Protein AF-A0A7U4DP42-F1 (afdb_monomer)

Radius of gyration: 26.2 Å; Cα contacts (8 Å, |Δi|>4): 818; chains: 1; bounding box: 41×88×45 Å

Sequence (439 aa):
MTMDRKEILHWLRCDDPKELEQLWRLADRARQQHVGEAVHLRGLVEISNYCARSCHYCGLRAPNRQVSRYRLSAEEILDCADQAVRLGYGTLVLQSGEDDRIEAEWLASLLRHIKATTPLALTLSLGERSEDDLRIWREAGADRYLLRFETSDRALYRAIHPDRGARVSDRLALLRQLKSLGYETGSGVMVGIPGQSYAILADDILLFRELDLDMIGIGPFIAHPDTPLGQAASPLPGETQVPPSIGMTCKAVALARILRPDANIPATTAVAVMDAWQGRELALRCGANVIMPNLTPARFREHYTIYPGKADRIEAAEQSDQQIRSQIKAMGRGIGSGQGGRKSGTQTEPAAPATLRIAVCMGSSCFSRGNNSQAIDTLRHCVEDAGLVPDISGHLCENLCTQGPNITIGETIYSNVQPSCFPELLKHHLASTKEGRDG

InterPro domains:
  IPR006638 Elp3/MiaA/NifB-like, radical SAM core domain [SM00729] (41-248)
  IPR007197 Radical SAM [PF04055] (45-199)
  IPR007197 Radical SAM [PS51918] (37-262)
  IPR007197 Radical SAM [SFLDS00029] (19-345)
  IPR013785 Aldolase-type TIM barrel [G3DSA:3.20.20.70] (1-348)
  IPR024021 [FeFe]-hydrogenase maturation HydE, radical SAM [SFLDF00348] (19-345)
  IPR024021 [FeFe]-hydrogenase maturation HydE, radical SAM [TIGR03956] (3-338)
  IPR034422 HydE/PylB-like [PTHR43726] (2-341)
  IPR036249 Thioredoxin-like superfamily [SSF52833] (356-432)
  IPR058240 Radical SAM superfamily [SSF102114] (4-301)

Structure (mmCIF, N/CA/C/O backbone):
data_AF-A0A7U4DP42-F1
#
_entry.id   AF-A0A7U4DP42-F1
#
loop_
_atom_site.group_PDB
_atom_site.id
_atom_site.type_symbol
_atom_site.label_atom_id
_atom_site.label_alt_id
_atom_site.label_comp_id
_atom_site.label_asym_id
_atom_site.label_entity_id
_atom_site.label_seq_id
_atom_site.pdbx_PDB_ins_code
_atom_site.Cartn_x
_atom_site.Cartn_y
_atom_site.Cartn_z
_atom_site.occupancy
_atom_site.B_iso_or_equiv
_atom_site.auth_seq_id
_atom_site.auth_comp_id
_atom_site.auth_asym_id
_atom_site.auth_atom_id
_atom_site.pdbx_PDB_model_num
ATOM 1 N N . MET A 1 1 ? -3.685 19.459 -11.070 1.00 57.47 1 MET A N 1
ATOM 2 C CA . MET A 1 1 ? -2.607 19.372 -12.079 1.00 57.47 1 MET A CA 1
ATOM 3 C C . MET A 1 1 ? -2.791 18.077 -12.846 1.00 57.47 1 MET A C 1
ATOM 5 O O . MET A 1 1 ? -2.881 17.031 -12.218 1.00 57.47 1 MET A O 1
ATOM 9 N N . THR A 1 2 ? -2.930 18.129 -14.166 1.00 70.19 2 THR A N 1
ATOM 10 C CA . THR A 1 2 ? -3.029 16.927 -15.005 1.00 70.19 2 THR A CA 1
ATOM 11 C C . THR A 1 2 ? -1.664 16.646 -15.608 1.00 70.19 2 THR A C 1
ATOM 13 O O . THR A 1 2 ? -1.217 17.438 -16.426 1.00 70.19 2 THR A O 1
ATOM 16 N N . MET A 1 3 ? -1.023 15.549 -15.195 1.00 88.44 3 MET A N 1
ATOM 17 C CA . MET A 1 3 ? 0.172 15.038 -15.869 1.00 88.44 3 MET A CA 1
ATOM 18 C C . MET A 1 3 ? -0.226 14.007 -16.920 1.00 88.44 3 MET A C 1
ATOM 20 O O . MET A 1 3 ? -1.086 13.149 -16.663 1.00 88.44 3 MET A O 1
ATOM 24 N N . ASP A 1 4 ? 0.390 14.097 -18.091 1.00 92.56 4 ASP A N 1
ATOM 25 C CA . ASP A 1 4 ? 0.259 13.107 -19.150 1.00 92.56 4 ASP A CA 1
ATOM 26 C C . ASP A 1 4 ? 1.336 12.008 -19.057 1.00 92.56 4 ASP A C 1
ATOM 28 O O . ASP A 1 4 ? 2.241 12.021 -18.217 1.00 92.56 4 ASP A O 1
ATOM 32 N N . ARG A 1 5 ? 1.230 11.006 -19.935 1.00 95.31 5 ARG A N 1
ATOM 33 C CA . ARG A 1 5 ? 2.164 9.874 -19.970 1.00 95.31 5 ARG A CA 1
ATOM 34 C C . ARG A 1 5 ? 3.603 10.297 -20.273 1.00 95.31 5 ARG A C 1
ATOM 36 O O . ARG A 1 5 ? 4.539 9.670 -19.775 1.00 95.31 5 ARG A O 1
ATOM 43 N N . LYS A 1 6 ? 3.791 11.313 -21.118 1.00 96.69 6 LYS A N 1
ATOM 44 C CA . LYS A 1 6 ? 5.110 11.792 -21.539 1.00 96.69 6 LYS A CA 1
ATOM 45 C C . LYS A 1 6 ? 5.809 12.487 -20.375 1.00 96.69 6 LYS A C 1
ATOM 47 O O . LYS A 1 6 ? 6.987 12.225 -20.148 1.00 96.69 6 LYS A O 1
ATOM 52 N N . GLU A 1 7 ? 5.084 13.296 -19.612 1.00 96.62 7 GLU A N 1
ATOM 53 C CA . GLU A 1 7 ? 5.590 13.933 -18.397 1.00 96.62 7 GLU A CA 1
ATOM 54 C C . GLU A 1 7 ? 5.947 12.897 -17.328 1.00 96.62 7 GLU A C 1
ATOM 56 O O . GLU A 1 7 ? 7.030 12.955 -16.752 1.00 96.62 7 GLU A O 1
ATOM 61 N N . ILE A 1 8 ? 5.089 11.898 -17.097 1.00 97.81 8 ILE A N 1
ATOM 62 C CA . ILE A 1 8 ? 5.384 10.799 -16.161 1.00 97.81 8 ILE A CA 1
ATOM 63 C C . ILE A 1 8 ? 6.678 10.082 -16.565 1.00 97.81 8 ILE A C 1
ATOM 65 O O . ILE A 1 8 ? 7.558 9.874 -15.731 1.00 97.81 8 ILE A O 1
ATOM 69 N N . LEU A 1 9 ? 6.833 9.745 -17.848 1.00 97.94 9 LEU A N 1
ATOM 70 C CA . LEU A 1 9 ? 8.048 9.113 -18.364 1.00 97.94 9 LEU A CA 1
ATOM 71 C C . LEU A 1 9 ? 9.294 9.989 -18.205 1.00 97.94 9 LEU A C 1
ATOM 73 O O . LEU A 1 9 ? 10.349 9.455 -17.855 1.00 97.94 9 LEU A O 1
ATOM 77 N N . HIS A 1 10 ? 9.173 11.300 -18.446 1.00 97.56 10 HIS A N 1
ATOM 78 C CA . HIS A 1 10 ? 10.248 12.264 -18.195 1.00 97.56 10 HIS A CA 1
ATOM 79 C C . HIS A 1 10 ? 10.707 12.175 -16.744 1.00 97.56 10 HIS A C 1
ATOM 81 O O . HIS A 1 10 ? 11.871 11.883 -16.489 1.00 97.56 10 HIS A O 1
ATOM 87 N N . TRP A 1 11 ? 9.782 12.309 -15.793 1.00 98.12 11 TRP A N 1
ATOM 88 C CA . TRP A 1 11 ? 10.116 12.284 -14.371 1.00 98.12 11 TRP A CA 1
ATOM 89 C C . TRP A 1 11 ? 10.711 10.962 -13.913 1.00 98.12 11 TRP A C 1
ATOM 91 O O . TRP A 1 11 ? 11.674 10.966 -13.149 1.00 98.12 11 TRP A O 1
ATOM 101 N N 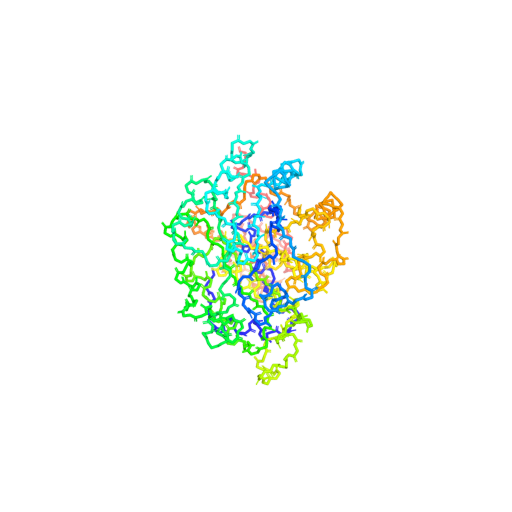. LEU A 1 12 ? 10.195 9.829 -14.395 1.00 98.19 12 LEU A N 1
ATOM 102 C CA . LEU A 1 12 ? 10.767 8.528 -14.057 1.00 98.19 12 LEU A CA 1
ATOM 103 C C . LEU A 1 12 ? 12.225 8.414 -14.541 1.00 98.19 12 LEU A C 1
ATOM 105 O O . LEU A 1 12 ? 13.066 7.892 -13.807 1.00 98.19 12 LEU A O 1
ATOM 109 N N . ARG A 1 13 ? 12.543 8.940 -15.732 1.00 97.50 13 ARG A N 1
ATOM 110 C CA . ARG A 1 13 ? 13.898 8.926 -16.318 1.00 97.50 13 ARG A CA 1
ATOM 111 C C . ARG A 1 13 ? 14.802 10.079 -15.862 1.00 97.50 13 ARG A C 1
ATOM 113 O O . ARG A 1 13 ? 16.000 10.019 -16.103 1.00 97.50 13 ARG A O 1
ATOM 120 N N . CYS A 1 14 ? 14.256 11.111 -15.227 1.00 96.94 14 CYS A N 1
ATOM 121 C CA . CYS A 1 14 ? 15.007 12.279 -14.777 1.00 96.94 14 CYS A CA 1
ATOM 122 C C . CYS A 1 14 ? 15.900 11.934 -13.586 1.00 96.94 14 CYS A C 1
ATOM 124 O O . CYS A 1 14 ? 15.383 11.584 -12.528 1.00 96.94 14 CYS A O 1
ATOM 126 N N . ASP A 1 15 ? 17.212 12.101 -13.718 1.00 95.31 15 ASP A N 1
ATOM 127 C CA . ASP A 1 15 ? 18.169 11.883 -12.626 1.00 95.31 15 ASP A CA 1
ATOM 128 C C . ASP A 1 15 ? 18.855 13.177 -12.150 1.00 95.31 15 ASP A C 1
ATOM 130 O O . ASP A 1 15 ? 19.702 13.120 -11.260 1.00 95.31 15 ASP A O 1
ATOM 134 N N . ASP A 1 16 ? 18.467 14.348 -12.681 1.00 97.00 16 ASP A N 1
ATOM 135 C CA . ASP A 1 16 ? 18.942 15.646 -12.181 1.00 97.00 16 ASP A CA 1
ATOM 136 C C . ASP A 1 16 ? 18.364 15.918 -10.775 1.00 97.00 16 ASP A C 1
ATOM 138 O O . ASP A 1 16 ? 17.143 16.051 -10.623 1.00 97.00 16 ASP A O 1
ATOM 142 N N . PRO A 1 17 ? 19.208 16.045 -9.730 1.00 94.69 17 PRO A N 1
ATOM 143 C CA . PRO A 1 17 ? 18.750 16.324 -8.373 1.00 94.69 17 PRO A CA 1
ATOM 144 C C . PRO A 1 17 ? 17.933 17.615 -8.237 1.00 94.69 17 PRO A C 1
ATOM 146 O O . PRO A 1 17 ? 17.028 17.664 -7.404 1.00 94.69 17 PRO A O 1
ATOM 149 N N . LYS A 1 18 ? 18.224 18.651 -9.037 1.00 94.44 18 LYS A N 1
ATOM 150 C CA . LYS A 1 18 ? 17.506 19.935 -8.986 1.00 94.44 18 LYS A CA 1
ATOM 151 C C . LYS A 1 18 ? 16.096 19.807 -9.545 1.00 94.44 18 LYS A C 1
ATOM 153 O O . LYS A 1 18 ? 15.158 20.327 -8.946 1.00 94.44 18 LYS A O 1
ATOM 158 N N . GLU A 1 19 ? 15.936 19.101 -10.662 1.00 95.25 19 GLU A N 1
ATOM 159 C CA . GLU A 1 19 ? 14.611 18.802 -11.213 1.00 95.25 19 GLU A CA 1
ATOM 160 C C . GLU A 1 19 ? 13.827 17.894 -10.259 1.00 95.25 19 GLU A C 1
ATOM 162 O O . GLU A 1 19 ? 12.664 18.160 -9.958 1.00 95.25 19 GLU A O 1
ATOM 167 N N . LEU A 1 20 ? 14.461 16.859 -9.700 1.00 96.19 20 LEU A N 1
ATOM 168 C CA . LEU A 1 20 ? 13.799 15.976 -8.738 1.00 96.19 20 LEU A CA 1
ATOM 169 C C . LEU A 1 20 ? 13.331 16.722 -7.484 1.00 96.19 20 LEU A C 1
ATOM 171 O O . LEU A 1 20 ? 12.245 16.439 -6.982 1.00 96.19 20 LEU A O 1
ATOM 175 N N . GLU A 1 21 ? 14.081 17.718 -7.011 1.00 95.31 21 GLU A N 1
ATOM 176 C CA . GLU A 1 21 ? 13.630 18.582 -5.920 1.00 95.31 21 GLU A CA 1
ATOM 177 C C . GLU A 1 21 ? 12.322 19.317 -6.258 1.00 95.31 21 GLU A C 1
ATOM 179 O O . GLU A 1 21 ? 11.447 19.458 -5.398 1.00 95.31 21 GLU A O 1
ATOM 184 N N . GLN A 1 22 ? 12.133 19.726 -7.517 1.00 95.81 22 GLN A N 1
ATOM 185 C CA . GLN A 1 22 ? 10.870 20.312 -7.969 1.00 95.81 22 GLN A CA 1
ATOM 186 C C . GLN A 1 22 ? 9.726 19.293 -7.912 1.00 95.81 22 GLN A C 1
ATOM 188 O O . GLN A 1 22 ? 8.650 19.630 -7.412 1.00 95.81 22 GLN A O 1
ATOM 193 N N . LEU A 1 23 ? 9.957 18.047 -8.344 1.00 96.88 23 LEU A N 1
ATOM 194 C CA . LEU A 1 23 ? 8.970 16.964 -8.245 1.00 96.88 23 LEU A CA 1
ATOM 195 C C . LEU A 1 23 ? 8.561 16.698 -6.788 1.00 96.88 23 LEU A C 1
ATOM 197 O O . LEU A 1 23 ? 7.367 16.585 -6.497 1.00 96.88 23 LEU A O 1
ATOM 201 N N . TRP A 1 24 ? 9.523 16.650 -5.860 1.00 96.25 24 TRP A N 1
ATOM 202 C CA . TRP A 1 24 ? 9.244 16.463 -4.431 1.00 96.25 24 TRP A CA 1
ATOM 203 C C . TRP A 1 24 ? 8.388 17.594 -3.873 1.00 96.25 24 TRP A C 1
ATOM 205 O O . TRP A 1 24 ? 7.370 17.335 -3.234 1.00 96.25 24 TRP A O 1
ATOM 215 N N . ARG A 1 25 ? 8.739 18.850 -4.174 1.00 95.38 25 ARG A N 1
ATOM 216 C CA . ARG A 1 25 ? 7.956 20.016 -3.741 1.00 95.38 25 ARG A CA 1
ATOM 217 C C . ARG A 1 25 ? 6.548 20.014 -4.336 1.00 95.38 25 ARG A C 1
ATOM 219 O O . ARG A 1 25 ? 5.601 20.371 -3.642 1.00 95.38 25 ARG A O 1
ATOM 226 N N . LEU A 1 26 ? 6.385 19.612 -5.599 1.00 96.00 26 LEU A N 1
ATOM 227 C CA . LEU A 1 26 ? 5.071 19.491 -6.240 1.00 96.00 26 LEU A CA 1
ATOM 228 C C . LEU A 1 26 ? 4.190 18.460 -5.528 1.00 96.00 26 LEU A C 1
ATOM 230 O O . LEU A 1 26 ? 3.045 18.763 -5.184 1.00 96.00 26 LEU A O 1
ATOM 234 N N . ALA A 1 27 ? 4.729 17.269 -5.268 1.00 96.94 27 ALA A N 1
ATOM 235 C CA . ALA A 1 27 ? 4.006 16.221 -4.561 1.00 96.94 27 ALA A CA 1
ATOM 236 C C . ALA A 1 27 ? 3.685 16.611 -3.113 1.00 96.94 27 ALA A C 1
ATOM 238 O O . ALA A 1 27 ? 2.565 16.384 -2.654 1.00 96.94 27 ALA A O 1
ATOM 239 N N . ASP A 1 28 ? 4.624 17.237 -2.402 1.00 94.44 28 ASP A N 1
ATOM 240 C CA . ASP A 1 28 ? 4.407 17.638 -1.016 1.00 94.44 28 ASP A CA 1
ATOM 241 C C . ASP A 1 28 ? 3.385 18.775 -0.884 1.00 94.44 28 ASP A C 1
ATOM 243 O O . ASP A 1 28 ? 2.511 18.714 -0.019 1.00 94.44 28 ASP A O 1
ATOM 247 N N . ARG A 1 29 ? 3.389 19.748 -1.808 1.00 94.88 29 ARG A N 1
ATOM 248 C CA . ARG A 1 29 ? 2.323 20.761 -1.899 1.00 94.88 29 ARG A CA 1
ATOM 249 C C . ARG A 1 29 ? 0.961 20.124 -2.154 1.00 94.88 29 ARG A C 1
ATOM 251 O O . ARG A 1 29 ? 0.001 20.454 -1.462 1.00 94.88 29 ARG A O 1
ATOM 258 N N . ALA A 1 30 ? 0.870 19.190 -3.104 1.00 95.38 30 ALA A N 1
ATOM 259 C CA . ALA A 1 30 ? -0.380 18.482 -3.379 1.00 95.38 3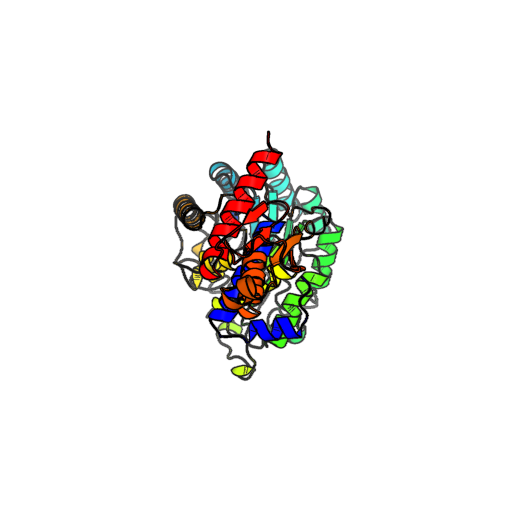0 ALA A CA 1
ATOM 260 C C . ALA A 1 30 ? -0.873 17.717 -2.137 1.00 95.38 30 ALA A C 1
ATOM 262 O O . ALA A 1 30 ? -2.050 17.806 -1.786 1.00 95.38 30 ALA A O 1
ATOM 263 N N . ARG A 1 31 ? 0.036 17.035 -1.426 1.00 96.31 31 ARG A N 1
ATOM 264 C CA . ARG A 1 31 ? -0.230 16.355 -0.148 1.00 96.31 31 ARG A CA 1
ATOM 265 C C . ARG A 1 31 ? -0.755 17.339 0.893 1.00 96.31 31 ARG A C 1
ATOM 267 O O . ARG A 1 31 ? -1.816 17.104 1.466 1.00 96.31 31 ARG A O 1
ATOM 274 N N . GLN A 1 32 ? -0.053 18.442 1.129 1.00 94.38 32 GLN A N 1
ATOM 275 C CA . GLN A 1 32 ? -0.443 19.450 2.111 1.00 94.38 32 GLN A CA 1
ATOM 276 C C . GLN A 1 32 ? -1.833 20.026 1.817 1.00 94.38 32 GLN A C 1
ATOM 278 O O . GLN A 1 32 ? -2.665 20.088 2.718 1.00 94.38 32 GLN A O 1
ATOM 283 N N . GLN A 1 33 ? -2.106 20.384 0.562 1.00 94.94 33 GLN A N 1
ATOM 284 C CA . GLN A 1 33 ? -3.373 20.996 0.154 1.00 94.94 33 GLN A CA 1
ATOM 285 C C . GLN A 1 33 ? -4.582 20.065 0.317 1.00 94.94 33 GLN A C 1
ATOM 287 O O . GLN A 1 33 ? -5.661 20.534 0.664 1.00 94.94 33 GLN A O 1
ATOM 292 N N . HIS A 1 34 ? -4.419 18.760 0.081 1.00 94.50 34 HIS A N 1
ATOM 293 C CA . HIS A 1 34 ? -5.559 17.836 -0.012 1.00 94.50 34 HIS A CA 1
ATOM 294 C C . HIS A 1 34 ? -5.701 16.906 1.196 1.00 94.50 34 HIS A C 1
ATOM 296 O O . HIS A 1 34 ? -6.816 16.545 1.568 1.00 94.50 34 HIS A O 1
ATOM 302 N N . VAL A 1 35 ? -4.592 16.514 1.833 1.00 95.12 35 VAL A N 1
ATOM 303 C CA . VAL A 1 35 ? -4.604 15.609 2.998 1.00 95.12 35 VAL A CA 1
ATOM 304 C C . VAL A 1 35 ? -3.993 16.227 4.262 1.00 95.12 35 VAL A C 1
ATOM 306 O O . VAL A 1 35 ? -4.112 15.644 5.340 1.00 95.12 35 VAL A O 1
ATOM 309 N N . GLY A 1 36 ? -3.419 17.432 4.173 1.00 93.38 36 GLY A N 1
ATOM 310 C CA . GLY A 1 36 ? -2.917 18.197 5.316 1.00 93.38 36 GLY A CA 1
ATOM 311 C C . GLY A 1 36 ? -1.578 17.706 5.875 1.00 93.38 36 GLY A C 1
ATOM 312 O O . GLY A 1 36 ? -0.845 16.940 5.246 1.00 93.38 36 GLY A O 1
ATOM 313 N N . GLU A 1 37 ? -1.250 18.164 7.087 1.00 92.06 37 GLU A N 1
ATOM 314 C CA . GLU A 1 37 ? 0.020 17.870 7.778 1.00 92.06 37 GLU A CA 1
ATOM 315 C C . GLU A 1 37 ? 0.020 16.566 8.577 1.00 92.06 37 GLU A C 1
ATOM 317 O O . GLU A 1 37 ? 1.078 16.081 8.979 1.00 92.06 37 GLU A O 1
ATOM 322 N N . ALA A 1 38 ? -1.139 15.950 8.782 1.00 93.69 38 ALA A N 1
ATOM 323 C CA . ALA A 1 38 ? -1.281 14.759 9.609 1.00 93.69 38 ALA A CA 1
ATOM 324 C C . ALA A 1 38 ? -0.732 13.494 8.926 1.00 93.69 38 ALA A C 1
ATOM 326 O O . ALA A 1 38 ? -1.077 13.190 7.783 1.00 93.69 38 ALA A O 1
ATOM 327 N N . VAL A 1 39 ? 0.119 12.743 9.627 1.00 96.81 39 VAL A N 1
ATOM 328 C CA . VAL A 1 39 ? 0.520 11.381 9.251 1.00 96.81 39 VAL A CA 1
ATOM 329 C C . VAL A 1 39 ? -0.355 10.396 10.015 1.00 96.81 39 VAL A C 1
ATOM 331 O O . VAL A 1 39 ? -0.311 10.352 11.245 1.00 96.81 39 VAL A O 1
ATOM 334 N N . HIS A 1 40 ? -1.153 9.599 9.308 1.00 97.69 40 HIS A N 1
ATOM 335 C CA . HIS A 1 40 ? -2.002 8.592 9.944 1.00 97.69 40 HIS A CA 1
ATOM 336 C C . HIS A 1 40 ? -1.215 7.311 10.232 1.00 97.69 40 HIS A C 1
ATOM 338 O O . HIS A 1 40 ? -0.538 6.780 9.350 1.00 97.69 40 HIS A O 1
ATOM 344 N N . LEU A 1 41 ? -1.340 6.796 11.456 1.00 96.81 41 LEU A N 1
ATOM 345 C CA . LEU A 1 41 ? -0.738 5.530 11.872 1.00 96.81 41 LEU A CA 1
ATOM 346 C C . LEU A 1 41 ? -1.782 4.410 11.826 1.00 96.81 41 LEU A C 1
ATOM 348 O O . LEU A 1 41 ? -2.884 4.555 12.364 1.00 96.81 41 LEU A O 1
ATOM 352 N N . ARG A 1 42 ? -1.437 3.301 11.165 1.00 97.56 42 ARG A N 1
ATOM 353 C CA . ARG A 1 42 ? -2.306 2.124 11.023 1.00 97.56 42 ARG A CA 1
ATOM 354 C C . ARG A 1 42 ? -1.569 0.874 11.499 1.00 97.56 42 ARG A C 1
ATOM 356 O O . ARG A 1 42 ? -0.615 0.452 10.854 1.00 97.56 42 ARG A O 1
ATOM 363 N N . GLY A 1 43 ? -1.998 0.289 12.612 1.00 96.81 43 GLY A N 1
ATOM 364 C CA . GLY A 1 43 ? -1.359 -0.896 13.181 1.00 96.81 43 GLY A CA 1
ATOM 365 C C . GLY A 1 43 ? -1.539 -2.108 12.274 1.00 96.81 43 GLY A C 1
ATOM 366 O O . GLY A 1 43 ? -2.664 -2.540 12.053 1.00 96.81 43 GLY A O 1
ATOM 367 N N . LEU A 1 44 ? -0.450 -2.642 11.731 1.00 96.75 44 LEU A N 1
ATOM 368 C CA . LEU A 1 44 ? -0.445 -3.801 10.846 1.00 96.75 44 LEU A CA 1
ATOM 369 C C . LEU A 1 44 ? -0.240 -5.087 11.645 1.00 96.75 44 LEU A C 1
ATOM 371 O O . LEU A 1 44 ? 0.799 -5.254 12.277 1.00 96.75 44 LEU A O 1
ATOM 375 N N . VAL A 1 45 ? -1.196 -6.005 11.557 1.00 97.88 45 VAL A N 1
ATOM 376 C CA . VAL A 1 45 ? -1.143 -7.334 12.165 1.00 97.88 45 VAL A CA 1
ATOM 377 C C . VAL A 1 45 ? -1.175 -8.378 11.063 1.00 97.88 45 VAL A C 1
ATOM 379 O O . VAL A 1 45 ? -2.124 -8.474 10.282 1.00 97.88 45 VAL A O 1
ATOM 382 N N . GLU A 1 46 ? -0.124 -9.178 11.006 1.00 97.94 46 GLU A N 1
ATOM 383 C CA . GLU A 1 46 ? -0.015 -10.295 10.082 1.00 97.94 46 GLU A CA 1
ATOM 384 C C . GLU A 1 46 ? -0.627 -11.531 10.735 1.00 97.94 46 GLU A C 1
ATOM 386 O O . GLU A 1 46 ? 0.009 -12.220 11.523 1.00 97.94 46 GLU A O 1
ATOM 391 N N . ILE A 1 47 ? -1.902 -11.785 10.454 1.00 98.56 47 ILE A N 1
ATOM 392 C CA . ILE A 1 47 ? -2.691 -12.790 11.175 1.00 98.56 47 ILE A CA 1
ATOM 393 C C . ILE A 1 47 ? -2.392 -14.225 10.727 1.00 98.56 47 ILE A C 1
ATOM 395 O O . ILE A 1 47 ? -2.663 -15.179 11.452 1.00 98.56 47 ILE A O 1
ATOM 399 N N . SER A 1 48 ? -1.825 -14.401 9.532 1.00 98.62 48 SER A N 1
ATOM 400 C CA . SER A 1 48 ? -1.329 -15.692 9.060 1.00 98.62 48 SER A CA 1
ATOM 401 C C . SER A 1 48 ? -0.328 -15.532 7.926 1.00 98.62 48 SER A C 1
ATOM 403 O O . SER A 1 48 ? -0.514 -14.706 7.033 1.00 98.62 48 SER A O 1
ATOM 405 N N . ASN A 1 49 ? 0.692 -16.387 7.899 1.00 98.06 49 ASN A N 1
ATOM 406 C CA . ASN A 1 49 ? 1.606 -16.495 6.766 1.00 98.06 49 ASN A CA 1
ATOM 407 C C . ASN A 1 49 ? 1.339 -17.723 5.869 1.00 98.06 49 ASN A C 1
ATOM 409 O O . ASN A 1 49 ? 2.143 -18.002 4.978 1.00 98.06 49 ASN A O 1
ATOM 413 N N . TYR A 1 50 ? 0.249 -18.472 6.077 1.00 98.44 50 TYR A N 1
ATOM 414 C CA . TYR A 1 50 ? -0.185 -19.498 5.125 1.00 98.44 50 TYR A CA 1
ATOM 415 C C . TYR A 1 50 ? -0.669 -18.832 3.833 1.00 98.44 50 TYR A C 1
ATOM 417 O O . TYR A 1 50 ? -1.256 -17.756 3.855 1.00 98.44 50 TYR A O 1
ATOM 425 N N . CYS A 1 51 ? -0.386 -19.453 2.689 1.00 97.81 51 CYS A N 1
ATOM 426 C CA . CYS A 1 51 ? -0.784 -18.920 1.392 1.00 97.81 51 CYS A CA 1
ATOM 427 C C . CYS A 1 51 ? -0.957 -20.054 0.386 1.00 97.81 51 CYS A C 1
ATOM 429 O O . CYS A 1 51 ? -0.089 -20.923 0.281 1.00 97.81 51 CYS A O 1
ATOM 431 N N . ALA A 1 52 ? -2.042 -20.017 -0.383 1.00 96.19 52 ALA A N 1
ATOM 432 C CA . ALA A 1 52 ? -2.305 -20.956 -1.468 1.00 96.19 52 ALA A CA 1
ATOM 433 C C . ALA A 1 52 ? -1.678 -20.537 -2.814 1.00 96.19 52 ALA A C 1
ATOM 435 O O . ALA A 1 52 ? -1.660 -21.325 -3.760 1.00 96.19 52 ALA A O 1
ATOM 436 N N . ARG A 1 53 ? -1.158 -19.306 -2.926 1.00 96.69 53 ARG A N 1
ATOM 437 C CA . ARG A 1 53 ? -0.572 -18.764 -4.165 1.00 96.69 53 ARG A CA 1
ATOM 438 C C . ARG A 1 53 ? 0.901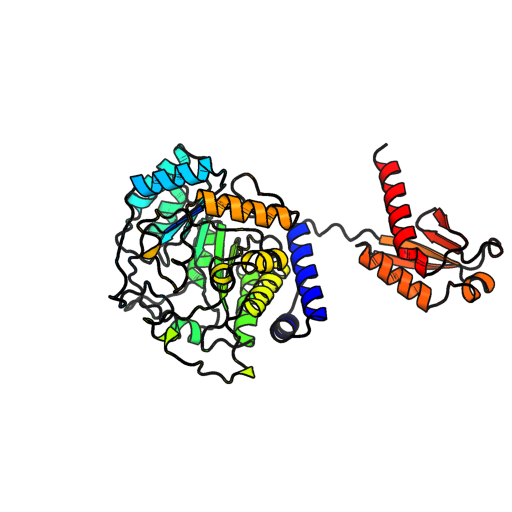 -19.094 -4.317 1.00 96.69 53 ARG A C 1
ATOM 440 O O . ARG A 1 53 ? 1.635 -19.203 -3.341 1.00 96.69 53 ARG A O 1
ATOM 447 N N . SER A 1 54 ? 1.361 -19.175 -5.559 1.00 97.12 54 SER A N 1
ATOM 448 C CA . SER A 1 54 ? 2.744 -19.498 -5.921 1.00 9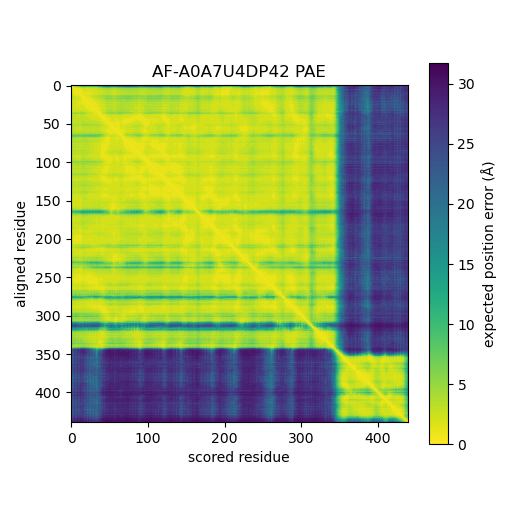7.12 54 SER A CA 1
ATOM 449 C C . SER A 1 54 ? 3.545 -18.304 -6.459 1.00 97.12 54 SER A C 1
ATOM 451 O O . SER A 1 54 ? 4.586 -18.542 -7.074 1.00 97.12 54 SER A O 1
ATOM 453 N N . CYS A 1 55 ? 3.107 -17.062 -6.176 1.00 98.12 55 CYS A N 1
ATOM 454 C CA . CYS A 1 55 ? 3.735 -15.795 -6.589 1.00 98.12 55 CYS A CA 1
ATOM 455 C C . CYS A 1 55 ? 5.264 -15.893 -6.619 1.00 98.12 55 CYS A C 1
ATOM 457 O O . CYS A 1 55 ? 5.890 -16.291 -5.633 1.00 98.12 55 CYS A O 1
ATOM 459 N N . HIS A 1 56 ? 5.876 -15.536 -7.742 1.00 98.00 56 HIS A N 1
ATOM 460 C CA . HIS A 1 56 ? 7.302 -15.759 -7.972 1.00 98.00 56 HIS A CA 1
ATOM 461 C C . HIS A 1 56 ? 8.211 -14.792 -7.211 1.00 98.00 56 HIS A C 1
ATOM 463 O O . HIS A 1 56 ? 9.407 -15.044 -7.141 1.00 98.00 56 HIS A O 1
ATOM 469 N N . TYR A 1 57 ? 7.653 -13.735 -6.620 1.00 97.56 57 TYR A N 1
ATOM 470 C CA . TYR A 1 57 ? 8.371 -12.716 -5.850 1.00 97.56 57 TYR A CA 1
ATOM 471 C C . TYR A 1 57 ? 8.266 -12.882 -4.329 1.00 97.56 57 TYR A C 1
ATOM 473 O O . TYR A 1 57 ? 9.016 -12.250 -3.595 1.00 97.56 57 TYR A O 1
ATOM 481 N N . CYS A 1 58 ? 7.309 -13.673 -3.837 1.00 97.94 58 CYS A N 1
ATOM 482 C CA . CYS A 1 58 ? 6.904 -13.635 -2.432 1.00 97.94 58 CYS A CA 1
ATOM 483 C C . CYS A 1 58 ? 7.465 -14.823 -1.647 1.00 97.94 58 CYS A C 1
ATOM 485 O O . CYS A 1 58 ? 7.195 -15.973 -1.995 1.00 97.94 58 CYS A O 1
ATOM 487 N N . GLY A 1 59 ? 8.166 -14.566 -0.540 1.00 97.38 59 GLY A N 1
ATOM 488 C CA . GLY A 1 59 ? 8.691 -15.625 0.331 1.00 97.38 59 GLY A CA 1
ATOM 489 C C . GLY A 1 59 ? 7.609 -16.481 1.003 1.00 97.38 59 GLY A C 1
ATOM 490 O O . GLY A 1 59 ? 7.843 -17.652 1.294 1.00 97.38 59 GLY A O 1
ATOM 491 N N . LEU A 1 60 ? 6.379 -15.967 1.140 1.00 97.75 60 LEU A N 1
ATOM 492 C CA . LEU A 1 60 ? 5.242 -16.718 1.691 1.00 97.75 60 LEU A CA 1
ATOM 493 C C . LEU A 1 60 ? 4.588 -17.677 0.694 1.00 97.75 60 LEU A C 1
ATOM 495 O O . LEU A 1 60 ? 3.651 -18.389 1.062 1.00 97.75 60 LEU A O 1
ATOM 499 N N . ARG A 1 61 ? 5.045 -17.712 -0.560 1.00 97.69 61 ARG A N 1
ATOM 500 C CA . ARG A 1 61 ? 4.470 -18.560 -1.609 1.00 97.69 61 ARG A CA 1
ATOM 501 C C . ARG A 1 61 ? 4.291 -20.010 -1.158 1.00 97.69 61 ARG A C 1
ATOM 503 O O . ARG A 1 61 ? 5.130 -20.567 -0.446 1.00 97.69 61 ARG A O 1
ATOM 510 N N . ALA A 1 62 ? 3.212 -20.633 -1.613 1.00 96.88 62 ALA A N 1
ATOM 511 C CA . ALA A 1 62 ? 2.805 -21.981 -1.245 1.00 96.88 62 ALA A CA 1
ATOM 512 C C . ALA A 1 62 ? 3.923 -23.018 -1.411 1.00 96.88 62 ALA A C 1
ATOM 514 O O . ALA A 1 62 ? 4.034 -23.867 -0.532 1.00 96.88 62 ALA A O 1
ATOM 515 N N . PRO A 1 63 ? 4.781 -22.984 -2.454 1.00 96.62 63 PRO A N 1
ATOM 516 C CA . PRO A 1 63 ? 5.835 -23.989 -2.595 1.00 96.62 63 PRO A CA 1
ATOM 517 C C . PRO A 1 63 ? 7.080 -23.729 -1.737 1.00 96.62 63 PRO A C 1
ATOM 519 O O . PRO A 1 63 ? 7.929 -24.610 -1.660 1.00 96.62 63 PRO A O 1
ATOM 522 N N . ASN A 1 64 ? 7.210 -22.570 -1.075 1.00 96.25 64 ASN A N 1
ATOM 523 C CA . ASN A 1 64 ? 8.317 -22.355 -0.144 1.00 96.25 64 ASN A CA 1
ATOM 524 C C . ASN A 1 64 ? 8.101 -23.197 1.128 1.00 96.25 64 ASN A C 1
ATOM 526 O O . ASN A 1 64 ? 7.094 -23.040 1.831 1.00 96.25 64 ASN A O 1
ATOM 530 N N . ARG A 1 65 ? 9.039 -24.112 1.393 1.00 94.12 65 ARG A N 1
ATOM 531 C CA . ARG A 1 65 ? 9.052 -25.029 2.546 1.00 94.12 65 ARG A CA 1
ATOM 532 C C . ARG A 1 65 ? 9.983 -24.569 3.672 1.00 94.12 65 ARG A C 1
ATOM 534 O O . ARG A 1 65 ? 9.924 -25.153 4.743 1.00 94.12 65 ARG A O 1
ATOM 541 N N . GLN A 1 66 ? 10.793 -23.532 3.441 1.00 91.94 66 GLN A N 1
ATOM 542 C CA . GLN A 1 66 ? 11.742 -22.998 4.427 1.00 91.94 66 GLN A CA 1
ATOM 543 C C . GLN A 1 66 ? 11.087 -22.044 5.435 1.00 91.94 66 GLN A C 1
ATOM 545 O O . GLN A 1 66 ? 11.661 -21.731 6.472 1.00 91.94 66 GLN A O 1
ATOM 550 N N . VAL A 1 67 ? 9.873 -21.572 5.146 1.00 90.88 67 VAL A N 1
ATOM 551 C CA . VAL A 1 67 ? 9.133 -20.664 6.026 1.00 90.88 67 VAL A CA 1
ATOM 552 C C . VAL A 1 67 ? 8.356 -21.444 7.093 1.00 90.88 67 VAL A C 1
ATOM 554 O O . VAL A 1 67 ? 7.525 -22.299 6.777 1.00 90.88 67 VAL A O 1
ATOM 557 N N . SER A 1 68 ? 8.593 -21.109 8.364 1.00 93.75 68 SER A N 1
ATOM 558 C CA . SER A 1 68 ? 7.800 -21.600 9.498 1.00 93.75 68 SER A CA 1
ATOM 559 C C . SER A 1 68 ? 6.394 -21.010 9.436 1.00 93.75 68 SER A C 1
ATOM 561 O O . SER A 1 68 ? 6.236 -19.791 9.374 1.00 93.75 68 SER A O 1
ATOM 563 N N . ARG A 1 69 ? 5.358 -21.853 9.394 1.00 97.12 69 ARG A N 1
ATOM 564 C CA . ARG A 1 69 ? 3.983 -21.402 9.149 1.00 97.12 69 ARG A CA 1
ATOM 565 C C . ARG A 1 69 ? 3.204 -21.193 10.445 1.00 97.12 69 ARG A C 1
ATOM 567 O O . ARG A 1 69 ? 3.205 -22.069 11.303 1.00 97.12 69 ARG A O 1
ATOM 574 N N . TYR A 1 70 ? 2.454 -20.097 10.542 1.00 98.00 70 TYR A N 1
ATOM 575 C CA . TYR A 1 70 ? 1.630 -19.772 11.709 1.00 98.00 70 TYR A CA 1
ATOM 576 C C . TYR A 1 70 ? 0.262 -19.181 11.336 1.00 98.00 70 TYR A C 1
ATOM 578 O O . TYR A 1 70 ? 0.036 -18.676 10.230 1.00 98.00 70 TYR A O 1
ATOM 586 N N . ARG A 1 71 ? -0.654 -19.245 12.302 1.00 98.25 71 ARG A N 1
ATOM 587 C CA . ARG A 1 71 ? -1.925 -18.516 12.346 1.00 98.25 71 ARG A CA 1
ATOM 588 C C . ARG A 1 71 ? -2.067 -17.955 13.749 1.00 98.25 71 ARG A C 1
ATOM 590 O O . ARG A 1 71 ? -1.819 -18.697 14.696 1.00 98.25 71 ARG A O 1
ATOM 597 N N . LEU A 1 72 ? -2.444 -16.689 13.857 1.00 98.44 72 LEU A N 1
ATOM 598 C CA . LEU A 1 72 ? -2.785 -16.108 15.145 1.00 98.44 72 LEU A CA 1
ATOM 599 C C . LEU A 1 72 ? -4.140 -16.636 15.624 1.00 98.44 72 LEU A C 1
ATOM 601 O O . LEU A 1 72 ? -5.027 -16.918 14.813 1.00 98.44 72 LEU A O 1
ATOM 605 N N . SER A 1 73 ? -4.304 -16.755 16.937 1.00 98.38 73 SER A N 1
ATOM 606 C CA . SER A 1 73 ? -5.606 -16.976 17.563 1.00 98.38 73 SER A CA 1
ATOM 607 C C . SER A 1 73 ? -6.450 -15.696 17.525 1.00 98.38 73 SER A C 1
ATOM 609 O O . SER A 1 73 ? -5.939 -14.594 17.321 1.00 98.38 73 SER A O 1
ATOM 611 N N . ALA A 1 74 ? -7.761 -15.826 17.742 1.00 98.38 74 ALA A N 1
ATOM 612 C CA . ALA A 1 74 ? -8.634 -14.660 17.870 1.00 98.38 74 ALA A CA 1
ATOM 613 C C . ALA A 1 74 ? -8.185 -13.749 19.029 1.00 98.38 74 ALA A C 1
ATOM 615 O O . ALA A 1 74 ? -8.109 -12.541 18.846 1.00 98.38 74 ALA A O 1
ATOM 616 N N . GLU A 1 75 ? -7.821 -14.331 20.176 1.00 98.56 75 GLU A N 1
ATOM 617 C CA . GLU A 1 75 ? -7.332 -13.609 21.361 1.00 98.56 75 GLU A CA 1
ATOM 618 C C . GLU A 1 75 ? -6.074 -12.790 21.049 1.00 98.56 75 GLU A C 1
ATOM 620 O O . GLU A 1 75 ? -6.029 -11.603 21.345 1.00 98.56 75 GLU A O 1
ATOM 625 N N . GLU A 1 76 ? -5.098 -13.374 20.347 1.00 98.50 76 GLU A N 1
ATOM 626 C CA . GLU A 1 76 ? -3.878 -12.659 19.948 1.00 98.50 76 GLU A CA 1
ATOM 627 C C . GLU A 1 76 ? -4.178 -11.467 19.023 1.00 98.50 76 GLU A C 1
ATOM 629 O O . GLU A 1 76 ? -3.510 -10.437 19.096 1.00 98.50 76 GLU A O 1
ATOM 634 N N . ILE A 1 77 ? -5.183 -11.585 18.147 1.00 98.69 77 ILE A N 1
ATOM 635 C CA . ILE A 1 77 ? -5.587 -10.485 17.260 1.00 98.69 77 ILE A CA 1
ATOM 636 C C . ILE A 1 77 ? -6.321 -9.390 18.046 1.00 98.69 77 ILE A C 1
ATOM 638 O O . ILE A 1 77 ? -6.114 -8.205 17.772 1.00 98.69 77 ILE A O 1
ATOM 642 N N . LEU A 1 78 ? -7.151 -9.766 19.024 1.00 98.69 78 LEU A N 1
ATOM 643 C CA . LEU A 1 78 ? -7.823 -8.824 19.922 1.00 98.69 78 LEU A CA 1
ATOM 644 C C . LEU A 1 78 ? -6.812 -8.054 20.782 1.00 98.69 78 LEU A C 1
ATOM 646 O O . LEU A 1 78 ? -6.897 -6.829 20.854 1.00 98.69 78 LEU A O 1
ATOM 650 N N . ASP A 1 79 ? -5.785 -8.723 21.310 1.00 98.38 79 ASP A N 1
ATOM 651 C CA . ASP A 1 79 ? -4.696 -8.076 22.052 1.00 98.38 79 ASP A CA 1
ATOM 652 C C . ASP A 1 79 ? -3.969 -7.018 21.201 1.00 98.38 79 ASP A C 1
ATOM 654 O O . ASP A 1 79 ? -3.638 -5.927 21.683 1.00 98.38 79 ASP A O 1
ATOM 658 N N . CYS A 1 80 ? -3.742 -7.307 19.913 1.00 97.94 80 CYS A N 1
ATOM 659 C CA . CYS A 1 80 ? -3.180 -6.342 18.968 1.00 97.94 80 CYS A CA 1
ATOM 660 C C . CYS A 1 80 ? -4.131 -5.161 18.698 1.00 97.94 80 CYS A C 1
ATOM 662 O O . CYS A 1 80 ? -3.662 -4.033 18.525 1.00 97.94 80 CYS A O 1
ATOM 664 N N . ALA A 1 81 ? -5.448 -5.392 18.657 1.00 98.56 81 ALA A N 1
ATOM 665 C CA . ALA A 1 81 ? -6.442 -4.328 18.517 1.00 98.56 81 ALA A CA 1
ATOM 666 C C . ALA A 1 81 ? -6.412 -3.389 19.732 1.00 98.56 81 ALA A C 1
ATOM 668 O O . ALA A 1 81 ? -6.294 -2.172 19.570 1.00 98.56 81 ALA A O 1
ATOM 669 N N . ASP A 1 82 ? -6.398 -3.946 20.943 1.00 98.31 82 ASP A N 1
ATOM 670 C CA . ASP A 1 82 ? -6.279 -3.171 22.178 1.00 98.31 82 ASP A CA 1
ATOM 671 C C . ASP A 1 82 ? -4.951 -2.409 22.236 1.00 98.31 82 ASP A C 1
ATOM 673 O O . ASP A 1 82 ? -4.903 -1.248 22.652 1.00 98.31 82 ASP A O 1
ATOM 677 N N . GLN A 1 83 ? -3.858 -3.024 21.773 1.00 97.31 83 GLN A N 1
ATOM 678 C CA . GLN A 1 83 ? -2.568 -2.347 21.652 1.00 97.31 83 GLN A CA 1
ATOM 679 C C . GLN A 1 83 ? -2.631 -1.162 20.683 1.00 97.31 83 GLN A C 1
ATOM 681 O O . GLN A 1 83 ? -2.108 -0.094 21.006 1.00 97.31 83 GLN A O 1
ATOM 686 N N . ALA A 1 84 ? -3.290 -1.310 19.531 1.00 97.25 84 ALA A N 1
ATOM 687 C CA . ALA A 1 84 ? -3.475 -0.216 18.581 1.00 97.25 84 ALA A CA 1
ATOM 688 C C . ALA A 1 84 ? -4.234 0.962 19.218 1.00 97.25 84 ALA A C 1
ATOM 690 O O . ALA A 1 84 ? -3.829 2.110 19.033 1.00 97.25 84 ALA A O 1
ATOM 691 N N . VAL A 1 85 ? -5.274 0.693 20.021 1.00 97.88 85 VAL A N 1
ATOM 692 C CA . VAL A 1 85 ? -6.002 1.731 20.774 1.00 97.88 85 VAL A CA 1
ATOM 693 C C . VAL A 1 85 ? -5.101 2.409 21.805 1.00 97.88 85 VAL A C 1
ATOM 695 O O . VAL A 1 85 ? -5.055 3.638 21.845 1.00 97.88 85 VAL A O 1
ATOM 698 N N . ARG A 1 86 ? -4.344 1.642 22.605 1.00 97.06 86 ARG A N 1
ATOM 699 C CA . ARG A 1 86 ? -3.416 2.198 23.613 1.00 97.06 86 ARG A CA 1
ATOM 700 C C . ARG A 1 86 ? -2.349 3.099 22.992 1.00 97.06 86 ARG A C 1
ATOM 702 O O . ARG A 1 86 ? -2.018 4.133 23.561 1.00 97.06 86 ARG A O 1
ATOM 709 N N . LEU A 1 87 ? -1.845 2.731 21.814 1.00 95.50 87 LEU A N 1
ATOM 710 C CA . LEU A 1 87 ? -0.891 3.533 21.043 1.00 95.50 87 LEU A CA 1
ATOM 711 C C . LEU A 1 87 ? -1.553 4.705 20.298 1.00 95.50 87 LEU A C 1
ATOM 713 O O . LEU A 1 87 ? -0.859 5.496 19.662 1.00 95.50 87 LEU A O 1
ATOM 717 N N . GLY A 1 88 ? -2.880 4.847 20.357 1.00 96.06 88 GLY A N 1
ATOM 718 C CA . GLY A 1 88 ? -3.623 5.922 19.702 1.00 96.06 88 GLY A CA 1
ATOM 719 C C . GLY A 1 88 ? -3.683 5.799 18.178 1.00 96.06 88 GLY A C 1
ATOM 720 O O . GLY A 1 88 ? -3.804 6.811 17.487 1.00 96.06 88 GLY A O 1
ATOM 721 N N . TYR A 1 89 ? -3.556 4.588 17.630 1.00 96.88 89 TYR A N 1
ATOM 722 C CA . TYR A 1 89 ? -3.720 4.348 16.197 1.00 96.88 89 TYR A CA 1
ATOM 723 C C . TYR A 1 89 ? -5.195 4.380 15.823 1.00 96.88 89 TYR A C 1
ATOM 725 O O . TYR A 1 89 ? -6.060 3.931 16.566 1.00 96.88 89 TYR A O 1
ATOM 733 N N . GLY A 1 90 ? -5.489 4.901 14.633 1.00 97.19 90 GLY A N 1
ATOM 734 C CA . GLY A 1 90 ? -6.863 5.013 14.146 1.00 97.19 90 GLY A CA 1
ATOM 735 C C . GLY A 1 90 ? -7.373 3.782 13.409 1.00 97.19 90 GLY A C 1
ATOM 736 O O . GLY A 1 90 ? -8.544 3.708 13.043 1.00 97.19 90 GLY A O 1
ATOM 737 N N . THR A 1 91 ? -6.490 2.847 13.071 1.00 98.75 91 THR A N 1
ATOM 738 C CA . THR A 1 91 ? -6.808 1.727 12.183 1.00 98.75 91 THR A CA 1
ATOM 739 C C . THR A 1 91 ? -6.015 0.494 12.569 1.00 98.75 91 THR A C 1
ATOM 741 O O . THR A 1 91 ? -4.811 0.596 12.809 1.00 98.75 91 THR A O 1
ATOM 744 N N . LEU A 1 92 ? -6.680 -0.658 12.526 1.00 98.75 92 LEU A N 1
ATOM 745 C CA . LEU A 1 92 ? -6.056 -1.975 12.519 1.00 98.75 92 LEU A CA 1
ATOM 746 C C . LEU A 1 92 ? -6.096 -2.542 11.098 1.00 98.75 92 LEU A C 1
ATOM 748 O O . LEU A 1 92 ? -7.140 -2.532 10.440 1.00 98.75 92 LEU A O 1
ATOM 752 N N . VAL A 1 93 ? -4.959 -3.026 10.614 1.00 98.88 93 VAL A N 1
ATOM 753 C CA . VAL A 1 93 ? -4.836 -3.703 9.325 1.00 98.88 93 VAL A CA 1
ATOM 754 C C . VAL A 1 93 ? -4.585 -5.179 9.576 1.00 98.88 93 VAL A C 1
ATOM 756 O O . VAL A 1 93 ? -3.569 -5.528 10.165 1.00 98.88 93 VAL A O 1
ATOM 759 N N . LEU A 1 94 ? -5.487 -6.037 9.108 1.00 98.88 94 LEU A N 1
ATOM 760 C CA . LEU A 1 94 ? -5.354 -7.487 9.188 1.00 98.88 94 LEU A CA 1
ATOM 761 C C . LEU A 1 94 ? -4.855 -8.011 7.843 1.00 98.88 94 LEU A C 1
ATOM 763 O O . LEU A 1 94 ? -5.567 -7.958 6.836 1.00 98.88 94 LEU A O 1
ATOM 767 N N . GLN A 1 95 ? -3.616 -8.492 7.819 1.00 98.81 95 GLN A N 1
ATOM 768 C CA . GLN A 1 95 ? -2.956 -8.983 6.615 1.00 98.81 95 GLN A CA 1
ATOM 769 C C . GLN A 1 95 ? -2.636 -10.470 6.734 1.00 98.81 95 GLN A C 1
ATOM 771 O O . GLN A 1 95 ? -2.220 -10.948 7.784 1.00 98.81 95 GLN A O 1
ATOM 776 N N . SER A 1 96 ? -2.781 -11.213 5.642 1.00 98.69 96 SER A N 1
ATOM 777 C CA . SER A 1 96 ? -2.295 -12.591 5.566 1.00 98.69 96 SER A CA 1
ATOM 778 C C . SER A 1 96 ? -1.877 -12.962 4.146 1.00 98.69 96 SER A C 1
ATOM 780 O O . SER A 1 96 ? -2.021 -12.163 3.217 1.00 98.69 96 SER A O 1
ATOM 782 N N . GLY A 1 97 ? -1.295 -14.151 3.976 1.00 98.12 97 GLY A N 1
ATOM 783 C CA . GLY A 1 97 ? -1.328 -14.796 2.663 1.00 98.12 97 GLY A CA 1
ATOM 784 C C . GLY A 1 97 ? -2.759 -15.213 2.294 1.00 98.12 97 GLY A C 1
ATOM 785 O O . GLY A 1 97 ? -3.693 -15.018 3.063 1.00 98.12 97 GLY A O 1
ATOM 786 N N . GLU A 1 98 ? -2.958 -15.805 1.117 1.00 97.56 98 GLU A N 1
ATOM 787 C CA . GLU A 1 98 ? -4.268 -16.374 0.763 1.00 97.56 98 GLU A CA 1
ATOM 788 C C . GLU A 1 98 ? -4.479 -17.700 1.501 1.00 97.56 98 GLU A C 1
ATOM 790 O O . GLU A 1 98 ? -4.243 -18.777 0.949 1.00 97.56 98 GLU A O 1
ATOM 795 N N . ASP A 1 99 ? -4.834 -17.606 2.780 1.00 97.62 99 ASP A N 1
ATOM 796 C CA . ASP A 1 99 ? -5.095 -18.739 3.658 1.00 97.62 99 ASP A CA 1
ATOM 797 C C . ASP A 1 99 ? -6.569 -19.151 3.599 1.00 97.62 99 ASP A C 1
ATOM 799 O O . ASP A 1 99 ? -7.452 -18.470 4.125 1.00 97.62 99 ASP A O 1
ATOM 803 N N . ASP A 1 100 ? -6.836 -20.300 2.978 1.00 94.50 100 ASP A N 1
ATOM 804 C CA . ASP A 1 100 ? -8.194 -20.829 2.846 1.00 94.50 100 ASP A CA 1
ATOM 805 C C . ASP A 1 100 ? -8.817 -21.207 4.203 1.00 94.50 100 ASP A C 1
ATOM 807 O O . ASP A 1 100 ? -10.030 -21.312 4.280 1.00 94.50 100 ASP A O 1
ATOM 811 N N . ARG A 1 101 ? -8.027 -21.369 5.281 1.00 97.12 101 ARG A N 1
ATOM 812 C CA . ARG A 1 101 ? -8.566 -21.653 6.628 1.00 97.12 101 ARG A CA 1
ATOM 813 C C . ARG A 1 101 ? -9.071 -20.419 7.373 1.00 97.12 101 ARG A C 1
ATOM 815 O O . ARG A 1 101 ? -9.609 -20.554 8.470 1.00 97.12 101 ARG A O 1
ATOM 822 N N . ILE A 1 102 ? -8.865 -19.221 6.826 1.00 98.19 102 ILE A N 1
ATOM 823 C CA . ILE A 1 102 ? -9.531 -18.017 7.325 1.00 98.19 102 ILE A CA 1
ATOM 824 C C . ILE A 1 102 ? -10.944 -18.034 6.742 1.00 98.19 102 ILE A C 1
ATOM 826 O O . ILE A 1 102 ? -11.198 -17.536 5.641 1.00 98.19 102 ILE A O 1
ATOM 830 N N . GLU A 1 103 ? -11.841 -18.682 7.478 1.00 98.25 103 GLU A N 1
ATOM 831 C CA . GLU A 1 103 ? -13.253 -18.800 7.127 1.00 98.25 103 GLU A CA 1
ATOM 832 C C . GLU A 1 103 ? -13.960 -17.448 7.262 1.00 98.25 103 GLU A C 1
ATOM 834 O O . GLU A 1 103 ? -13.676 -16.667 8.181 1.00 98.25 103 GLU A O 1
ATOM 839 N N . ALA A 1 104 ? -14.911 -17.179 6.364 1.00 98.31 104 ALA A N 1
ATOM 840 C CA . ALA A 1 104 ? -15.568 -15.878 6.282 1.00 98.31 104 ALA A CA 1
ATOM 841 C C . ALA A 1 104 ? -16.249 -15.481 7.603 1.00 98.31 104 ALA A C 1
ATOM 843 O O . ALA A 1 104 ? -16.009 -14.383 8.107 1.00 98.31 104 ALA A O 1
ATOM 844 N N . GLU A 1 105 ? -17.023 -16.394 8.197 1.00 98.38 105 GLU A N 1
ATOM 845 C CA . GLU A 1 105 ? -17.765 -16.144 9.440 1.00 98.38 105 GLU A CA 1
ATOM 846 C C . GLU A 1 105 ? -16.873 -16.032 10.676 1.00 98.38 105 GLU A C 1
ATOM 848 O O . GLU A 1 105 ? -17.155 -15.242 11.579 1.00 98.38 105 GLU A O 1
ATOM 853 N N . TRP A 1 106 ? -15.762 -16.774 10.714 1.00 98.56 106 TRP A N 1
ATOM 854 C CA . TRP A 1 106 ? -14.798 -16.644 11.805 1.00 98.56 106 TRP A CA 1
ATOM 855 C C . TRP A 1 106 ? -14.214 -15.229 11.834 1.00 98.56 106 TRP A C 1
ATOM 857 O O . TRP A 1 106 ? -14.231 -14.569 12.877 1.00 98.56 106 TRP A O 1
ATOM 867 N N . LEU A 1 107 ? -13.774 -14.723 10.674 1.00 98.81 107 LEU A N 1
ATOM 868 C CA . LEU A 1 107 ? -13.268 -13.359 10.585 1.00 98.81 107 LEU A CA 1
ATOM 869 C C . LEU A 1 107 ? -14.384 -12.339 10.841 1.00 98.81 107 LEU A C 1
ATOM 871 O O . LEU A 1 107 ? -14.164 -11.388 11.579 1.00 98.81 107 LEU A O 1
ATOM 875 N N . ALA A 1 108 ? -15.592 -12.543 10.309 1.00 98.88 108 ALA A N 1
ATOM 876 C CA . ALA A 1 108 ? -16.730 -11.656 10.557 1.00 98.88 108 ALA A CA 1
ATOM 877 C C . ALA A 1 108 ? -17.040 -11.499 12.053 1.00 98.88 108 ALA A C 1
ATOM 879 O O . ALA A 1 108 ? -17.232 -10.381 12.531 1.00 98.88 108 ALA A O 1
ATOM 880 N N . SER A 1 109 ? -17.039 -12.600 12.811 1.00 98.75 109 SER A N 1
ATOM 881 C CA . SER A 1 109 ? -17.219 -12.567 14.266 1.00 98.75 109 SER A CA 1
ATOM 882 C C . SER A 1 109 ? -16.139 -11.728 14.954 1.00 98.75 109 SER A C 1
ATOM 884 O O . SER A 1 109 ? -16.447 -10.922 15.833 1.00 98.75 109 SER A O 1
ATOM 886 N N . LEU A 1 110 ? -14.881 -11.880 14.532 1.00 98.75 110 LEU A N 1
ATOM 887 C CA . LEU A 1 110 ? -13.757 -11.110 15.060 1.00 98.75 110 LEU A CA 1
ATOM 888 C C . LEU A 1 110 ? -13.884 -9.611 14.740 1.00 98.75 110 LEU A C 1
ATOM 890 O O . LEU A 1 110 ? -13.707 -8.777 15.626 1.00 98.75 110 LEU A O 1
ATOM 894 N N . LEU A 1 111 ? -14.245 -9.259 13.502 1.00 98.88 111 LEU A N 1
ATOM 895 C CA . LEU A 1 111 ? -14.446 -7.867 13.086 1.00 98.88 111 LEU A CA 1
ATOM 896 C C . LEU A 1 111 ? -15.561 -7.195 13.894 1.00 98.88 111 LEU A C 1
ATOM 898 O O . LEU A 1 111 ? -15.344 -6.111 14.434 1.00 98.88 111 LEU A O 1
ATOM 902 N N . ARG A 1 112 ? -16.717 -7.860 14.048 1.00 98.88 112 ARG A N 1
ATOM 903 C CA . ARG A 1 112 ? -17.839 -7.349 14.856 1.00 98.88 112 ARG A CA 1
ATOM 904 C C . ARG A 1 112 ? -17.414 -7.090 16.298 1.00 98.88 112 ARG A C 1
ATOM 906 O O . ARG A 1 112 ? -17.768 -6.052 16.851 1.00 98.88 112 ARG A O 1
ATOM 913 N N . HIS A 1 113 ? -16.633 -7.999 16.885 1.00 98.75 113 HIS A N 1
ATOM 914 C CA . HIS A 1 113 ? -16.106 -7.814 18.233 1.00 98.75 113 HIS A CA 1
ATOM 915 C C . HIS A 1 113 ? -15.216 -6.567 18.318 1.00 98.75 113 HIS A C 1
ATOM 917 O O . HIS A 1 113 ? -15.473 -5.701 19.148 1.00 98.75 113 HIS A O 1
ATOM 923 N N . ILE A 1 114 ? -14.230 -6.421 17.422 1.00 98.81 114 ILE A N 1
ATOM 924 C CA . ILE A 1 114 ? -13.316 -5.267 17.443 1.00 98.81 114 ILE A CA 1
ATOM 925 C C . ILE A 1 114 ? -14.075 -3.947 17.232 1.00 98.81 114 ILE A C 1
ATOM 927 O O . ILE A 1 114 ? -13.771 -2.959 17.899 1.00 98.81 114 ILE A O 1
ATOM 931 N N . LYS A 1 115 ? -15.081 -3.905 16.345 1.00 98.44 115 LYS A N 1
ATOM 932 C CA . LYS A 1 115 ? -15.918 -2.703 16.149 1.00 98.44 115 LYS A CA 1
ATOM 933 C C . LYS A 1 115 ? -16.783 -2.376 17.368 1.00 98.44 115 LYS A C 1
ATOM 935 O O . LYS A 1 115 ? -17.094 -1.208 17.576 1.00 98.44 115 LYS A O 1
ATOM 940 N N . ALA A 1 116 ? -17.187 -3.378 18.148 1.00 98.44 116 ALA A N 1
ATOM 941 C CA . ALA A 1 116 ? -17.988 -3.179 19.353 1.00 98.44 116 ALA A CA 1
ATOM 942 C C . ALA A 1 116 ? -17.158 -2.664 20.539 1.00 98.44 116 ALA A C 1
ATOM 944 O O . ALA A 1 116 ? -17.690 -1.950 21.387 1.00 98.44 116 ALA A O 1
ATOM 945 N N . THR A 1 117 ? -15.871 -3.014 20.608 1.00 98.19 117 THR A N 1
ATOM 946 C CA . THR A 1 117 ? -15.002 -2.694 21.753 1.00 98.19 117 THR A CA 1
ATOM 947 C C . THR A 1 117 ? -13.988 -1.585 21.477 1.00 98.19 117 THR A C 1
ATOM 949 O O . THR A 1 117 ? -13.410 -1.045 22.419 1.00 98.19 117 THR A O 1
ATOM 952 N N . THR A 1 118 ? -13.782 -1.192 20.215 1.00 98.31 118 THR A N 1
ATOM 953 C CA . THR A 1 118 ? -12.770 -0.196 19.829 1.00 98.31 118 THR A CA 1
ATOM 954 C C . THR A 1 118 ? -13.299 0.816 18.802 1.00 98.31 118 THR A C 1
ATOM 956 O O . THR A 1 118 ? -14.179 0.496 18.003 1.00 98.31 118 THR A O 1
ATOM 959 N N . PRO A 1 119 ? -12.727 2.035 18.733 1.00 97.56 119 PRO A N 1
ATOM 960 C CA . PRO A 1 119 ? -13.081 3.024 17.711 1.00 97.56 119 PRO A CA 1
ATOM 961 C C . PRO A 1 119 ? -12.351 2.807 16.369 1.00 97.56 119 PRO A C 1
ATOM 963 O O . PRO A 1 119 ? -12.383 3.682 15.497 1.00 97.56 119 PRO A O 1
ATOM 966 N N . LEU A 1 120 ? -11.635 1.692 16.201 1.00 98.56 120 LEU A N 1
ATOM 967 C CA . LEU A 1 120 ? -10.732 1.479 15.074 1.00 98.56 120 LEU A CA 1
ATOM 968 C C . LEU A 1 120 ? -11.495 1.344 13.749 1.00 98.56 120 LEU A C 1
ATOM 970 O O . LEU A 1 120 ? -12.565 0.734 13.661 1.00 98.56 120 LEU A O 1
ATOM 974 N N . ALA A 1 121 ? -10.897 1.877 12.685 1.00 98.75 121 ALA A N 1
ATOM 975 C CA . ALA A 1 121 ? -11.205 1.394 11.347 1.00 98.75 121 ALA A CA 1
ATOM 976 C C . ALA A 1 121 ? -10.507 0.048 11.113 1.00 98.75 121 ALA A C 1
ATOM 978 O O . ALA A 1 121 ? -9.371 -0.154 11.547 1.00 98.75 121 ALA A O 1
ATOM 979 N N . LEU A 1 122 ? -11.161 -0.849 10.386 1.00 98.88 122 LEU A N 1
ATOM 980 C CA . LEU A 1 122 ? -10.664 -2.179 10.060 1.00 98.88 122 LEU A CA 1
ATOM 981 C C . LEU A 1 122 ? -10.335 -2.256 8.575 1.00 98.88 122 LEU A C 1
ATOM 983 O O . LEU A 1 122 ? -11.180 -2.041 7.709 1.00 98.88 122 LEU A O 1
ATOM 987 N N . THR A 1 123 ? -9.071 -2.537 8.274 1.00 98.94 123 THR A N 1
ATOM 988 C CA . THR A 1 123 ? -8.578 -2.727 6.908 1.00 98.94 123 THR A CA 1
ATOM 989 C C . THR A 1 123 ? -8.181 -4.181 6.712 1.00 98.94 123 THR A C 1
ATOM 991 O O . THR A 1 123 ? -7.397 -4.710 7.494 1.00 98.94 123 THR A O 1
ATOM 994 N N . LEU A 1 124 ? -8.675 -4.818 5.656 1.00 98.94 124 LEU A N 1
ATOM 995 C CA . LEU A 1 124 ? -8.318 -6.192 5.309 1.00 98.94 124 LEU A CA 1
ATOM 996 C C . LEU A 1 124 ? -7.300 -6.227 4.168 1.00 98.94 124 LEU A C 1
ATOM 998 O O . LEU A 1 124 ? -7.339 -5.402 3.262 1.00 98.94 124 LEU A O 1
ATOM 1002 N N . SER A 1 125 ? -6.385 -7.189 4.205 1.00 98.75 125 SER A N 1
ATOM 1003 C CA . SER A 1 125 ? -5.409 -7.459 3.145 1.00 98.75 125 SER A CA 1
ATOM 1004 C C . SER A 1 125 ? -5.189 -8.970 3.038 1.00 98.75 125 SER A C 1
ATOM 1006 O O . SER A 1 125 ? -4.139 -9.484 3.427 1.00 98.75 125 SER A O 1
ATOM 1008 N N . LEU A 1 126 ? -6.210 -9.684 2.553 1.00 98.56 126 LEU A N 1
ATOM 1009 C CA . LEU A 1 126 ? -6.307 -11.154 2.598 1.00 98.56 126 LEU A CA 1
ATOM 1010 C C . LEU A 1 126 ? -6.284 -11.801 1.196 1.00 98.56 126 LEU A C 1
ATOM 1012 O O . LEU A 1 126 ? -6.743 -12.926 1.006 1.00 98.56 126 LEU A O 1
ATOM 1016 N N . GLY A 1 127 ? -5.763 -11.071 0.202 1.00 97.25 127 GLY A N 1
ATOM 1017 C CA . GLY A 1 127 ? -5.637 -11.522 -1.188 1.00 97.25 127 GLY A CA 1
ATOM 1018 C C . GLY A 1 127 ? -6.970 -11.610 -1.938 1.00 97.25 127 GLY A C 1
ATOM 1019 O O . GLY A 1 127 ? -7.888 -10.829 -1.681 1.00 97.25 127 GLY A O 1
ATOM 1020 N N . GLU A 1 128 ? -7.057 -12.522 -2.907 1.00 97.44 128 GLU A N 1
ATOM 1021 C CA . GLU A 1 128 ? -8.211 -12.679 -3.805 1.00 97.44 128 GLU A CA 1
ATOM 1022 C C . GLU A 1 128 ? -9.295 -13.607 -3.227 1.00 97.44 128 GLU A C 1
ATOM 1024 O O . GLU A 1 128 ? -9.284 -14.832 -3.421 1.00 97.44 128 GLU A O 1
ATOM 1029 N N . ARG A 1 129 ? -10.276 -13.011 -2.547 1.00 96.62 129 ARG A N 1
ATOM 1030 C CA . ARG A 1 129 ? -11.387 -13.710 -1.876 1.00 96.62 129 ARG A CA 1
ATOM 1031 C C . ARG A 1 129 ? -12.660 -13.731 -2.725 1.00 96.62 129 ARG A C 1
ATOM 1033 O O . ARG A 1 129 ? -12.705 -13.104 -3.782 1.00 96.62 129 ARG A O 1
ATOM 1040 N N . SER A 1 130 ? -13.633 -14.552 -2.330 1.00 96.06 130 SER A N 1
ATOM 1041 C CA . SER A 1 130 ? -14.920 -14.648 -3.029 1.00 96.06 130 SER A CA 1
ATOM 1042 C C . SER A 1 130 ? -15.751 -13.379 -2.802 1.00 96.06 130 SER A C 1
ATOM 1044 O O . SER A 1 130 ? -15.514 -12.641 -1.848 1.00 96.06 130 SER A O 1
ATOM 1046 N N . GLU A 1 131 ? -16.737 -13.118 -3.661 1.00 96.56 131 GLU A N 1
ATOM 1047 C CA . GLU A 1 131 ? -17.664 -12.003 -3.440 1.00 96.56 131 GLU A CA 1
ATOM 1048 C C . GLU A 1 131 ? -18.435 -12.125 -2.130 1.00 96.56 131 GLU A C 1
ATOM 1050 O O . GLU A 1 131 ? -18.572 -11.138 -1.410 1.00 96.56 131 GLU A O 1
ATOM 1055 N N . ASP A 1 132 ? -18.875 -13.338 -1.798 1.00 98.19 132 ASP A N 1
ATOM 1056 C CA . ASP A 1 132 ? -19.593 -13.604 -0.557 1.00 98.19 132 ASP A CA 1
ATOM 1057 C C . ASP A 1 132 ? -18.733 -13.324 0.672 1.00 98.19 132 ASP A C 1
ATOM 1059 O O . ASP A 1 132 ? -19.208 -12.660 1.590 1.00 98.19 132 ASP A O 1
ATOM 1063 N N . ASP A 1 133 ? -17.461 -13.735 0.671 1.00 98.50 133 ASP A N 1
ATOM 1064 C CA . ASP A 1 133 ? -16.534 -13.428 1.765 1.00 98.50 133 ASP A CA 1
ATOM 1065 C C . ASP A 1 133 ? -16.408 -11.913 1.958 1.00 98.50 133 ASP A C 1
ATOM 1067 O O . ASP A 1 133 ? -16.528 -11.403 3.072 1.00 98.50 133 ASP A O 1
ATOM 1071 N N . LEU A 1 134 ? -16.189 -11.183 0.858 1.00 98.69 134 LEU A N 1
ATOM 1072 C CA . LEU A 1 134 ? -16.026 -9.730 0.882 1.00 98.69 134 LEU A CA 1
ATOM 1073 C C . LEU A 1 134 ? -17.300 -9.038 1.378 1.00 98.69 134 LEU A C 1
ATOM 1075 O O . LEU A 1 134 ? -17.227 -8.114 2.185 1.00 98.69 134 LEU A O 1
ATOM 1079 N N . ARG A 1 135 ? -18.479 -9.491 0.949 1.00 98.75 135 ARG A N 1
ATOM 1080 C CA . ARG A 1 135 ? -19.758 -8.950 1.419 1.00 98.75 135 ARG A CA 1
ATOM 1081 C C . ARG A 1 135 ? -19.967 -9.224 2.912 1.00 98.75 135 ARG A C 1
ATOM 1083 O O . ARG A 1 135 ? -20.258 -8.289 3.657 1.00 98.75 135 ARG A O 1
ATOM 1090 N N . ILE A 1 136 ? -19.738 -10.460 3.363 1.00 98.88 136 ILE A N 1
ATOM 1091 C CA . ILE A 1 136 ? -19.832 -10.860 4.777 1.00 98.88 136 ILE A CA 1
ATOM 1092 C C . ILE A 1 136 ? -18.923 -9.983 5.649 1.00 98.88 136 ILE A C 1
ATOM 1094 O O . ILE A 1 136 ? -19.340 -9.480 6.693 1.00 98.88 136 ILE A O 1
ATOM 1098 N N . TRP A 1 137 ? -17.682 -9.746 5.221 1.00 98.81 137 TRP A N 1
ATOM 1099 C CA . TRP A 1 137 ? -16.745 -8.917 5.979 1.00 98.81 137 TRP A CA 1
ATOM 1100 C C . TRP A 1 137 ? -17.111 -7.438 5.972 1.00 98.81 137 TRP A C 1
ATOM 1102 O O . TRP A 1 137 ? -16.908 -6.757 6.981 1.00 98.81 137 TRP A O 1
ATOM 1112 N N . ARG A 1 138 ? -17.664 -6.929 4.867 1.00 98.69 138 ARG A N 1
ATOM 1113 C CA . ARG A 1 138 ? -18.150 -5.551 4.794 1.00 98.69 138 ARG A CA 1
ATOM 1114 C C . ARG A 1 138 ? -19.293 -5.321 5.773 1.00 98.69 138 ARG A C 1
ATOM 1116 O O . ARG A 1 138 ? -19.250 -4.344 6.522 1.00 98.69 138 ARG A O 1
ATOM 1123 N N . GLU A 1 139 ? -20.268 -6.229 5.790 1.00 98.69 139 GLU A N 1
ATOM 1124 C CA . GLU A 1 139 ? -21.410 -6.231 6.714 1.00 98.69 139 GLU A CA 1
ATOM 1125 C C . GLU A 1 139 ? -20.959 -6.380 8.176 1.00 98.69 139 GLU A C 1
ATOM 1127 O O . GLU A 1 139 ? -21.542 -5.782 9.078 1.00 98.69 139 GLU A O 1
ATOM 1132 N N . ALA A 1 140 ? -19.879 -7.126 8.422 1.00 98.69 140 ALA A N 1
ATOM 1133 C CA . ALA A 1 140 ? -19.274 -7.285 9.743 1.00 98.69 140 ALA A CA 1
ATOM 1134 C C . ALA A 1 140 ? -18.499 -6.049 10.243 1.00 98.69 140 ALA A C 1
ATOM 1136 O O . ALA A 1 140 ? -18.069 -6.028 11.397 1.00 98.69 140 ALA A O 1
ATOM 1137 N N . GLY A 1 141 ? -18.326 -5.025 9.401 1.00 98.19 141 GLY A N 1
ATOM 1138 C CA . GLY A 1 141 ? -17.701 -3.758 9.774 1.00 98.19 141 GLY A CA 1
ATOM 1139 C C . GLY A 1 141 ? -16.261 -3.574 9.296 1.00 98.19 141 GLY A C 1
ATOM 1140 O O . GLY A 1 141 ? -15.569 -2.701 9.818 1.00 98.19 141 GLY A O 1
ATOM 1141 N N . ALA A 1 142 ? -15.795 -4.353 8.312 1.00 98.75 142 ALA A N 1
ATOM 1142 C CA . ALA A 1 142 ? -14.579 -4.000 7.587 1.00 98.75 142 ALA A CA 1
ATOM 1143 C C . ALA A 1 142 ? -14.798 -2.695 6.802 1.00 98.75 142 ALA A C 1
ATOM 1145 O O . ALA A 1 142 ? -15.742 -2.581 6.022 1.00 98.75 142 ALA A O 1
ATOM 1146 N N . ASP A 1 143 ? -13.918 -1.717 7.002 1.00 98.81 143 ASP A N 1
ATOM 1147 C CA . ASP A 1 143 ? -14.030 -0.385 6.403 1.00 98.81 143 ASP A CA 1
ATOM 1148 C C . ASP A 1 143 ? -13.257 -0.299 5.076 1.00 98.81 143 ASP A C 1
ATOM 1150 O O . ASP A 1 143 ? -13.664 0.393 4.140 1.00 98.81 143 ASP A O 1
ATOM 1154 N N . ARG A 1 144 ? -12.122 -1.007 4.984 1.00 98.81 144 ARG A N 1
ATOM 1155 C CA . ARG A 1 144 ? -11.187 -0.900 3.853 1.00 98.81 144 ARG A CA 1
ATOM 1156 C C . ARG A 1 144 ? -10.647 -2.248 3.401 1.00 98.81 144 ARG A C 1
ATOM 1158 O O . ARG A 1 144 ? -10.551 -3.179 4.201 1.00 98.81 144 ARG A O 1
ATOM 1165 N N . TYR A 1 145 ? -10.195 -2.317 2.152 1.00 98.88 145 TYR A N 1
ATOM 1166 C CA . TYR A 1 145 ? -9.507 -3.494 1.620 1.00 98.88 145 TYR A CA 1
ATOM 1167 C C . TYR A 1 145 ? -8.277 -3.098 0.802 1.00 98.88 145 TYR A C 1
ATOM 1169 O O . TYR A 1 145 ? -8.353 -2.207 -0.041 1.00 98.88 145 TYR A O 1
ATOM 1177 N N . LEU A 1 146 ? -7.141 -3.756 1.037 1.00 98.88 146 LEU A N 1
ATOM 1178 C CA . LEU A 1 146 ? -5.901 -3.575 0.285 1.00 98.88 146 LEU A CA 1
ATOM 1179 C C . LEU A 1 146 ? -5.683 -4.770 -0.646 1.00 98.88 146 LEU A C 1
ATOM 1181 O O . LEU A 1 146 ? -5.477 -5.896 -0.195 1.00 98.88 146 LEU A O 1
ATOM 1185 N N . LEU A 1 147 ? -5.679 -4.511 -1.950 1.00 98.56 147 LEU A N 1
ATOM 1186 C CA . LEU A 1 147 ? -5.372 -5.489 -2.988 1.00 98.56 147 LEU A CA 1
ATOM 1187 C C . LEU A 1 147 ? -4.548 -4.814 -4.087 1.00 98.56 147 LEU A C 1
ATOM 1189 O O . LEU A 1 147 ? -5.084 -4.214 -5.015 1.00 98.56 147 LEU A O 1
ATOM 1193 N N . ARG A 1 148 ? -3.218 -4.873 -3.989 1.00 98.38 148 ARG A N 1
ATOM 1194 C CA . ARG A 1 148 ? -2.326 -4.307 -5.016 1.00 98.38 148 ARG A CA 1
ATOM 1195 C C . ARG A 1 148 ? -2.545 -5.006 -6.351 1.00 98.38 148 ARG A C 1
ATOM 1197 O O . ARG A 1 148 ? -2.595 -6.224 -6.364 1.00 98.38 148 ARG A O 1
ATOM 1204 N N . PHE A 1 149 ? -2.647 -4.295 -7.467 1.00 98.00 149 PHE A N 1
ATOM 1205 C CA . PHE A 1 149 ? -2.658 -4.947 -8.782 1.00 98.00 149 PHE A CA 1
ATOM 1206 C C . PHE A 1 149 ? -1.244 -5.343 -9.241 1.00 98.00 149 PHE A C 1
ATOM 1208 O O . PHE A 1 149 ? -1.112 -6.092 -10.197 1.00 98.00 149 PHE A O 1
ATOM 1215 N N . GLU A 1 150 ? -0.208 -4.923 -8.503 1.00 98.25 150 GLU A N 1
ATOM 1216 C CA . GLU A 1 150 ? 1.222 -5.235 -8.674 1.00 98.25 150 GLU A CA 1
ATOM 1217 C C . GLU A 1 150 ? 1.858 -4.630 -9.925 1.00 98.25 150 GLU A C 1
ATOM 1219 O O . GLU A 1 150 ? 2.911 -4.010 -9.810 1.00 98.25 150 GLU A O 1
ATOM 1224 N N . THR A 1 151 ? 1.216 -4.792 -11.081 1.00 98.25 151 THR A N 1
ATOM 1225 C CA . THR A 1 151 ? 1.537 -4.158 -12.361 1.00 98.25 151 THR A CA 1
ATOM 1226 C C . THR A 1 151 ? 0.335 -4.265 -13.310 1.00 98.25 151 THR A C 1
ATOM 1228 O O . THR A 1 151 ? -0.442 -5.218 -13.249 1.00 98.25 151 THR A O 1
ATOM 1231 N N . SER A 1 152 ? 0.154 -3.264 -14.161 1.00 96.31 152 SER A N 1
ATOM 1232 C CA . SER A 1 152 ? -0.881 -3.163 -15.191 1.00 96.31 152 SER A CA 1
ATOM 1233 C C . SER A 1 152 ? -0.541 -3.979 -16.442 1.00 96.31 152 SER A C 1
ATOM 1235 O O . SER A 1 152 ? -1.442 -4.345 -17.202 1.00 96.31 152 SER A O 1
ATOM 1237 N N . ASP A 1 153 ? 0.735 -4.326 -16.641 1.00 97.81 153 ASP A N 1
ATOM 1238 C CA . ASP A 1 153 ? 1.158 -5.171 -17.752 1.00 97.81 153 ASP A CA 1
ATOM 1239 C C . ASP A 1 153 ? 0.741 -6.628 -17.513 1.00 97.81 153 ASP A C 1
ATOM 1241 O O . ASP A 1 153 ? 1.217 -7.301 -16.597 1.00 97.81 153 ASP A O 1
ATOM 1245 N N . ARG A 1 154 ? -0.162 -7.144 -18.354 1.00 95.62 154 ARG A N 1
ATOM 1246 C CA . ARG A 1 154 ? -0.750 -8.482 -18.162 1.00 95.62 154 ARG A CA 1
ATOM 1247 C C . ARG A 1 154 ? 0.273 -9.610 -18.308 1.00 95.62 154 ARG A C 1
ATOM 1249 O O . ARG A 1 154 ? 0.085 -10.665 -17.700 1.00 95.62 154 ARG A O 1
ATOM 1256 N N . ALA A 1 155 ? 1.307 -9.432 -19.131 1.00 95.88 155 ALA A N 1
ATOM 1257 C CA . ALA A 1 155 ? 2.319 -10.461 -19.349 1.00 95.88 155 ALA A CA 1
ATOM 1258 C C . ALA A 1 155 ? 3.243 -10.564 -18.131 1.00 95.88 155 ALA A C 1
ATOM 1260 O O . ALA A 1 155 ? 3.415 -11.655 -17.583 1.00 95.88 155 ALA A O 1
ATOM 1261 N N . LEU A 1 156 ? 3.746 -9.425 -17.651 1.00 97.56 156 LEU A N 1
ATOM 1262 C CA . LEU A 1 156 ? 4.527 -9.326 -16.426 1.00 97.56 156 LEU A CA 1
ATOM 1263 C C . LEU A 1 156 ? 3.708 -9.786 -15.218 1.00 97.56 156 LEU A C 1
ATOM 1265 O O . LEU A 1 156 ? 4.205 -10.581 -14.425 1.00 97.56 156 LEU A O 1
ATOM 1269 N N . TYR A 1 157 ? 2.440 -9.375 -15.111 1.00 98.00 157 TYR A N 1
ATOM 1270 C CA . TYR A 1 157 ? 1.547 -9.799 -14.034 1.00 98.00 157 TYR A CA 1
ATOM 1271 C C . TYR A 1 157 ? 1.435 -11.326 -13.945 1.00 98.00 157 TYR A C 1
ATOM 1273 O O . TYR A 1 157 ? 1.677 -11.898 -12.885 1.00 98.00 157 TYR A O 1
ATOM 1281 N N . ARG A 1 158 ? 1.157 -12.012 -15.062 1.00 95.62 158 ARG A N 1
ATOM 1282 C CA . ARG A 1 158 ? 1.098 -13.486 -15.103 1.00 95.62 158 ARG A CA 1
ATOM 1283 C C . ARG A 1 158 ? 2.443 -14.135 -14.792 1.00 95.62 158 ARG A C 1
ATOM 1285 O O . ARG A 1 158 ? 2.481 -15.193 -14.167 1.00 95.62 158 ARG A O 1
ATOM 1292 N N . ALA A 1 159 ? 3.541 -13.510 -15.216 1.00 95.88 159 ALA A N 1
ATOM 1293 C CA . ALA A 1 159 ? 4.884 -14.003 -14.940 1.00 95.88 159 ALA A CA 1
ATOM 1294 C C . ALA A 1 159 ? 5.238 -13.935 -13.447 1.00 95.88 159 ALA A C 1
ATOM 1296 O O . ALA A 1 159 ? 5.996 -14.778 -12.975 1.00 95.88 159 ALA A O 1
ATOM 1297 N N . ILE A 1 160 ? 4.697 -12.973 -12.692 1.00 97.38 160 ILE A N 1
ATOM 1298 C CA . ILE A 1 160 ? 5.004 -12.798 -11.262 1.00 97.38 160 ILE A CA 1
ATOM 1299 C C . ILE A 1 160 ? 3.927 -13.363 -10.328 1.00 97.38 160 ILE A C 1
ATOM 1301 O O . ILE A 1 160 ? 4.239 -13.773 -9.208 1.00 97.38 160 ILE A O 1
ATOM 1305 N N . HIS A 1 161 ? 2.677 -13.416 -10.781 1.00 97.44 161 HIS A N 1
ATOM 1306 C CA . HIS A 1 161 ? 1.505 -13.900 -10.056 1.00 97.44 161 HIS A CA 1
ATOM 1307 C C . HIS A 1 161 ? 0.764 -14.936 -10.916 1.00 97.44 161 HIS A C 1
ATOM 1309 O O . HIS A 1 161 ? -0.243 -14.614 -11.548 1.00 97.44 161 HIS A O 1
ATOM 1315 N N . PRO A 1 162 ? 1.278 -16.177 -10.987 1.00 95.56 162 PRO A N 1
ATOM 1316 C CA . PRO A 1 162 ? 0.658 -17.223 -11.787 1.00 95.56 162 PRO A CA 1
ATOM 1317 C C . PRO A 1 162 ? -0.725 -17.609 -11.247 1.00 95.56 162 PRO A C 1
ATOM 1319 O O . PRO A 1 162 ? -1.006 -17.529 -10.043 1.00 95.56 162 PRO A O 1
ATOM 1322 N N . ASP A 1 163 ? -1.572 -18.081 -12.158 1.00 93.31 163 ASP A N 1
ATOM 1323 C CA . ASP A 1 163 ? -2.926 -18.527 -11.850 1.00 93.31 163 ASP A CA 1
ATOM 1324 C C . ASP A 1 163 ? -2.942 -19.709 -10.870 1.00 93.31 163 ASP A C 1
ATOM 1326 O O . ASP A 1 163 ? -2.026 -20.538 -10.804 1.00 93.31 163 ASP A O 1
ATOM 1330 N N . ARG A 1 164 ? -4.021 -19.796 -10.086 1.00 88.94 164 ARG A N 1
ATOM 1331 C CA . ARG A 1 164 ? -4.223 -20.881 -9.120 1.00 88.94 164 ARG A CA 1
ATOM 1332 C C . ARG A 1 164 ? -5.061 -21.975 -9.779 1.00 88.94 164 ARG A C 1
ATOM 1334 O O . ARG A 1 164 ? -6.289 -21.952 -9.715 1.00 88.94 164 ARG A O 1
ATOM 1341 N N . GLY A 1 165 ? -4.396 -22.949 -10.398 1.00 86.75 165 GLY A N 1
ATOM 1342 C CA . GLY A 1 165 ? -5.081 -24.008 -11.145 1.00 86.75 165 GLY A CA 1
ATOM 1343 C C . GLY A 1 165 ? -5.895 -23.415 -12.297 1.00 86.75 165 GLY A C 1
ATOM 1344 O O . GLY A 1 165 ? -5.359 -22.649 -13.087 1.00 86.75 165 GLY A O 1
ATOM 1345 N N . ALA A 1 166 ? -7.191 -23.728 -12.374 1.00 85.06 166 ALA A N 1
ATOM 1346 C CA . ALA A 1 166 ? -8.087 -23.164 -13.389 1.00 85.06 166 ALA A CA 1
ATOM 1347 C C . ALA A 1 166 ? -8.580 -21.733 -13.072 1.00 85.06 166 ALA A C 1
ATOM 1349 O O . ALA A 1 166 ? -9.234 -21.112 -13.909 1.00 85.06 166 ALA A O 1
ATOM 1350 N N . ARG A 1 167 ? -8.307 -21.202 -11.868 1.00 85.12 167 ARG A N 1
ATOM 1351 C CA . ARG A 1 167 ? -8.757 -19.866 -11.453 1.00 85.12 167 ARG A CA 1
ATOM 1352 C C . ARG A 1 167 ? -7.800 -18.802 -11.982 1.00 85.12 167 ARG A C 1
ATOM 1354 O O . ARG A 1 167 ? -6.716 -18.611 -11.424 1.00 85.12 167 ARG A O 1
ATOM 1361 N N . VAL A 1 168 ? -8.250 -18.096 -13.016 1.00 90.12 168 VAL A N 1
ATOM 1362 C CA . VAL A 1 168 ? -7.561 -16.925 -13.566 1.00 90.12 168 VAL A CA 1
ATOM 1363 C C . VAL A 1 168 ? -7.660 -15.762 -12.583 1.00 90.12 168 VAL A C 1
ATOM 1365 O O . VAL A 1 168 ? -8.749 -15.457 -12.092 1.00 90.12 168 VAL A O 1
ATOM 1368 N N . SER A 1 169 ? -6.532 -15.121 -12.285 1.00 93.12 169 SER A N 1
ATOM 1369 C CA . SER A 1 169 ? -6.516 -13.907 -11.467 1.00 93.12 169 SER A CA 1
ATOM 1370 C C . SER A 1 169 ? -6.863 -12.664 -12.297 1.00 93.12 169 SER A C 1
ATOM 1372 O O . SER A 1 169 ? -6.278 -12.419 -13.355 1.00 93.12 169 SER A O 1
ATOM 1374 N N . ASP A 1 170 ? -7.792 -11.850 -11.789 1.00 94.19 170 ASP A N 1
ATOM 1375 C CA . ASP A 1 170 ? -8.077 -10.503 -12.294 1.00 94.19 170 ASP A CA 1
ATOM 1376 C C . ASP A 1 170 ? -8.272 -9.530 -11.123 1.00 94.19 170 ASP A C 1
ATOM 1378 O O . ASP A 1 170 ? -9.379 -9.303 -10.623 1.00 94.19 170 ASP A O 1
ATOM 1382 N N . ARG A 1 171 ? -7.166 -8.938 -10.659 1.00 96.25 171 ARG A N 1
ATOM 1383 C CA . ARG A 1 171 ? -7.210 -7.970 -9.555 1.00 96.25 171 ARG A CA 1
ATOM 1384 C C . ARG A 1 171 ? -7.913 -6.669 -9.929 1.00 96.25 171 ARG A C 1
ATOM 1386 O O . ARG A 1 171 ? -8.469 -6.034 -9.040 1.00 96.25 171 ARG A O 1
ATOM 1393 N N . LEU A 1 172 ? -7.946 -6.274 -11.204 1.00 95.69 172 LEU A N 1
ATOM 1394 C CA . LEU A 1 172 ? -8.652 -5.055 -11.611 1.00 95.69 172 LEU A CA 1
ATOM 1395 C C . LEU A 1 172 ? -10.169 -5.239 -11.511 1.00 95.69 172 LEU A C 1
ATOM 1397 O O . LEU A 1 172 ? -10.863 -4.330 -11.059 1.00 95.69 172 LEU A O 1
ATOM 1401 N N . ALA A 1 173 ? -10.687 -6.412 -11.883 1.00 94.94 173 ALA A N 1
ATOM 1402 C CA . ALA A 1 173 ? -12.087 -6.762 -11.659 1.00 94.94 173 ALA A CA 1
ATOM 1403 C C . ALA A 1 173 ? -12.432 -6.780 -10.159 1.00 94.94 173 ALA A C 1
ATOM 1405 O O . ALA A 1 173 ? -13.388 -6.122 -9.746 1.00 94.94 173 ALA A O 1
ATOM 1406 N N . LEU A 1 174 ? -11.603 -7.430 -9.333 1.00 97.06 174 LEU A N 1
ATOM 1407 C CA . LEU A 1 174 ? -11.801 -7.481 -7.879 1.00 97.06 174 LEU A CA 1
ATOM 1408 C C . LEU A 1 174 ? -11.759 -6.093 -7.221 1.00 97.06 174 LEU A C 1
ATOM 1410 O O . LEU A 1 174 ? -12.537 -5.821 -6.314 1.00 97.06 174 LEU A O 1
ATOM 1414 N N . LEU A 1 175 ? -10.902 -5.181 -7.690 1.00 97.75 175 LEU A N 1
ATOM 1415 C CA . LEU A 1 175 ? -10.868 -3.799 -7.196 1.00 97.75 175 LEU A CA 1
ATOM 1416 C C . LEU A 1 175 ? -12.171 -3.041 -7.485 1.00 97.75 175 LEU A C 1
ATOM 1418 O O . LEU A 1 175 ? -12.655 -2.308 -6.623 1.00 97.75 175 LEU A O 1
ATOM 1422 N N . ARG A 1 176 ? -12.768 -3.229 -8.671 1.00 95.81 176 ARG A N 1
ATOM 1423 C CA . ARG A 1 176 ? -14.078 -2.632 -8.995 1.00 95.81 176 ARG A CA 1
ATOM 1424 C C . ARG A 1 176 ? -15.184 -3.202 -8.109 1.00 95.81 176 ARG A C 1
ATOM 1426 O O . ARG A 1 176 ? -16.043 -2.453 -7.657 1.00 95.81 176 ARG A O 1
ATOM 1433 N N . GLN A 1 177 ? -15.120 -4.498 -7.826 1.00 96.56 177 GLN A N 1
ATOM 1434 C CA . GLN A 1 177 ? -16.064 -5.181 -6.949 1.00 96.56 177 GLN A CA 1
ATOM 1435 C C . GLN A 1 177 ? -15.947 -4.718 -5.485 1.00 96.56 177 GLN A C 1
ATOM 1437 O O . GLN A 1 177 ? -16.951 -4.456 -4.830 1.00 96.56 177 GLN A O 1
ATOM 1442 N N . LEU A 1 178 ? -14.728 -4.541 -4.966 1.00 98.06 178 LEU A N 1
ATOM 1443 C CA . LEU A 1 178 ? -14.504 -3.965 -3.634 1.00 98.06 178 LEU A CA 1
ATOM 1444 C C . LEU A 1 178 ? -15.135 -2.570 -3.517 1.00 98.06 178 LEU A C 1
ATOM 1446 O O . LEU A 1 178 ? -15.826 -2.282 -2.538 1.00 98.06 178 LEU A O 1
ATOM 1450 N N . LYS A 1 179 ? -14.973 -1.739 -4.554 1.00 95.75 179 LYS A N 1
ATOM 1451 C CA . LYS A 1 179 ? -15.632 -0.432 -4.627 1.00 95.75 179 LYS A CA 1
ATOM 1452 C C . LYS A 1 179 ? -17.154 -0.535 -4.651 1.00 95.75 179 LYS A C 1
ATOM 1454 O O . LYS A 1 179 ? -17.802 0.208 -3.921 1.00 95.75 179 LYS A O 1
ATOM 1459 N N . SER A 1 180 ? -17.739 -1.441 -5.441 1.00 96.50 180 SER A N 1
ATOM 1460 C CA . SER A 1 180 ? -19.202 -1.598 -5.493 1.00 96.50 180 SER A CA 1
ATOM 1461 C C . SER A 1 180 ? -19.794 -2.105 -4.177 1.00 96.50 180 SER A C 1
ATOM 1463 O O . SER A 1 180 ? -20.929 -1.771 -3.856 1.00 96.50 180 SER A O 1
ATOM 1465 N N . LEU A 1 181 ? -19.019 -2.854 -3.390 1.00 97.38 181 LEU A N 1
ATOM 1466 C CA . LEU A 1 181 ? -19.377 -3.263 -2.028 1.00 97.38 181 LEU A CA 1
ATOM 1467 C C . LEU A 1 181 ? -19.183 -2.136 -0.990 1.00 97.38 181 LEU A C 1
ATOM 1469 O O . LEU A 1 181 ? -19.501 -2.313 0.182 1.00 97.38 181 LEU A O 1
ATOM 1473 N N . GLY A 1 182 ? -18.673 -0.967 -1.389 1.00 96.88 182 GLY A N 1
ATOM 1474 C CA . GLY A 1 182 ? -18.533 0.200 -0.518 1.00 96.88 182 GLY A CA 1
ATOM 1475 C C . GLY A 1 182 ? -17.335 0.143 0.430 1.00 96.88 182 GLY A C 1
ATOM 1476 O O . GLY A 1 182 ? -17.397 0.726 1.516 1.00 96.88 182 GLY A O 1
ATOM 1477 N N . TYR A 1 183 ? -16.276 -0.587 0.073 1.00 98.50 183 TYR A N 1
ATOM 1478 C CA . TYR A 1 183 ? -14.979 -0.490 0.746 1.00 98.50 183 TYR A CA 1
ATOM 1479 C C . TYR A 1 183 ? -14.233 0.771 0.315 1.00 98.50 183 TYR A C 1
ATOM 1481 O O . TYR A 1 183 ? -14.163 1.056 -0.884 1.00 98.50 183 TYR A O 1
ATOM 1489 N N . GLU A 1 184 ? -13.532 1.432 1.246 1.00 98.31 184 GLU A N 1
ATOM 1490 C CA . GLU A 1 184 ? -12.382 2.235 0.818 1.00 98.31 184 GLU A CA 1
ATOM 1491 C C . GLU A 1 184 ? -11.347 1.270 0.221 1.00 98.31 184 GLU A C 1
ATOM 1493 O O . GLU A 1 184 ? -10.808 0.387 0.901 1.00 98.31 184 GLU A O 1
ATOM 1498 N N . THR A 1 185 ? -11.096 1.402 -1.075 1.00 98.12 185 THR A N 1
ATOM 1499 C CA . THR A 1 185 ? -10.363 0.408 -1.853 1.00 98.12 185 THR A CA 1
ATOM 1500 C C . THR A 1 185 ? -8.935 0.875 -2.087 1.00 98.12 185 THR A C 1
ATOM 1502 O O . THR A 1 185 ? -8.676 1.896 -2.727 1.00 98.12 185 THR A O 1
ATOM 1505 N N . GLY A 1 186 ? -7.986 0.113 -1.551 1.00 98.25 186 GLY A N 1
ATOM 1506 C CA . GLY A 1 186 ? -6.562 0.354 -1.687 1.00 98.25 186 GLY A CA 1
ATOM 1507 C C . GLY A 1 186 ? -5.911 -0.602 -2.671 1.00 98.25 186 GLY A C 1
ATOM 1508 O O . GLY A 1 186 ? -6.155 -1.805 -2.644 1.00 98.25 186 GLY A O 1
ATOM 1509 N N . SER A 1 187 ? -5.026 -0.079 -3.510 1.00 98.44 187 SER A N 1
ATOM 1510 C CA . SER A 1 187 ? -4.210 -0.892 -4.412 1.00 98.44 187 SER A CA 1
ATOM 1511 C C . SER A 1 187 ? -2.791 -0.335 -4.494 1.00 98.44 187 SER A C 1
ATOM 1513 O O . SER A 1 187 ? -2.328 0.300 -3.549 1.00 98.44 187 SER A O 1
ATOM 1515 N N . GLY A 1 188 ? -2.065 -0.616 -5.572 1.00 98.25 188 GLY A N 1
ATOM 1516 C CA . GLY A 1 188 ? -0.688 -0.180 -5.758 1.00 98.25 188 GLY A CA 1
ATOM 1517 C C . GLY A 1 188 ? 0.155 -1.184 -6.533 1.00 98.25 188 GLY A C 1
ATOM 1518 O O . GLY A 1 188 ? -0.356 -2.207 -6.996 1.00 98.25 188 GLY A O 1
ATOM 1519 N N . VAL A 1 189 ? 1.447 -0.877 -6.640 1.00 98.50 189 VAL A N 1
ATOM 1520 C CA . VAL A 1 189 ? 2.415 -1.621 -7.458 1.00 98.50 189 VAL A CA 1
ATOM 1521 C C . VAL A 1 189 ? 3.719 -1.888 -6.724 1.00 98.50 189 VAL A C 1
ATOM 1523 O O . VAL A 1 189 ? 4.052 -1.218 -5.738 1.00 98.50 189 VAL A O 1
ATOM 1526 N N . MET A 1 190 ? 4.467 -2.861 -7.237 1.00 98.12 190 MET A N 1
ATOM 1527 C CA . MET A 1 190 ? 5.887 -2.998 -6.933 1.00 98.12 190 MET A CA 1
ATOM 1528 C C . MET A 1 190 ? 6.718 -2.215 -7.955 1.00 98.12 190 MET A C 1
ATOM 1530 O O . MET A 1 190 ? 6.357 -2.121 -9.127 1.00 98.12 190 MET A O 1
ATOM 1534 N N . VAL A 1 191 ? 7.841 -1.660 -7.503 1.00 98.31 191 VAL A N 1
ATOM 1535 C CA . VAL A 1 191 ? 8.776 -0.886 -8.329 1.00 98.31 191 VAL A CA 1
ATOM 1536 C C . VAL A 1 191 ? 10.067 -1.670 -8.536 1.00 98.31 191 VAL A C 1
ATOM 1538 O O . VAL A 1 191 ? 10.698 -2.106 -7.575 1.00 98.31 191 VAL A O 1
ATOM 1541 N N . GLY A 1 192 ? 10.476 -1.818 -9.792 1.00 97.50 192 GLY A N 1
ATOM 1542 C CA . GLY A 1 192 ? 11.698 -2.508 -10.194 1.00 97.50 192 GLY A CA 1
ATOM 1543 C C . GLY A 1 192 ? 11.584 -4.030 -10.216 1.00 97.50 192 GLY A C 1
ATOM 1544 O O . GLY A 1 192 ? 12.550 -4.733 -9.928 1.00 97.50 192 GLY A O 1
ATOM 1545 N N . ILE A 1 193 ? 10.405 -4.547 -10.559 1.00 97.50 193 ILE A N 1
ATOM 1546 C CA . ILE A 1 193 ? 10.212 -5.978 -10.821 1.00 97.50 193 ILE A CA 1
ATOM 1547 C C . ILE A 1 193 ? 11.083 -6.365 -12.036 1.00 97.50 193 ILE A C 1
ATO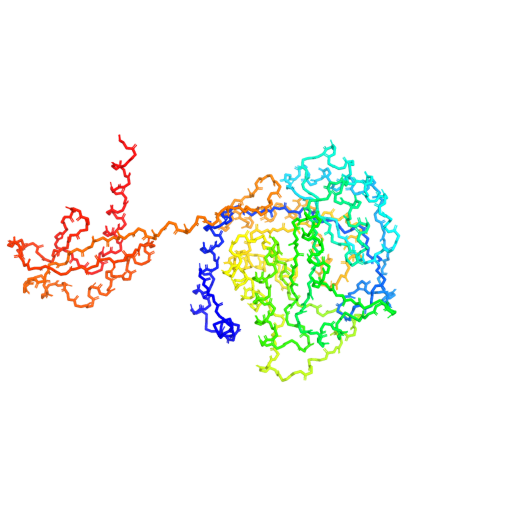M 1549 O O . ILE A 1 193 ? 11.050 -5.636 -13.031 1.00 97.50 193 ILE A O 1
ATOM 1553 N N . PRO A 1 194 ? 11.846 -7.475 -12.024 1.00 97.44 194 PRO A N 1
ATOM 1554 C CA . PRO A 1 194 ? 12.537 -7.956 -13.221 1.00 97.44 194 PRO A CA 1
ATOM 1555 C C . PRO A 1 194 ? 11.559 -8.118 -14.396 1.00 97.44 194 PRO A C 1
ATOM 1557 O O . PRO A 1 194 ? 10.618 -8.904 -14.317 1.00 97.44 194 PRO A O 1
ATOM 1560 N N . GLY A 1 195 ? 11.758 -7.344 -15.467 1.00 97.06 195 GLY A N 1
ATOM 1561 C CA . GLY A 1 195 ? 10.841 -7.264 -16.611 1.00 97.06 195 GLY A CA 1
ATOM 1562 C C . GLY A 1 195 ? 9.939 -6.022 -16.634 1.00 97.06 195 GLY A C 1
ATOM 1563 O O . GLY A 1 195 ? 9.190 -5.836 -17.589 1.00 97.06 195 GLY A O 1
ATOM 1564 N N . GLN A 1 196 ? 10.011 -5.148 -15.627 1.00 98.38 196 GLN A N 1
ATOM 1565 C CA . GLN A 1 196 ? 9.258 -3.891 -15.575 1.00 98.38 196 GLN A CA 1
ATOM 1566 C C . GLN A 1 196 ? 10.031 -2.763 -16.257 1.00 98.38 196 GLN A C 1
ATOM 1568 O O . GLN A 1 196 ? 11.091 -2.340 -15.792 1.00 98.38 196 GLN A O 1
ATOM 1573 N N . SER A 1 197 ? 9.478 -2.245 -17.351 1.00 98.50 197 SER A N 1
ATOM 1574 C CA . SER A 1 197 ? 10.040 -1.091 -18.048 1.00 98.50 197 SER A CA 1
ATOM 1575 C C . SER A 1 197 ? 9.506 0.237 -17.509 1.00 98.50 197 SER A C 1
ATOM 1577 O O . SER A 1 197 ? 8.463 0.285 -16.854 1.00 98.50 197 SER A O 1
ATOM 1579 N N . TYR A 1 198 ? 10.185 1.341 -17.832 1.00 98.56 198 TYR A N 1
ATOM 1580 C CA . TYR A 1 198 ? 9.693 2.695 -17.531 1.00 98.56 198 TYR A CA 1
ATOM 1581 C C . TYR A 1 198 ? 8.294 2.955 -18.107 1.00 98.56 198 TYR A C 1
ATOM 1583 O O . TYR A 1 198 ? 7.492 3.647 -17.487 1.00 98.56 198 TYR A O 1
ATOM 1591 N N . ALA A 1 199 ? 8.000 2.384 -19.280 1.00 98.38 199 ALA A N 1
ATOM 1592 C CA . ALA A 1 199 ? 6.687 2.458 -19.911 1.00 98.38 199 ALA A CA 1
ATOM 1593 C C . ALA A 1 199 ? 5.614 1.769 -19.059 1.00 98.38 199 ALA A C 1
ATOM 1595 O O . ALA A 1 199 ? 4.591 2.385 -18.783 1.00 98.38 199 ALA A O 1
ATOM 1596 N N . ILE A 1 200 ? 5.894 0.553 -18.580 1.00 98.62 200 ILE A N 1
ATOM 1597 C CA . ILE A 1 200 ? 4.977 -0.196 -17.710 1.00 98.62 200 ILE A CA 1
ATOM 1598 C C . ILE A 1 200 ? 4.720 0.574 -16.411 1.00 98.62 200 ILE A C 1
ATOM 1600 O O . ILE A 1 200 ? 3.571 0.753 -16.029 1.00 98.62 200 ILE A O 1
ATOM 1604 N N . LEU A 1 201 ? 5.765 1.100 -15.759 1.00 98.69 201 LEU A N 1
ATOM 1605 C CA . LEU A 1 201 ? 5.579 1.879 -14.530 1.00 98.69 201 LEU A CA 1
ATOM 1606 C C . LEU A 1 201 ? 4.809 3.191 -14.777 1.00 98.69 201 LEU A C 1
ATOM 1608 O O . LEU A 1 201 ? 4.047 3.630 -13.918 1.00 98.69 201 LEU A O 1
ATOM 1612 N N . ALA A 1 202 ? 4.973 3.825 -15.940 1.00 98.44 202 ALA A N 1
ATOM 1613 C CA . ALA A 1 202 ? 4.169 4.991 -16.297 1.00 98.44 202 ALA A CA 1
ATOM 1614 C C . ALA A 1 202 ? 2.681 4.631 -16.460 1.00 98.44 202 ALA A C 1
ATOM 1616 O O . ALA A 1 202 ? 1.821 5.367 -15.975 1.00 98.44 202 ALA A O 1
ATOM 1617 N N . ASP A 1 203 ? 2.385 3.488 -17.084 1.00 98.31 203 ASP A N 1
ATOM 1618 C CA . ASP A 1 203 ? 1.020 2.971 -17.242 1.00 98.31 203 ASP A CA 1
ATOM 1619 C C . ASP A 1 203 ? 0.408 2.576 -15.885 1.00 98.31 203 ASP A C 1
ATOM 1621 O O . ASP A 1 203 ? -0.738 2.924 -15.598 1.00 98.31 203 ASP A O 1
ATOM 1625 N N . ASP A 1 204 ? 1.202 1.976 -14.992 1.00 98.31 204 ASP A N 1
ATOM 1626 C CA . ASP A 1 204 ? 0.827 1.689 -13.601 1.00 98.31 204 ASP A CA 1
ATOM 1627 C C . ASP A 1 204 ? 0.387 2.959 -12.849 1.00 98.31 204 ASP A C 1
ATOM 1629 O O . ASP A 1 204 ? -0.639 2.975 -12.164 1.00 98.31 204 ASP A O 1
ATOM 1633 N N . ILE A 1 205 ? 1.163 4.038 -12.991 1.00 97.50 205 ILE A N 1
ATOM 1634 C CA . ILE A 1 205 ? 0.917 5.327 -12.336 1.00 97.50 205 ILE A CA 1
ATOM 1635 C C . ILE A 1 205 ? -0.340 6.006 -12.896 1.00 97.50 205 ILE A C 1
ATOM 1637 O O . ILE A 1 205 ? -1.142 6.545 -12.130 1.00 97.50 205 ILE A O 1
ATOM 1641 N N . LEU A 1 206 ? -0.545 5.956 -14.216 1.00 95.88 206 LEU A N 1
ATOM 1642 C CA . LEU A 1 206 ? -1.758 6.473 -14.857 1.00 95.88 206 LEU A CA 1
ATOM 1643 C C . LEU A 1 206 ? -3.008 5.718 -14.398 1.00 95.88 206 LEU A C 1
ATOM 1645 O O . LEU A 1 206 ? -4.034 6.344 -14.114 1.00 95.88 206 LEU A O 1
ATOM 1649 N N . LEU A 1 207 ? -2.906 4.398 -14.243 1.00 96.19 207 LEU A N 1
ATOM 1650 C CA . LEU A 1 207 ? -4.017 3.548 -13.828 1.00 96.19 207 LEU A CA 1
ATOM 1651 C C . LEU A 1 207 ? -4.528 3.886 -12.416 1.00 96.19 207 LEU A C 1
ATOM 1653 O O . LEU A 1 207 ? -5.720 3.736 -12.140 1.00 96.19 207 LEU A O 1
ATOM 1657 N N . PHE A 1 208 ? -3.689 4.427 -11.522 1.00 94.44 208 PHE A N 1
ATOM 1658 C CA . PHE A 1 208 ? -4.156 4.929 -10.219 1.00 94.44 208 PHE A CA 1
ATOM 1659 C C . PHE A 1 208 ? -5.216 6.025 -10.345 1.00 94.44 208 PHE A C 1
ATOM 1661 O O . PHE A 1 208 ? -6.091 6.141 -9.476 1.00 94.44 208 PHE A O 1
ATOM 1668 N N . ARG A 1 209 ? -5.130 6.835 -11.409 1.00 87.31 209 ARG A N 1
ATOM 1669 C CA . ARG A 1 209 ? -6.126 7.862 -11.705 1.00 87.31 209 ARG A CA 1
ATOM 1670 C C . ARG A 1 209 ? -7.449 7.240 -12.115 1.00 87.31 209 ARG A C 1
ATOM 1672 O O . ARG A 1 209 ? -8.482 7.580 -11.552 1.00 87.31 209 ARG A O 1
ATOM 1679 N N . GLU A 1 210 ? -7.390 6.303 -13.048 1.00 88.75 210 GLU A N 1
ATOM 1680 C CA . GLU A 1 210 ? -8.562 5.646 -13.630 1.00 88.75 210 GLU A CA 1
ATOM 1681 C C . GLU A 1 210 ? -9.336 4.803 -12.611 1.00 88.75 210 GLU A C 1
ATOM 1683 O O . GLU A 1 210 ? -10.563 4.762 -12.641 1.00 88.75 210 GLU A O 1
ATOM 1688 N N . LEU A 1 211 ? -8.633 4.156 -11.679 1.00 90.06 211 LEU A N 1
ATOM 1689 C CA . LEU A 1 211 ? -9.258 3.330 -10.645 1.00 90.06 211 LEU A CA 1
ATOM 1690 C C . LEU A 1 211 ? -9.868 4.143 -9.492 1.00 90.06 211 LEU A C 1
ATOM 1692 O O . LEU A 1 211 ? -10.592 3.577 -8.673 1.00 90.06 211 LEU A O 1
ATOM 1696 N N . ASP A 1 212 ? -9.570 5.443 -9.385 1.00 88.69 212 ASP A N 1
ATOM 1697 C CA . ASP A 1 212 ? -10.002 6.316 -8.284 1.00 88.69 212 ASP A CA 1
ATOM 1698 C C . ASP A 1 212 ? -9.744 5.696 -6.876 1.00 88.69 212 ASP A C 1
ATOM 1700 O O . ASP A 1 212 ? -10.522 5.829 -5.940 1.00 88.69 212 ASP A O 1
ATOM 1704 N N . LEU A 1 213 ? -8.638 4.962 -6.709 1.00 93.81 213 LEU A N 1
ATOM 1705 C CA . LEU A 1 213 ? -8.227 4.317 -5.450 1.00 93.81 213 LEU A CA 1
ATOM 1706 C C . LEU A 1 213 ? -8.219 5.259 -4.239 1.00 93.81 213 LEU A C 1
ATOM 1708 O O . LEU A 1 213 ? -7.711 6.375 -4.338 1.00 93.81 213 LEU A O 1
ATOM 1712 N N . ASP A 1 214 ? -8.671 4.775 -3.085 1.00 97.69 214 ASP A N 1
ATOM 1713 C CA . ASP A 1 214 ? -8.647 5.531 -1.828 1.00 97.69 214 ASP A CA 1
ATOM 1714 C C . ASP A 1 214 ? -7.291 5.467 -1.133 1.00 97.69 214 ASP A C 1
ATOM 1716 O O . ASP A 1 214 ? -6.908 6.368 -0.380 1.00 97.69 214 ASP A O 1
ATOM 1720 N N . MET A 1 215 ? -6.547 4.391 -1.400 1.00 98.50 215 MET A N 1
ATOM 1721 C CA . MET A 1 215 ? -5.187 4.197 -0.920 1.00 98.50 215 MET A CA 1
ATOM 1722 C C . MET A 1 215 ? -4.283 3.655 -2.028 1.00 98.50 215 MET A C 1
ATOM 1724 O O . MET A 1 215 ? -4.697 2.801 -2.815 1.00 98.50 215 MET A O 1
ATOM 1728 N N . ILE A 1 216 ? -3.030 4.109 -2.065 1.00 98.56 216 ILE A N 1
ATOM 1729 C CA . ILE A 1 216 ? -2.057 3.701 -3.090 1.00 98.56 216 ILE A CA 1
ATOM 1730 C C . ILE A 1 216 ? -0.752 3.283 -2.411 1.00 98.56 216 ILE A C 1
ATOM 1732 O O . ILE A 1 216 ? 0.047 4.123 -2.017 1.00 98.56 216 ILE A O 1
ATOM 1736 N N . GLY A 1 217 ? -0.532 1.979 -2.251 1.00 98.00 217 GLY A N 1
ATOM 1737 C CA . GLY A 1 217 ? 0.669 1.410 -1.646 1.00 98.00 217 GLY A CA 1
ATOM 1738 C C . GLY A 1 217 ? 1.740 1.070 -2.678 1.00 98.00 217 GLY A C 1
ATOM 1739 O O . GLY A 1 217 ? 1.600 0.093 -3.407 1.00 98.00 217 GLY A O 1
ATOM 1740 N N . ILE A 1 218 ? 2.839 1.819 -2.681 1.00 98.38 218 ILE A N 1
ATOM 1741 C CA . ILE A 1 218 ? 3.964 1.629 -3.606 1.00 98.38 218 ILE A CA 1
ATOM 1742 C C . ILE A 1 218 ? 5.192 1.203 -2.803 1.00 98.38 218 ILE A C 1
ATOM 1744 O O . ILE A 1 218 ? 5.486 1.764 -1.744 1.00 98.38 218 ILE A O 1
ATOM 1748 N N . GLY A 1 219 ? 5.904 0.182 -3.269 1.00 95.94 219 GLY A N 1
ATOM 1749 C CA . GLY A 1 219 ? 7.149 -0.247 -2.638 1.00 95.94 219 GLY A CA 1
ATOM 1750 C C . GLY A 1 219 ? 8.109 -0.883 -3.636 1.00 95.94 219 GLY A C 1
ATOM 1751 O O . GLY A 1 219 ? 7.656 -1.411 -4.651 1.00 95.94 219 GLY A O 1
ATOM 1752 N N . PRO A 1 220 ? 9.420 -0.850 -3.361 1.00 96.25 220 PRO A N 1
ATOM 1753 C CA . PRO A 1 220 ? 10.402 -1.512 -4.201 1.00 96.25 220 PRO A CA 1
ATOM 1754 C C . PRO A 1 220 ? 10.222 -3.031 -4.144 1.00 96.25 220 PRO A C 1
ATOM 1756 O O . PRO A 1 220 ? 9.847 -3.594 -3.111 1.00 96.25 220 PRO A O 1
ATOM 1759 N N . PHE A 1 221 ? 10.521 -3.696 -5.255 1.00 97.06 221 PHE A N 1
ATOM 1760 C CA . PHE A 1 221 ? 10.774 -5.127 -5.257 1.00 97.06 221 PHE A CA 1
ATOM 1761 C C . PHE A 1 221 ? 12.049 -5.410 -4.453 1.00 97.06 221 PHE A C 1
ATOM 1763 O O . PHE A 1 221 ? 13.095 -4.813 -4.697 1.00 97.06 221 PHE A O 1
ATOM 1770 N N . ILE A 1 222 ? 11.961 -6.334 -3.499 1.00 95.69 222 ILE A N 1
ATOM 1771 C CA . ILE A 1 222 ? 13.107 -6.831 -2.735 1.00 95.69 222 ILE A CA 1
ATOM 1772 C C . ILE A 1 222 ? 13.218 -8.322 -3.035 1.00 95.69 222 ILE A C 1
ATOM 1774 O O . ILE A 1 222 ? 12.299 -9.089 -2.744 1.00 95.69 222 ILE A O 1
ATOM 1778 N N . ALA A 1 223 ? 14.339 -8.723 -3.632 1.00 95.56 223 ALA A N 1
ATOM 1779 C CA . ALA A 1 223 ? 14.588 -10.102 -4.020 1.00 95.56 223 ALA A CA 1
ATOM 1780 C C . ALA A 1 223 ? 14.615 -11.021 -2.791 1.00 95.56 223 ALA A C 1
ATOM 1782 O O . ALA A 1 223 ? 15.425 -10.844 -1.881 1.00 95.56 223 ALA A O 1
ATOM 1783 N N . HIS A 1 224 ? 13.735 -12.023 -2.776 1.00 95.88 224 HIS A N 1
ATOM 1784 C CA . HIS A 1 224 ? 13.759 -13.072 -1.764 1.00 95.88 224 HIS A CA 1
ATOM 1785 C C . HIS A 1 224 ? 14.530 -14.292 -2.293 1.00 95.88 224 HIS A C 1
ATOM 1787 O O . HIS A 1 224 ? 14.129 -14.837 -3.326 1.00 95.88 224 HIS A O 1
ATOM 1793 N N . PRO A 1 225 ? 15.578 -14.776 -1.597 1.00 94.25 225 PRO A N 1
ATOM 1794 C CA . PRO A 1 225 ? 16.472 -15.818 -2.115 1.00 94.25 225 PRO A CA 1
ATOM 1795 C C . PRO A 1 225 ? 15.752 -17.139 -2.431 1.00 94.25 225 PRO A C 1
ATOM 1797 O O . PRO A 1 225 ? 16.063 -17.788 -3.424 1.00 94.25 225 PRO A O 1
ATOM 1800 N N . ASP A 1 226 ? 14.725 -17.497 -1.656 1.00 94.69 226 ASP A N 1
ATOM 1801 C CA . ASP A 1 226 ? 13.922 -18.718 -1.867 1.00 94.69 226 ASP A CA 1
ATOM 1802 C C . ASP A 1 226 ? 12.772 -18.572 -2.886 1.00 94.69 226 ASP A C 1
ATOM 1804 O O . ASP A 1 226 ? 11.756 -19.276 -2.814 1.00 94.69 226 ASP A O 1
ATOM 1808 N N . THR A 1 227 ? 12.875 -17.626 -3.822 1.00 96.81 227 THR A N 1
ATOM 1809 C CA . THR A 1 227 ? 11.824 -17.370 -4.817 1.00 96.81 227 THR A CA 1
ATOM 1810 C C . THR A 1 227 ? 12.378 -17.356 -6.241 1.00 96.81 227 THR A C 1
ATOM 1812 O O . THR A 1 227 ? 13.507 -16.907 -6.436 1.00 96.81 227 THR A O 1
ATOM 1815 N N . PRO A 1 228 ? 11.601 -17.799 -7.253 1.00 96.50 228 PRO A N 1
ATOM 1816 C CA . PRO A 1 228 ? 12.065 -17.792 -8.641 1.00 96.50 228 PRO A CA 1
ATOM 1817 C C . PRO A 1 228 ? 12.539 -16.414 -9.111 1.00 96.50 228 PRO A C 1
ATOM 1819 O O . PRO A 1 228 ? 13.577 -16.308 -9.755 1.00 96.50 228 PRO A O 1
ATOM 1822 N N . LEU A 1 229 ? 11.815 -15.348 -8.752 1.00 95.50 229 LEU A N 1
ATOM 1823 C CA . LEU A 1 229 ? 12.156 -13.994 -9.180 1.00 95.50 229 LEU A CA 1
ATOM 1824 C C . LEU A 1 229 ? 13.342 -13.414 -8.405 1.00 95.50 229 LEU A C 1
ATOM 1826 O O . LEU A 1 229 ? 14.063 -12.584 -8.942 1.00 95.50 229 LEU A O 1
ATOM 1830 N N . GLY A 1 230 ? 13.578 -13.857 -7.166 1.00 92.81 230 GLY A N 1
ATOM 1831 C CA . GLY A 1 230 ? 14.765 -13.458 -6.408 1.00 92.81 230 GLY A CA 1
ATOM 1832 C C . GLY A 1 230 ? 16.071 -14.065 -6.927 1.00 92.81 230 GLY A C 1
ATOM 1833 O O . GLY A 1 230 ? 17.139 -13.569 -6.585 1.00 92.81 230 GLY A O 1
ATOM 1834 N N . GLN A 1 231 ? 15.989 -15.103 -7.764 1.00 91.19 231 GLN A N 1
ATOM 1835 C CA . GLN A 1 231 ? 17.131 -15.746 -8.425 1.00 91.19 231 GLN A CA 1
ATOM 1836 C C . GLN A 1 231 ? 17.259 -15.351 -9.906 1.00 91.19 231 GLN A C 1
ATOM 1838 O O . GLN A 1 231 ? 18.250 -15.685 -10.553 1.00 91.19 231 GLN A O 1
ATOM 1843 N N . ALA A 1 232 ? 16.257 -14.664 -10.459 1.00 88.50 232 ALA A N 1
ATOM 1844 C CA . ALA A 1 232 ? 16.206 -14.302 -11.866 1.00 88.50 232 ALA A CA 1
ATOM 1845 C C . ALA A 1 232 ? 16.879 -12.948 -12.130 1.00 88.50 232 ALA A C 1
ATOM 1847 O O . ALA A 1 232 ? 16.696 -11.983 -11.387 1.00 88.50 232 ALA A O 1
ATOM 1848 N N . ALA A 1 233 ? 17.605 -12.857 -13.244 1.00 89.81 233 ALA A N 1
ATOM 1849 C CA . ALA A 1 233 ? 18.009 -11.576 -13.810 1.00 89.81 233 ALA A CA 1
ATOM 1850 C C . ALA A 1 233 ? 16.829 -10.921 -14.548 1.00 89.81 233 ALA A C 1
ATOM 1852 O O . ALA A 1 233 ? 15.893 -11.602 -14.977 1.00 89.81 233 ALA A O 1
ATOM 1853 N N . SER A 1 234 ? 16.884 -9.599 -14.733 1.00 90.75 234 SER A N 1
ATOM 1854 C CA . SER A 1 234 ? 15.921 -8.937 -15.615 1.00 90.75 234 SER A CA 1
ATOM 1855 C C . SER A 1 234 ? 16.086 -9.428 -17.060 1.00 90.75 234 SER A C 1
ATOM 1857 O O . SER A 1 234 ? 17.218 -9.494 -17.542 1.00 90.75 234 SER A O 1
ATOM 1859 N N . PRO A 1 235 ? 14.984 -9.737 -17.771 1.00 92.62 235 PRO A N 1
ATOM 1860 C CA . PRO A 1 235 ? 15.021 -10.040 -19.197 1.00 92.62 235 PRO A CA 1
ATOM 1861 C C . PRO A 1 235 ? 15.152 -8.782 -20.075 1.00 92.62 235 PRO A C 1
ATOM 1863 O O . PRO A 1 235 ? 15.267 -8.905 -21.292 1.00 92.62 235 PRO A O 1
ATOM 1866 N N . LEU A 1 236 ? 15.082 -7.579 -19.494 1.00 93.50 236 LEU A N 1
ATOM 1867 C CA . LEU A 1 236 ? 15.163 -6.313 -20.223 1.00 93.50 236 LEU A CA 1
ATOM 1868 C C . LEU A 1 236 ? 16.586 -5.733 -20.201 1.00 93.50 236 LEU A C 1
ATOM 1870 O O . LEU A 1 236 ? 17.303 -5.919 -19.216 1.00 93.50 236 LEU A O 1
ATOM 1874 N N . PRO A 1 237 ? 16.973 -4.950 -21.228 1.00 92.31 237 PRO A N 1
ATOM 1875 C CA . PRO A 1 237 ? 18.175 -4.121 -21.173 1.00 92.31 237 PRO A CA 1
ATOM 1876 C C . PRO A 1 237 ? 18.148 -3.159 -19.977 1.00 92.31 237 PRO A C 1
ATOM 1878 O O . PRO A 1 237 ? 17.082 -2.665 -19.591 1.00 92.31 237 PRO A O 1
ATOM 1881 N N . GLY A 1 238 ? 19.321 -2.858 -19.415 1.00 87.75 238 GLY A N 1
ATOM 1882 C CA . GLY A 1 238 ? 19.452 -2.052 -18.196 1.00 87.75 238 GLY A CA 1
ATOM 1883 C C . GLY A 1 238 ? 18.829 -0.657 -18.311 1.00 87.75 238 GLY A C 1
ATOM 1884 O O . GLY A 1 238 ? 18.161 -0.208 -17.389 1.00 87.75 238 GLY A O 1
ATOM 1885 N N . GLU A 1 239 ? 18.953 -0.003 -19.466 1.00 91.62 239 GLU A N 1
ATOM 1886 C CA . GLU A 1 239 ? 18.387 1.321 -19.761 1.00 91.62 239 GLU A CA 1
ATOM 1887 C C . GLU A 1 239 ? 16.854 1.335 -19.940 1.00 91.62 239 GLU A C 1
ATOM 1889 O O . GLU A 1 239 ? 16.217 2.399 -19.985 1.00 91.62 239 GLU A O 1
ATOM 1894 N N . THR A 1 240 ? 16.255 0.148 -20.076 1.00 95.56 240 THR A N 1
ATOM 1895 C CA . THR A 1 240 ? 14.805 -0.045 -20.201 1.00 95.56 240 THR A CA 1
ATOM 1896 C C . THR A 1 240 ? 14.181 -0.485 -18.879 1.00 95.56 240 THR A C 1
ATOM 1898 O O . THR A 1 240 ? 13.051 -0.085 -18.590 1.00 95.56 240 THR A O 1
ATOM 1901 N N . GLN A 1 241 ? 14.899 -1.281 -18.084 1.00 97.19 241 GLN A N 1
ATOM 1902 C CA . GLN A 1 241 ? 14.474 -1.774 -16.777 1.00 97.19 241 GLN A CA 1
ATOM 1903 C C . GLN A 1 241 ? 14.393 -0.641 -15.746 1.00 97.19 241 GLN A C 1
ATOM 1905 O O . GLN A 1 241 ? 15.326 0.131 -15.551 1.00 97.19 241 GLN A O 1
ATOM 1910 N N . VAL A 1 242 ? 13.289 -0.600 -15.007 1.00 97.44 242 VAL A N 1
ATOM 1911 C CA . VAL A 1 242 ? 13.148 0.266 -13.833 1.00 97.44 242 VAL A CA 1
ATOM 1912 C C . VAL A 1 242 ? 14.013 -0.288 -12.691 1.00 97.44 242 VAL A C 1
ATOM 1914 O O . VAL A 1 242 ? 13.882 -1.470 -12.364 1.00 97.44 242 VAL A O 1
ATOM 1917 N N . PRO A 1 243 ? 14.873 0.508 -12.034 1.00 96.50 243 PRO A N 1
ATOM 1918 C CA . PRO A 1 243 ? 15.657 0.026 -10.904 1.00 96.50 243 PRO A CA 1
ATOM 1919 C C . PRO A 1 243 ? 14.769 -0.192 -9.661 1.00 96.50 243 PRO A C 1
ATOM 1921 O O . PRO A 1 243 ? 13.937 0.668 -9.351 1.00 96.50 243 PRO A O 1
ATOM 1924 N N . PRO A 1 244 ? 14.966 -1.281 -8.890 1.00 95.06 244 PRO A N 1
ATOM 1925 C CA . PRO A 1 244 ? 14.288 -1.506 -7.611 1.00 95.06 244 PRO A CA 1
ATOM 1926 C C . PRO A 1 244 ? 14.925 -0.652 -6.505 1.00 95.06 244 PRO A C 1
ATOM 1928 O O . PRO A 1 244 ? 15.512 -1.167 -5.560 1.00 95.06 244 PRO A O 1
ATOM 1931 N N . SER A 1 245 ? 14.881 0.674 -6.653 1.00 94.56 245 SER A N 1
ATOM 1932 C CA . SER A 1 245 ? 15.547 1.621 -5.754 1.00 94.56 245 SER A CA 1
ATOM 1933 C C . SER A 1 245 ? 14.559 2.469 -4.955 1.00 94.56 245 SER A C 1
ATOM 1935 O O . SER A 1 245 ? 13.409 2.687 -5.355 1.00 94.56 245 SER A O 1
ATOM 1937 N N . ILE A 1 246 ? 15.032 3.006 -3.826 1.00 93.00 246 ILE A N 1
ATOM 1938 C CA . ILE A 1 246 ? 14.279 3.988 -3.034 1.00 93.00 246 ILE A CA 1
ATOM 1939 C C . ILE A 1 246 ? 13.976 5.219 -3.886 1.00 93.00 246 ILE A C 1
ATOM 1941 O O . ILE A 1 246 ? 12.829 5.643 -3.931 1.00 93.00 246 ILE A O 1
ATOM 1945 N N . GLY A 1 247 ? 14.966 5.743 -4.619 1.00 95.38 247 GLY A N 1
ATOM 1946 C CA . GLY A 1 247 ? 14.782 6.916 -5.477 1.00 95.38 247 GLY A CA 1
ATOM 1947 C C . GLY A 1 247 ? 13.663 6.722 -6.500 1.00 95.38 247 GLY A C 1
ATOM 1948 O O . GLY A 1 247 ? 12.780 7.567 -6.615 1.00 95.38 247 GLY A O 1
ATOM 1949 N N . MET A 1 248 ? 13.628 5.573 -7.180 1.00 97.75 248 MET A N 1
ATOM 1950 C CA . MET A 1 248 ? 12.564 5.267 -8.137 1.00 97.75 248 MET A CA 1
ATOM 1951 C C . MET A 1 248 ? 11.198 5.083 -7.467 1.00 97.75 248 MET A C 1
ATOM 1953 O O . MET A 1 248 ? 10.184 5.568 -7.967 1.00 97.75 248 MET A O 1
ATOM 1957 N N . THR A 1 249 ? 11.171 4.436 -6.300 1.00 97.75 249 THR A N 1
ATOM 1958 C CA . THR A 1 249 ? 9.948 4.299 -5.498 1.00 97.75 249 THR A CA 1
ATOM 1959 C C . THR A 1 249 ? 9.414 5.669 -5.078 1.00 97.75 249 THR A C 1
ATOM 1961 O O . THR A 1 249 ? 8.220 5.925 -5.203 1.00 97.75 249 THR A O 1
ATOM 1964 N N . CYS A 1 250 ? 10.289 6.575 -4.640 1.00 97.50 250 CYS A N 1
ATOM 1965 C CA . CYS A 1 250 ? 9.953 7.955 -4.308 1.00 97.50 250 CYS A CA 1
ATOM 1966 C C . CYS A 1 250 ? 9.371 8.700 -5.514 1.00 97.50 250 CYS A C 1
ATOM 1968 O O . CYS A 1 250 ? 8.325 9.330 -5.365 1.00 97.50 250 CYS A O 1
ATOM 1970 N N . LYS A 1 251 ? 9.966 8.568 -6.714 1.00 98.38 251 LYS A N 1
ATOM 1971 C CA . LYS A 1 251 ? 9.424 9.162 -7.954 1.00 98.38 251 LYS A CA 1
ATOM 1972 C C . LYS A 1 251 ? 7.995 8.668 -8.202 1.00 98.38 251 LYS A C 1
ATOM 1974 O O . LYS A 1 251 ? 7.094 9.475 -8.410 1.00 98.38 251 LYS A O 1
ATOM 1979 N N . ALA A 1 252 ? 7.760 7.358 -8.095 1.00 98.38 252 ALA A N 1
ATOM 1980 C CA . ALA A 1 252 ? 6.429 6.773 -8.256 1.00 98.38 252 ALA A CA 1
ATOM 1981 C C . ALA A 1 252 ? 5.425 7.256 -7.188 1.00 98.38 252 ALA A C 1
ATOM 1983 O O . ALA A 1 252 ? 4.278 7.548 -7.520 1.00 98.38 252 ALA A O 1
ATOM 1984 N N . VAL A 1 253 ? 5.849 7.400 -5.926 1.00 98.50 253 VAL A N 1
ATOM 1985 C CA . VAL A 1 253 ? 5.035 7.970 -4.833 1.00 98.50 253 VAL A CA 1
ATOM 1986 C C . VAL A 1 253 ? 4.651 9.424 -5.116 1.00 98.50 253 VAL A C 1
ATOM 1988 O O . VAL A 1 253 ? 3.477 9.775 -4.984 1.00 98.50 253 VAL A O 1
ATOM 1991 N N . ALA A 1 254 ? 5.600 10.247 -5.563 1.00 98.31 254 ALA A N 1
ATOM 1992 C CA . ALA A 1 254 ? 5.358 11.647 -5.901 1.00 98.31 254 ALA A CA 1
ATOM 1993 C C . ALA A 1 254 ? 4.375 11.800 -7.064 1.00 98.31 254 ALA A C 1
ATOM 1995 O O . ALA A 1 254 ? 3.405 12.552 -6.969 1.00 98.31 254 ALA A O 1
ATOM 1996 N N . LEU A 1 255 ? 4.571 11.027 -8.132 1.00 98.00 255 LEU A N 1
ATOM 1997 C CA . LEU A 1 255 ? 3.686 11.033 -9.295 1.00 98.00 255 LEU A CA 1
ATOM 1998 C C . LEU A 1 255 ? 2.279 10.528 -8.941 1.00 98.00 255 LEU A C 1
ATOM 2000 O O . LEU A 1 255 ? 1.287 11.134 -9.347 1.00 98.00 255 LEU A O 1
ATOM 2004 N N . ALA A 1 256 ? 2.175 9.477 -8.119 1.00 97.56 256 ALA A N 1
ATOM 2005 C CA . ALA A 1 256 ? 0.892 8.994 -7.614 1.00 97.56 256 ALA A CA 1
ATOM 2006 C C . ALA A 1 256 ? 0.171 10.057 -6.773 1.00 97.56 256 ALA A C 1
ATOM 2008 O O . ALA A 1 256 ? -1.027 10.260 -6.959 1.00 97.56 256 ALA A O 1
ATOM 2009 N N . ARG A 1 257 ? 0.886 10.781 -5.899 1.00 97.81 257 ARG A N 1
ATOM 2010 C CA . ARG A 1 257 ? 0.322 11.904 -5.138 1.00 97.81 257 ARG A CA 1
ATOM 2011 C C . ARG A 1 257 ? -0.180 13.012 -6.058 1.00 97.81 257 ARG A C 1
ATOM 2013 O O . ARG A 1 257 ? -1.273 13.511 -5.836 1.00 97.81 257 ARG A O 1
ATOM 2020 N N . ILE A 1 258 ? 0.575 13.403 -7.081 1.00 96.31 258 ILE A N 1
ATOM 2021 C CA . ILE A 1 258 ? 0.154 14.483 -7.988 1.00 96.31 258 ILE A CA 1
ATOM 2022 C C . ILE A 1 258 ? -1.109 14.087 -8.764 1.00 96.31 258 ILE A C 1
ATOM 2024 O O . ILE A 1 258 ? -2.033 14.891 -8.886 1.00 96.31 258 ILE A O 1
ATOM 2028 N N . LEU A 1 259 ? -1.177 12.847 -9.256 1.00 94.19 259 LEU A N 1
ATOM 2029 C CA . LEU A 1 259 ? -2.336 12.357 -10.005 1.00 94.19 259 LEU A CA 1
ATOM 2030 C C . LEU A 1 259 ? -3.553 12.076 -9.126 1.00 94.19 259 LEU A C 1
ATOM 2032 O O . LEU A 1 259 ? -4.680 12.191 -9.607 1.00 94.19 259 LEU A O 1
ATOM 2036 N N . ARG A 1 260 ? -3.336 11.679 -7.868 1.00 94.19 260 ARG A N 1
ATOM 2037 C CA . ARG A 1 260 ? -4.372 11.315 -6.895 1.00 94.19 260 ARG A CA 1
ATOM 2038 C C . ARG A 1 260 ? -4.132 12.032 -5.568 1.00 94.19 260 ARG A C 1
ATOM 2040 O O . ARG A 1 260 ? -3.731 11.416 -4.575 1.00 94.19 260 ARG A O 1
ATOM 2047 N N . PRO A 1 261 ? -4.373 13.354 -5.553 1.00 95.00 261 PRO A N 1
ATOM 2048 C CA . PRO A 1 261 ? -3.920 14.232 -4.483 1.00 95.00 261 PRO A CA 1
ATOM 2049 C C . PRO A 1 261 ? -4.617 13.998 -3.150 1.00 95.00 261 PRO A C 1
ATOM 2051 O O . PRO A 1 261 ? -4.035 14.299 -2.115 1.00 95.00 261 PRO A O 1
ATOM 2054 N N . ASP A 1 262 ? -5.791 13.382 -3.145 1.00 94.81 262 ASP A N 1
ATOM 2055 C CA . ASP A 1 262 ? -6.585 13.074 -1.958 1.00 94.81 262 ASP A CA 1
ATOM 2056 C C . ASP A 1 262 ? -6.393 11.640 -1.426 1.00 94.81 262 ASP A C 1
ATOM 2058 O O . ASP A 1 262 ? -6.897 11.309 -0.352 1.00 94.81 262 ASP A O 1
ATOM 2062 N N . ALA A 1 263 ? -5.643 10.784 -2.128 1.00 96.81 263 ALA A N 1
ATOM 2063 C CA . ALA A 1 263 ? -5.448 9.392 -1.727 1.00 96.81 263 ALA A CA 1
ATOM 2064 C C . ALA A 1 263 ? -4.576 9.254 -0.466 1.00 96.81 263 ALA A C 1
ATOM 2066 O O . ALA A 1 263 ? -3.644 10.024 -0.217 1.00 96.81 263 ALA A O 1
ATOM 2067 N N . ASN A 1 264 ? -4.817 8.208 0.318 1.00 98.31 264 ASN A N 1
ATOM 2068 C CA . ASN A 1 264 ? -3.939 7.823 1.418 1.00 98.31 264 ASN A CA 1
ATOM 2069 C C . ASN A 1 264 ? -2.757 6.989 0.895 1.00 98.31 264 ASN A C 1
ATOM 2071 O O . ASN A 1 264 ? -2.928 5.868 0.419 1.00 98.31 264 ASN A O 1
ATOM 2075 N N . ILE A 1 265 ? -1.538 7.516 0.999 1.00 98.44 265 ILE A N 1
ATOM 2076 C CA . ILE A 1 265 ? -0.329 6.895 0.443 1.00 98.44 265 ILE A CA 1
ATOM 2077 C C . ILE A 1 265 ? 0.613 6.529 1.597 1.00 98.44 265 ILE A C 1
ATOM 2079 O O . ILE A 1 265 ? 1.088 7.432 2.293 1.00 98.44 265 ILE A O 1
ATOM 2083 N N . PRO A 1 266 ? 0.877 5.234 1.854 1.00 97.31 266 PRO A N 1
ATOM 2084 C CA . PRO A 1 266 ? 1.787 4.820 2.906 1.00 97.31 266 PRO A CA 1
ATOM 2085 C C . PRO A 1 266 ? 3.257 4.937 2.499 1.00 97.31 266 PRO A C 1
ATOM 2087 O O . PRO A 1 266 ? 3.652 4.504 1.417 1.00 97.31 266 PRO A O 1
ATOM 2090 N N . ALA A 1 267 ? 4.089 5.411 3.426 1.00 94.81 267 ALA A N 1
ATOM 2091 C CA . ALA A 1 267 ? 5.523 5.150 3.414 1.00 94.81 267 ALA A CA 1
ATOM 2092 C C . ALA A 1 267 ? 5.733 3.678 3.812 1.00 94.81 267 ALA A C 1
ATOM 2094 O O . ALA A 1 267 ? 5.666 3.317 4.990 1.00 94.81 267 ALA A O 1
ATOM 2095 N N . THR A 1 268 ? 5.870 2.801 2.816 1.00 89.06 268 THR A N 1
ATOM 2096 C CA . THR A 1 268 ? 5.811 1.345 3.020 1.00 89.06 268 THR A CA 1
ATOM 2097 C C . THR A 1 268 ? 7.005 0.801 3.811 1.00 89.06 268 THR A C 1
ATOM 2099 O O . THR A 1 268 ? 8.103 1.347 3.791 1.00 89.06 268 THR A O 1
ATOM 2102 N N . THR A 1 269 ? 6.836 -0.334 4.494 1.00 83.00 269 THR A N 1
ATOM 2103 C CA . THR A 1 269 ? 7.938 -0.982 5.230 1.00 83.00 269 THR A CA 1
ATOM 2104 C C . THR A 1 269 ? 9.116 -1.351 4.322 1.00 83.00 269 THR A C 1
ATOM 2106 O O . THR A 1 269 ? 10.249 -1.365 4.782 1.00 83.00 269 THR A O 1
ATOM 2109 N N . ALA A 1 270 ? 8.879 -1.617 3.034 1.00 81.56 270 ALA A N 1
ATOM 2110 C CA . ALA A 1 270 ? 9.927 -1.980 2.081 1.00 81.56 270 ALA A CA 1
ATOM 2111 C C . ALA A 1 270 ? 10.977 -0.867 1.899 1.00 81.56 270 ALA A C 1
ATOM 2113 O O . ALA A 1 270 ? 12.170 -1.159 1.935 1.00 81.56 270 ALA A O 1
ATOM 2114 N N . VAL A 1 271 ? 10.569 0.409 1.817 1.00 83.62 271 VAL A N 1
ATOM 2115 C CA . VAL A 1 271 ? 11.542 1.521 1.780 1.00 83.62 271 VAL A CA 1
ATOM 2116 C C . VAL A 1 271 ? 12.322 1.641 3.092 1.00 83.62 271 VAL A C 1
ATOM 2118 O O . VAL A 1 271 ? 13.515 1.918 3.060 1.00 83.62 271 VAL A O 1
ATOM 2121 N N . ALA A 1 272 ? 11.688 1.352 4.233 1.00 80.19 272 ALA A N 1
ATOM 2122 C CA . ALA A 1 272 ? 12.349 1.341 5.541 1.00 80.19 272 ALA A CA 1
ATOM 2123 C C . ALA A 1 272 ? 13.338 0.173 5.717 1.00 80.19 272 ALA A C 1
ATOM 2125 O O . ALA A 1 272 ? 14.290 0.273 6.484 1.00 80.19 272 ALA A O 1
ATOM 2126 N N . VAL A 1 273 ? 13.106 -0.956 5.040 1.00 78.12 273 VAL A N 1
ATOM 2127 C CA . VAL A 1 273 ? 14.033 -2.097 5.044 1.00 78.12 273 VAL A CA 1
ATOM 2128 C C . VAL A 1 273 ? 15.269 -1.782 4.209 1.00 78.12 273 VAL A C 1
ATOM 2130 O O . VAL A 1 273 ? 16.377 -2.058 4.661 1.00 78.12 273 VAL A O 1
ATOM 2133 N N . MET A 1 274 ? 15.089 -1.164 3.037 1.00 81.56 274 MET A N 1
ATOM 2134 C CA . MET A 1 274 ? 16.204 -0.756 2.179 1.00 81.56 274 MET A CA 1
ATOM 2135 C C . MET A 1 274 ? 17.058 0.361 2.793 1.00 81.56 274 MET A C 1
ATOM 2137 O O . MET A 1 274 ? 18.270 0.361 2.606 1.00 81.56 274 MET A O 1
ATOM 2141 N N . ASP A 1 275 ? 16.446 1.287 3.538 1.00 80.75 275 ASP A N 1
ATOM 2142 C CA . ASP A 1 275 ? 17.152 2.309 4.315 1.00 80.75 275 ASP A CA 1
ATOM 2143 C C . ASP A 1 275 ? 16.423 2.571 5.640 1.00 80.75 275 ASP A C 1
ATOM 2145 O O . ASP A 1 275 ? 15.367 3.210 5.689 1.00 80.75 275 ASP A O 1
ATOM 2149 N N . ALA A 1 276 ? 17.021 2.082 6.727 1.00 67.81 276 ALA A N 1
ATOM 2150 C CA . ALA A 1 276 ? 16.480 2.203 8.081 1.00 67.81 276 ALA A CA 1
ATOM 2151 C C . ALA A 1 276 ? 16.374 3.639 8.577 1.00 67.81 276 ALA A C 1
ATOM 2153 O O . ALA A 1 276 ? 15.538 3.944 9.429 1.00 67.81 276 ALA A O 1
ATOM 2154 N N . TRP A 1 277 ? 17.289 4.482 8.110 1.00 63.69 277 TRP A N 1
ATOM 2155 C CA . TRP A 1 277 ? 17.504 5.807 8.654 1.00 63.69 277 TRP A CA 1
ATOM 2156 C C . TRP A 1 277 ? 16.607 6.806 7.943 1.00 63.69 277 TRP A C 1
ATOM 2158 O O . TRP A 1 277 ? 15.955 7.611 8.601 1.00 63.69 277 TRP A O 1
ATOM 2168 N N . GLN A 1 278 ? 16.529 6.714 6.613 1.00 78.25 278 GLN A N 1
ATOM 2169 C CA . GLN A 1 278 ? 15.903 7.748 5.788 1.00 78.25 278 GLN A CA 1
ATOM 2170 C C . GLN A 1 278 ? 14.737 7.244 4.932 1.00 78.25 278 GLN A C 1
ATOM 2172 O O . GLN A 1 278 ? 13.945 8.057 4.462 1.00 78.25 278 GLN A O 1
ATOM 2177 N N . GLY A 1 279 ? 14.551 5.931 4.749 1.00 80.94 279 GLY A N 1
ATOM 2178 C CA . GLY A 1 279 ? 13.588 5.401 3.774 1.00 80.94 279 GLY A CA 1
ATOM 2179 C C . GLY A 1 279 ? 12.144 5.884 3.976 1.00 80.94 279 GLY A C 1
ATOM 2180 O O . GLY A 1 279 ? 11.476 6.283 3.019 1.00 80.94 279 GLY A O 1
ATOM 2181 N N . ARG A 1 280 ? 11.658 5.908 5.228 1.00 85.12 280 ARG A N 1
ATOM 2182 C CA . ARG A 1 280 ? 10.313 6.430 5.553 1.00 85.12 280 ARG A CA 1
ATOM 2183 C C . ARG A 1 280 ? 10.217 7.940 5.376 1.00 85.12 280 ARG A C 1
ATOM 2185 O O . ARG A 1 280 ? 9.224 8.422 4.838 1.00 85.12 280 ARG A O 1
ATOM 2192 N N . GLU A 1 281 ? 11.233 8.667 5.827 1.00 88.00 281 GLU A N 1
ATOM 2193 C CA . GLU A 1 281 ? 11.287 10.123 5.721 1.00 88.00 281 GLU A CA 1
ATOM 2194 C C . GLU A 1 281 ? 11.268 10.567 4.255 1.00 88.00 281 GLU A C 1
ATOM 2196 O O . GLU A 1 281 ? 10.480 11.438 3.890 1.00 88.00 281 GLU A O 1
ATOM 2201 N N . LEU A 1 282 ? 12.057 9.916 3.398 1.00 89.06 282 LEU A N 1
ATOM 2202 C CA . LEU A 1 282 ? 12.074 10.178 1.962 1.00 89.06 282 LEU A CA 1
ATOM 2203 C C . LEU A 1 282 ? 10.688 9.969 1.348 1.00 89.06 282 LEU A C 1
ATOM 2205 O O . LEU A 1 282 ? 10.182 10.859 0.671 1.00 89.06 282 LEU A O 1
ATOM 2209 N N . ALA A 1 283 ? 10.024 8.845 1.627 1.00 93.25 283 ALA A N 1
ATOM 2210 C CA . ALA A 1 283 ? 8.678 8.598 1.107 1.00 93.25 283 ALA A CA 1
ATOM 2211 C C . ALA A 1 283 ? 7.647 9.631 1.606 1.00 93.25 283 ALA A C 1
ATOM 2213 O O . ALA A 1 283 ? 6.806 10.082 0.825 1.00 93.25 283 ALA A O 1
ATOM 2214 N N . LEU A 1 284 ? 7.722 10.047 2.877 1.00 94.56 284 LEU A N 1
ATOM 2215 C CA . LEU A 1 284 ? 6.870 11.103 3.439 1.00 94.56 284 LEU A CA 1
ATOM 2216 C C . LEU A 1 284 ? 7.115 12.463 2.763 1.00 94.56 284 LEU A C 1
ATOM 2218 O O . LEU A 1 284 ? 6.145 13.137 2.424 1.00 94.56 284 LEU A O 1
ATOM 2222 N N . ARG A 1 285 ? 8.376 12.834 2.497 1.00 92.44 285 ARG A N 1
ATOM 2223 C CA . ARG A 1 285 ? 8.742 14.049 1.736 1.00 92.44 285 ARG A CA 1
ATOM 2224 C C . ARG A 1 285 ? 8.275 14.000 0.280 1.00 92.44 285 ARG A C 1
ATOM 2226 O O . ARG A 1 285 ? 8.057 15.037 -0.329 1.00 92.44 285 ARG A O 1
ATOM 2233 N N . CYS A 1 286 ? 8.103 12.802 -0.273 1.00 94.94 286 CYS A N 1
ATOM 2234 C CA . CYS A 1 286 ? 7.640 12.595 -1.644 1.00 94.94 286 CYS A CA 1
ATOM 2235 C C . CYS A 1 286 ? 6.109 12.507 -1.759 1.00 94.94 286 CYS A C 1
ATOM 2237 O O . CYS A 1 286 ? 5.608 12.158 -2.820 1.00 94.94 286 CYS A O 1
ATOM 2239 N N . GLY A 1 287 ? 5.347 12.799 -0.697 1.00 96.12 287 GLY A N 1
ATOM 2240 C CA . GLY A 1 287 ? 3.882 12.866 -0.746 1.00 96.12 287 GLY A CA 1
ATOM 2241 C C . GLY A 1 287 ? 3.142 11.752 0.000 1.00 96.12 287 GLY A C 1
ATOM 2242 O O . GLY A 1 287 ? 1.904 11.742 -0.005 1.00 96.12 287 GLY A O 1
ATOM 2243 N N . ALA A 1 288 ? 3.838 10.831 0.674 1.00 97.56 288 ALA A N 1
ATOM 2244 C CA . ALA A 1 288 ? 3.183 9.883 1.572 1.00 97.56 288 ALA A CA 1
ATOM 2245 C C . ALA A 1 288 ? 2.596 10.581 2.820 1.00 97.56 288 ALA A C 1
ATOM 2247 O O . ALA A 1 288 ? 3.110 11.579 3.329 1.00 97.56 288 ALA A O 1
ATOM 2248 N N . ASN A 1 289 ? 1.492 10.045 3.340 1.00 97.81 289 ASN A N 1
ATOM 2249 C CA . ASN A 1 289 ? 0.785 10.579 4.510 1.00 97.81 289 ASN A CA 1
ATOM 2250 C C . ASN A 1 289 ? 0.312 9.492 5.492 1.00 97.81 289 ASN A C 1
ATOM 2252 O O . ASN A 1 289 ? -0.422 9.789 6.433 1.00 97.81 289 ASN A O 1
ATOM 2256 N N . VAL A 1 290 ? 0.731 8.241 5.293 1.00 97.88 290 VAL A N 1
ATOM 2257 C CA . VAL A 1 290 ? 0.400 7.110 6.167 1.00 97.88 290 VAL A CA 1
ATOM 2258 C C . VAL A 1 290 ? 1.675 6.354 6.545 1.00 97.88 290 VAL A C 1
ATOM 2260 O O . VAL A 1 290 ? 2.575 6.193 5.723 1.00 97.88 290 VAL A O 1
ATOM 2263 N N . ILE A 1 291 ? 1.750 5.851 7.774 1.00 95.44 291 ILE A N 1
ATOM 2264 C CA . ILE A 1 291 ? 2.724 4.832 8.186 1.00 95.44 291 ILE A CA 1
ATOM 2265 C C . ILE A 1 291 ? 1.955 3.645 8.765 1.00 95.44 291 ILE A C 1
ATOM 2267 O O . ILE A 1 291 ? 0.909 3.813 9.394 1.00 95.44 291 ILE A O 1
ATOM 2271 N N . MET A 1 292 ? 2.471 2.437 8.531 1.00 94.56 292 MET A N 1
ATOM 2272 C CA . MET A 1 292 ? 1.873 1.194 9.015 1.00 94.56 292 MET A CA 1
ATOM 2273 C C . MET A 1 292 ? 2.819 0.463 9.981 1.00 94.56 292 MET A C 1
ATOM 2275 O O . MET A 1 292 ? 3.581 -0.398 9.533 1.00 94.56 292 MET A O 1
ATOM 2279 N N . PRO A 1 293 ? 2.845 0.823 11.281 1.00 92.25 293 PRO A N 1
ATOM 2280 C CA . PRO A 1 293 ? 3.675 0.141 12.272 1.00 92.25 293 PRO A CA 1
ATOM 2281 C C . PRO A 1 293 ? 3.240 -1.319 12.436 1.00 92.25 293 PRO A C 1
ATOM 2283 O O . PRO A 1 293 ? 2.046 -1.609 12.447 1.00 92.25 293 PRO A O 1
ATOM 2286 N N . ASN A 1 294 ? 4.192 -2.245 12.562 1.00 92.25 294 ASN A N 1
ATOM 2287 C CA . ASN A 1 294 ? 3.893 -3.669 12.716 1.00 92.25 294 ASN A CA 1
ATOM 2288 C C . ASN A 1 294 ? 3.571 -3.995 14.185 1.00 92.25 294 ASN A C 1
ATOM 2290 O O . ASN A 1 294 ? 4.422 -3.844 15.061 1.00 92.25 294 ASN A O 1
ATOM 2294 N N . LEU A 1 295 ? 2.346 -4.455 14.430 1.00 94.25 295 LEU A N 1
ATOM 2295 C CA . LEU A 1 295 ? 1.838 -4.897 15.728 1.00 94.25 295 LEU A CA 1
ATOM 2296 C C . LEU A 1 295 ? 1.756 -6.425 15.846 1.00 94.25 295 LEU A C 1
ATOM 2298 O O . LEU A 1 295 ? 1.328 -6.923 16.882 1.00 94.25 295 LEU A O 1
ATOM 2302 N N . THR A 1 296 ? 2.178 -7.182 14.827 1.00 93.94 296 THR A N 1
ATOM 2303 C CA . THR A 1 296 ? 2.262 -8.648 14.899 1.00 93.94 296 THR A CA 1
ATOM 2304 C C . THR A 1 296 ? 3.083 -9.051 16.131 1.00 93.94 296 THR A C 1
ATOM 2306 O O . THR A 1 296 ? 4.167 -8.481 16.327 1.00 93.94 296 THR A O 1
ATOM 2309 N N . PRO A 1 297 ? 2.634 -10.015 16.960 1.00 92.06 297 PRO A N 1
ATOM 2310 C CA . PRO A 1 297 ? 3.388 -10.432 18.138 1.00 92.06 297 PRO A CA 1
ATOM 2311 C C . PRO A 1 297 ? 4.803 -10.894 17.773 1.00 92.06 297 PRO A C 1
ATOM 2313 O O . PRO A 1 297 ? 5.014 -11.549 16.749 1.00 92.06 297 PRO A O 1
ATOM 2316 N N . ALA A 1 298 ? 5.782 -10.572 18.626 1.00 87.75 298 ALA A N 1
ATOM 2317 C CA . ALA A 1 298 ? 7.205 -10.748 18.318 1.00 87.75 298 ALA A CA 1
ATOM 2318 C C . ALA A 1 298 ? 7.561 -12.182 17.879 1.00 87.75 298 ALA A C 1
ATOM 2320 O O . ALA A 1 298 ? 8.272 -12.345 16.892 1.00 87.75 298 ALA A O 1
ATOM 2321 N N . ARG A 1 299 ? 6.976 -13.202 18.531 1.00 88.81 299 ARG A N 1
ATOM 2322 C CA . ARG A 1 299 ? 7.177 -14.631 18.215 1.00 88.81 299 ARG A CA 1
ATOM 2323 C C . ARG A 1 299 ? 6.734 -15.056 16.808 1.00 88.81 299 ARG A C 1
ATOM 2325 O O . ARG A 1 299 ? 7.094 -16.133 16.363 1.00 88.81 299 ARG A O 1
ATOM 2332 N N . PHE A 1 300 ? 5.920 -14.251 16.127 1.00 91.62 300 PHE A N 1
ATOM 2333 C CA . PHE A 1 300 ? 5.427 -14.548 14.778 1.00 91.62 300 PHE A CA 1
ATOM 2334 C C . PHE A 1 300 ? 5.985 -13.597 13.720 1.00 91.62 300 PHE A C 1
ATOM 2336 O O . PHE A 1 300 ? 6.006 -13.929 12.533 1.00 91.62 300 PHE A O 1
ATOM 2343 N N . ARG A 1 301 ? 6.448 -12.413 14.135 1.00 86.44 301 ARG A N 1
ATOM 2344 C CA . ARG A 1 301 ? 6.906 -11.353 13.232 1.00 86.44 301 ARG A CA 1
ATOM 2345 C C . ARG A 1 301 ? 8.079 -11.798 12.361 1.00 86.44 301 ARG A C 1
ATOM 2347 O O . ARG A 1 301 ? 8.097 -11.500 11.170 1.00 86.44 301 ARG A O 1
ATOM 2354 N N . GLU A 1 302 ? 9.018 -12.557 12.926 1.00 85.50 302 GLU A N 1
ATOM 2355 C CA . GLU A 1 302 ? 10.166 -13.099 12.184 1.00 85.50 302 GLU A CA 1
ATOM 2356 C C . GLU A 1 302 ? 9.771 -14.115 11.102 1.00 85.50 302 GLU A C 1
ATOM 2358 O O . GLU A 1 302 ? 10.499 -14.308 10.133 1.00 85.50 302 GLU A O 1
ATOM 2363 N N . HIS A 1 303 ? 8.594 -14.734 11.221 1.00 91.44 303 HIS A N 1
ATOM 2364 C CA . HIS A 1 303 ? 8.108 -15.742 10.282 1.00 91.44 303 HIS A CA 1
ATOM 2365 C C . HIS A 1 303 ? 7.290 -15.146 9.124 1.00 91.44 303 HIS A C 1
ATOM 2367 O O . HIS A 1 303 ? 6.934 -15.864 8.185 1.00 91.44 303 HIS A O 1
ATOM 2373 N N . TYR A 1 304 ? 6.965 -13.848 9.150 1.00 93.38 304 TYR A N 1
ATOM 2374 C CA . TYR A 1 304 ? 6.237 -13.185 8.063 1.00 93.38 304 TYR A CA 1
ATOM 2375 C C . TYR A 1 304 ? 7.193 -12.579 7.019 1.00 93.38 304 TYR A C 1
ATOM 2377 O O . TYR A 1 304 ? 7.349 -11.362 6.880 1.00 93.38 304 TYR A O 1
ATOM 2385 N N . THR A 1 305 ? 7.849 -13.451 6.254 1.00 91.06 305 THR A N 1
ATOM 2386 C CA . THR A 1 305 ? 8.921 -13.104 5.308 1.00 91.06 305 THR A CA 1
ATOM 2387 C C . THR A 1 305 ? 8.425 -13.008 3.863 1.00 91.06 305 THR A C 1
ATOM 2389 O O . THR A 1 305 ? 8.735 -13.832 3.008 1.00 91.06 305 THR A O 1
ATOM 2392 N N . ILE A 1 306 ? 7.652 -11.966 3.538 1.00 93.75 306 ILE A N 1
ATOM 2393 C CA . ILE A 1 306 ? 7.325 -11.662 2.127 1.00 93.75 306 ILE A CA 1
ATOM 2394 C C . ILE A 1 306 ? 8.587 -11.326 1.303 1.00 93.75 306 ILE A C 1
ATOM 2396 O O . ILE A 1 306 ? 8.658 -11.687 0.131 1.00 93.75 306 ILE A O 1
ATOM 2400 N N . TYR A 1 307 ? 9.584 -10.710 1.946 1.00 92.31 307 TYR A N 1
ATOM 2401 C CA . TYR A 1 307 ? 10.942 -10.410 1.474 1.00 92.31 307 TYR A CA 1
ATOM 2402 C C . TYR A 1 307 ? 11.910 -10.404 2.687 1.00 92.31 307 TYR A C 1
ATOM 2404 O O . TYR A 1 307 ? 11.438 -10.249 3.822 1.00 92.31 307 TYR A O 1
ATOM 2412 N N . PRO A 1 308 ? 13.233 -10.586 2.494 1.00 88.25 308 PRO A N 1
ATOM 2413 C CA . PRO A 1 308 ? 14.216 -10.624 3.585 1.00 88.25 308 PRO A CA 1
ATOM 2414 C C . PRO A 1 308 ? 14.443 -9.250 4.244 1.00 88.25 308 PRO A C 1
ATOM 2416 O O . PRO A 1 308 ? 14.006 -8.220 3.734 1.00 88.25 308 PRO A O 1
ATOM 2419 N N . GLY A 1 309 ? 15.122 -9.222 5.398 1.00 79.62 309 GLY A N 1
ATOM 2420 C CA . GLY A 1 309 ? 15.516 -7.984 6.099 1.00 79.62 309 GLY A CA 1
ATOM 2421 C C . GLY A 1 309 ? 14.417 -7.314 6.933 1.00 79.62 309 GLY A C 1
ATOM 2422 O O . GLY A 1 309 ? 14.666 -6.345 7.647 1.00 79.62 309 GLY A O 1
ATOM 2423 N N . LYS A 1 310 ? 13.181 -7.827 6.878 1.00 76.00 310 LYS A N 1
ATOM 2424 C CA . LYS A 1 310 ? 12.060 -7.319 7.683 1.00 76.00 310 LYS A CA 1
ATOM 2425 C C . LYS A 1 310 ? 12.183 -7.693 9.165 1.00 76.00 310 LYS A C 1
ATOM 2427 O O . LYS A 1 310 ? 11.831 -6.889 10.024 1.00 76.00 310 LYS A O 1
ATOM 2432 N N . ALA A 1 311 ? 12.686 -8.895 9.448 1.00 59.12 311 ALA A N 1
ATOM 2433 C CA . ALA A 1 311 ? 12.897 -9.403 10.804 1.00 59.12 311 ALA A CA 1
ATOM 2434 C C . ALA A 1 311 ? 14.057 -8.689 11.527 1.00 59.12 311 ALA A C 1
ATOM 2436 O O . ALA A 1 311 ? 14.004 -8.482 12.731 1.00 59.12 311 ALA A O 1
ATOM 2437 N N . ASP A 1 312 ? 15.049 -8.173 10.800 1.00 54.09 312 ASP A N 1
ATOM 2438 C CA . ASP A 1 312 ? 16.185 -7.448 11.400 1.00 54.09 312 ASP A CA 1
ATOM 2439 C C . ASP A 1 312 ? 15.787 -6.081 11.995 1.00 54.09 312 ASP A C 1
ATOM 2441 O O . ASP A 1 312 ? 16.609 -5.345 12.537 1.00 54.09 312 ASP A O 1
ATOM 2445 N N . ARG A 1 313 ? 14.503 -5.721 11.879 1.00 59.00 313 ARG A N 1
ATOM 2446 C CA . ARG A 1 313 ? 13.879 -4.506 12.411 1.00 59.00 313 ARG A CA 1
ATOM 2447 C C . ARG A 1 313 ? 12.857 -4.817 13.513 1.00 59.00 313 ARG A C 1
ATOM 2449 O O . ARG A 1 313 ? 11.953 -4.014 13.746 1.00 59.00 313 ARG A O 1
ATOM 2456 N N . ILE A 1 314 ? 12.945 -5.993 14.150 1.00 53.47 314 ILE A N 1
ATOM 2457 C CA . ILE A 1 314 ? 12.102 -6.378 15.292 1.00 53.47 314 ILE A CA 1
ATOM 2458 C C . ILE A 1 314 ? 12.465 -5.497 16.495 1.00 53.47 314 ILE A C 1
ATOM 2460 O O . ILE A 1 314 ? 13.295 -5.840 17.327 1.00 53.47 314 ILE A O 1
ATOM 2464 N N . GLU A 1 315 ? 11.807 -4.350 16.592 1.00 57.66 315 GLU A N 1
ATOM 2465 C CA . GLU A 1 315 ? 11.708 -3.581 17.830 1.00 57.66 315 GLU A CA 1
ATOM 2466 C C . GLU A 1 315 ? 10.387 -3.925 18.530 1.00 57.66 315 GLU A C 1
ATOM 2468 O O . GLU A 1 315 ? 9.416 -4.373 17.899 1.00 57.66 315 GLU A O 1
ATOM 2473 N N . ALA A 1 316 ? 10.315 -3.730 19.848 1.00 60.47 316 ALA A N 1
ATOM 2474 C CA . ALA A 1 316 ? 9.021 -3.753 20.524 1.00 60.47 316 ALA A CA 1
ATOM 2475 C C . ALA A 1 316 ? 8.099 -2.707 19.866 1.00 60.47 316 ALA A C 1
ATOM 2477 O O . ALA A 1 316 ? 8.563 -1.640 19.466 1.00 60.47 316 ALA A O 1
ATOM 2478 N N . ALA A 1 317 ? 6.799 -2.994 19.745 1.00 65.81 317 ALA A N 1
ATOM 2479 C CA . ALA A 1 317 ? 5.867 -2.091 19.057 1.00 65.81 317 ALA A CA 1
ATOM 2480 C C . ALA A 1 317 ? 5.911 -0.657 19.624 1.00 65.81 317 ALA A C 1
ATOM 2482 O O . ALA A 1 317 ? 5.859 0.307 18.869 1.00 65.81 317 ALA A O 1
ATOM 2483 N N . GLU A 1 318 ? 6.098 -0.522 20.939 1.00 66.25 318 GLU A N 1
ATOM 2484 C CA . GLU A 1 318 ? 6.241 0.762 21.638 1.00 66.25 318 GLU A CA 1
ATOM 2485 C C . GLU A 1 318 ? 7.541 1.503 21.287 1.00 66.25 318 GLU A C 1
ATOM 2487 O O . GLU A 1 318 ? 7.524 2.718 21.101 1.00 66.25 318 GLU A O 1
ATOM 2492 N N . GLN A 1 319 ? 8.662 0.788 21.151 1.00 68.56 319 GLN A N 1
ATOM 2493 C CA . GLN A 1 319 ? 9.942 1.376 20.731 1.00 68.56 319 GLN A CA 1
ATOM 2494 C C . GLN A 1 319 ? 9.851 1.880 19.287 1.00 68.56 319 GLN A C 1
ATOM 2496 O O . GLN A 1 319 ? 10.218 3.021 18.996 1.00 68.56 319 GLN A O 1
ATOM 2501 N N . SER A 1 320 ? 9.246 1.069 18.414 1.00 79.19 320 SER A N 1
ATOM 2502 C CA . SER A 1 320 ? 8.998 1.445 17.025 1.00 79.19 320 SER A CA 1
ATOM 2503 C C . SER A 1 320 ? 8.069 2.663 16.925 1.00 79.19 320 SER A C 1
ATOM 2505 O O . SER A 1 320 ? 8.331 3.581 16.147 1.00 79.19 320 SER A O 1
ATOM 2507 N N . ASP A 1 321 ? 7.019 2.726 17.751 1.00 86.75 321 ASP A N 1
ATOM 2508 C CA . ASP A 1 321 ? 6.096 3.863 17.809 1.00 86.75 321 ASP A CA 1
ATOM 2509 C C . ASP A 1 321 ? 6.801 5.168 18.211 1.00 86.75 321 ASP A C 1
ATOM 2511 O O . ASP A 1 321 ? 6.668 6.187 17.527 1.00 86.75 321 ASP A O 1
ATOM 2515 N N . GLN A 1 322 ? 7.607 5.138 19.277 1.00 88.50 322 GLN A N 1
ATOM 2516 C CA . GLN A 1 322 ? 8.363 6.306 19.738 1.00 88.50 322 GLN A CA 1
ATOM 2517 C C . GLN A 1 322 ? 9.333 6.820 18.668 1.00 88.50 322 GLN A C 1
ATOM 2519 O O . GLN A 1 322 ? 9.424 8.035 18.444 1.00 88.50 322 GLN A O 1
ATOM 2524 N N . GLN A 1 323 ? 10.020 5.911 17.968 1.00 86.50 323 GLN A N 1
ATOM 2525 C CA . GLN A 1 323 ? 10.915 6.266 16.870 1.00 86.50 323 GLN A CA 1
ATOM 2526 C C . GLN A 1 323 ? 10.142 6.922 15.718 1.00 86.50 323 GLN A C 1
ATOM 2528 O O . GLN A 1 323 ? 10.525 7.996 15.252 1.00 86.50 323 GLN A O 1
ATOM 2533 N N . ILE A 1 324 ? 9.027 6.323 15.290 1.00 88.75 324 ILE A N 1
ATOM 2534 C CA . ILE A 1 324 ? 8.179 6.844 14.207 1.00 88.75 324 ILE A CA 1
ATOM 2535 C C . ILE A 1 324 ? 7.644 8.236 14.556 1.00 88.75 324 ILE A C 1
ATOM 2537 O O . ILE A 1 324 ? 7.719 9.151 13.735 1.00 88.75 324 ILE A O 1
ATOM 2541 N N . ARG A 1 325 ? 7.148 8.437 15.781 1.00 92.25 325 ARG A N 1
ATOM 2542 C CA . ARG A 1 325 ? 6.649 9.744 16.239 1.00 92.25 325 ARG A CA 1
ATOM 2543 C C . ARG A 1 325 ? 7.745 10.800 16.265 1.00 92.25 325 ARG A C 1
ATOM 2545 O O . ARG A 1 325 ? 7.505 11.931 15.847 1.00 92.25 325 ARG A O 1
ATOM 2552 N N . SER A 1 326 ? 8.942 10.430 16.714 1.00 91.19 326 SER A N 1
ATOM 2553 C CA . SER A 1 326 ? 10.100 11.326 16.732 1.00 91.19 326 SER A CA 1
ATOM 2554 C C . SER A 1 326 ? 10.521 11.725 15.317 1.00 91.19 326 SER A C 1
ATOM 2556 O O . SER A 1 326 ? 10.747 12.907 15.070 1.00 91.19 326 SER A O 1
ATOM 2558 N N . GLN A 1 327 ? 10.535 10.775 14.373 1.00 88.31 327 GLN A N 1
ATOM 2559 C CA . GLN A 1 327 ? 10.794 11.035 12.952 1.00 88.31 327 GLN A CA 1
ATOM 2560 C C . GLN A 1 327 ? 9.761 12.010 12.368 1.00 88.31 327 GLN A C 1
ATOM 2562 O O . GLN A 1 327 ? 10.129 13.034 11.799 1.00 88.31 327 GLN A O 1
ATOM 2567 N N . ILE A 1 328 ? 8.465 11.753 12.573 1.00 92.00 328 ILE A N 1
ATOM 2568 C CA . ILE A 1 328 ? 7.385 12.620 12.070 1.00 92.00 328 ILE A CA 1
ATOM 2569 C C . ILE A 1 328 ? 7.499 14.039 12.649 1.00 92.00 328 ILE A C 1
ATOM 2571 O O . ILE A 1 328 ? 7.380 15.020 11.912 1.00 92.00 328 ILE A O 1
ATOM 2575 N N . LYS A 1 329 ? 7.792 14.160 13.950 1.00 92.75 329 LYS A N 1
ATOM 2576 C CA . LYS A 1 329 ? 7.985 15.454 14.614 1.00 92.75 329 LYS A CA 1
ATOM 2577 C C . LYS A 1 329 ? 9.214 16.198 14.087 1.00 92.75 329 LYS A C 1
ATOM 2579 O O . LYS A 1 329 ? 9.135 17.406 13.885 1.00 92.75 329 LYS A O 1
ATOM 2584 N N . ALA A 1 330 ? 10.327 15.503 13.843 1.00 91.62 330 ALA A N 1
ATOM 2585 C CA . ALA A 1 330 ? 11.540 16.096 13.275 1.00 91.62 330 ALA A CA 1
ATOM 2586 C C . ALA A 1 330 ? 11.312 16.654 11.859 1.00 91.62 330 ALA A C 1
ATOM 2588 O O . ALA A 1 330 ? 11.920 17.651 11.484 1.00 91.62 330 ALA A O 1
ATOM 2589 N N . MET A 1 331 ? 10.375 16.068 11.107 1.00 90.25 331 MET A N 1
ATOM 2590 C CA . MET A 1 331 ? 9.921 16.585 9.812 1.00 90.25 331 MET A CA 1
ATOM 2591 C C . MET A 1 331 ? 8.949 17.775 9.922 1.00 90.25 331 MET A C 1
ATOM 2593 O O . MET A 1 331 ? 8.470 18.258 8.900 1.00 90.25 331 MET A O 1
ATOM 2597 N N . GLY A 1 332 ? 8.605 18.225 11.134 1.00 91.88 332 GLY A N 1
ATOM 2598 C CA . GLY A 1 332 ? 7.629 19.296 11.355 1.00 91.88 332 GLY A CA 1
ATOM 2599 C C . GLY A 1 332 ? 6.174 18.875 11.130 1.00 91.88 332 GLY A C 1
ATOM 2600 O O . GLY A 1 332 ? 5.305 19.732 10.992 1.00 91.88 332 GLY A O 1
ATOM 2601 N N . ARG A 1 333 ? 5.890 17.567 11.091 1.00 93.44 333 ARG A N 1
ATOM 2602 C CA . ARG A 1 333 ? 4.553 17.027 10.820 1.00 93.44 333 ARG A CA 1
ATOM 2603 C C . ARG A 1 333 ? 3.856 16.535 12.088 1.00 93.44 333 ARG A C 1
ATOM 2605 O O . ARG A 1 333 ? 4.490 16.227 13.096 1.00 93.44 333 ARG A O 1
ATOM 2612 N N . GLY A 1 334 ? 2.525 16.469 12.037 1.00 93.56 334 GLY A N 1
ATOM 2613 C CA . GLY A 1 334 ? 1.682 16.015 13.148 1.00 93.56 334 GLY A CA 1
ATOM 2614 C C . GLY A 1 334 ? 1.247 14.556 13.008 1.00 93.56 334 GLY A C 1
ATOM 2615 O O . GLY A 1 334 ? 1.150 14.033 11.899 1.00 93.56 334 GLY A O 1
ATOM 2616 N N . ILE A 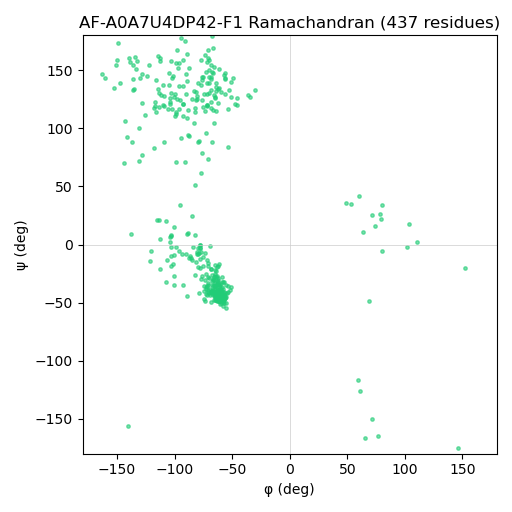1 335 ? 0.924 13.902 14.125 1.00 95.81 335 ILE A N 1
ATOM 2617 C CA . ILE A 1 335 ? 0.253 12.594 14.111 1.00 95.81 335 ILE A CA 1
ATOM 2618 C C . ILE A 1 335 ? -1.242 12.813 13.883 1.00 95.81 335 ILE A C 1
ATOM 2620 O O . ILE A 1 335 ? -1.869 13.610 14.578 1.00 95.81 335 ILE A O 1
ATOM 2624 N N . GLY A 1 336 ? -1.809 12.119 12.899 1.00 93.44 336 GLY A N 1
ATOM 2625 C CA . GLY A 1 336 ? -3.236 12.184 12.612 1.00 93.44 336 GLY A CA 1
ATOM 2626 C C . GLY A 1 336 ? -4.071 11.515 13.698 1.00 93.44 336 GLY A C 1
ATOM 2627 O O . GLY A 1 336 ? -3.723 10.439 14.176 1.00 93.44 336 GLY A O 1
ATOM 2628 N N . SER A 1 337 ? -5.194 12.138 14.049 1.00 91.69 337 SER A N 1
ATOM 2629 C CA . SER A 1 337 ? -6.200 11.576 14.948 1.00 91.69 337 SER A CA 1
ATOM 2630 C C . SER A 1 337 ? -7.302 10.841 14.177 1.00 91.69 337 SER A C 1
ATOM 2632 O O . SER A 1 337 ? -7.527 11.079 12.985 1.00 91.69 337 SER A O 1
ATOM 2634 N N . GLY A 1 338 ? -8.003 9.944 14.873 1.00 94.06 338 GLY A N 1
ATOM 2635 C CA . GLY A 1 338 ? -9.131 9.199 14.320 1.00 94.06 338 GLY A CA 1
ATOM 2636 C C . GLY A 1 338 ? -8.743 8.245 13.189 1.00 94.06 338 GLY A C 1
ATOM 2637 O O . GLY A 1 338 ? -7.574 7.943 12.963 1.00 94.06 338 GLY A O 1
ATOM 2638 N N . GLN A 1 339 ? -9.748 7.756 12.465 1.00 96.38 339 GLN A N 1
ATOM 2639 C CA . GLN A 1 339 ? -9.591 6.626 11.548 1.00 96.38 339 GLN A CA 1
ATOM 2640 C C . GLN A 1 339 ? -8.781 6.925 10.278 1.00 96.38 339 GLN A C 1
ATOM 2642 O O . GLN A 1 339 ? -8.315 5.985 9.636 1.00 96.38 339 GLN A O 1
ATOM 2647 N N . GLY A 1 340 ? -8.604 8.195 9.895 1.00 94.81 340 GLY A N 1
ATOM 2648 C CA . GLY A 1 340 ? -7.780 8.575 8.739 1.00 94.81 340 GLY A CA 1
ATOM 2649 C C . GLY A 1 340 ? -8.252 7.982 7.407 1.00 94.81 340 GLY A C 1
ATOM 2650 O O . GLY A 1 340 ? -7.429 7.480 6.634 1.00 94.81 340 GLY A O 1
ATOM 2651 N N . GLY A 1 341 ? -9.572 7.966 7.180 1.00 93.81 341 GLY A N 1
ATOM 2652 C CA . GLY A 1 341 ? -10.175 7.629 5.885 1.00 93.81 341 GLY A CA 1
ATOM 2653 C C . GLY A 1 341 ? -9.853 8.674 4.820 1.00 93.81 341 GLY A C 1
ATOM 2654 O O . GLY A 1 341 ? -9.306 9.740 5.126 1.00 93.81 341 GLY A O 1
ATOM 2655 N N . ARG A 1 342 ? -10.147 8.368 3.555 1.00 92.56 342 ARG A N 1
ATOM 2656 C CA . ARG A 1 342 ? -9.987 9.362 2.484 1.00 92.56 342 ARG A CA 1
ATOM 2657 C C . ARG A 1 342 ? -10.974 10.498 2.737 1.00 92.56 342 ARG A C 1
ATOM 2659 O O . ARG A 1 342 ? -12.173 10.275 2.865 1.00 92.56 342 ARG A O 1
ATOM 2666 N N . LYS A 1 343 ? -10.480 11.733 2.783 1.00 82.12 343 LYS A N 1
ATOM 2667 C CA . LYS A 1 343 ? -11.350 12.908 2.816 1.00 82.12 343 LYS A CA 1
ATOM 2668 C C . LYS A 1 343 ? -11.825 13.156 1.391 1.00 82.12 343 LYS A C 1
ATOM 2670 O O . LYS A 1 343 ? -11.166 13.876 0.650 1.00 82.12 343 LYS A O 1
ATOM 2675 N N . SER A 1 344 ? -12.941 12.543 0.996 1.00 57.59 344 SER A N 1
ATOM 2676 C CA . SER A 1 344 ? -13.644 12.947 -0.222 1.00 57.59 344 SER A CA 1
ATOM 2677 C C . SER A 1 344 ? -14.290 14.311 0.036 1.00 57.59 344 SER A C 1
ATOM 2679 O O . SER A 1 344 ? -15.492 14.427 0.271 1.00 57.59 344 SER A O 1
ATOM 2681 N N . GLY A 1 345 ? -13.478 15.365 0.069 1.00 48.00 345 GLY A N 1
ATOM 2682 C CA . GLY A 1 345 ? -14.009 16.680 -0.224 1.00 48.00 345 GLY A CA 1
ATOM 2683 C C . GLY A 1 345 ? -14.556 16.602 -1.640 1.00 48.00 345 GLY A C 1
ATOM 2684 O O . GLY A 1 345 ? -13.861 16.129 -2.542 1.00 48.00 345 GLY A O 1
ATOM 2685 N N . THR A 1 346 ? -15.790 17.065 -1.844 1.00 36.19 346 THR A N 1
ATOM 2686 C CA . THR A 1 346 ? -16.157 17.722 -3.103 1.00 36.19 346 THR A CA 1
ATOM 2687 C C . THR A 1 346 ? -14.912 18.400 -3.652 1.00 36.19 346 THR A C 1
ATOM 2689 O O . THR A 1 346 ? -14.217 19.054 -2.872 1.00 36.19 346 THR A O 1
ATOM 2692 N N . GLN A 1 347 ? -14.611 18.225 -4.937 1.00 40.91 347 GLN A N 1
ATOM 2693 C CA . GLN A 1 347 ? -13.654 19.079 -5.626 1.00 40.91 347 GLN A CA 1
ATOM 2694 C C . GLN A 1 347 ? -14.113 20.529 -5.421 1.00 40.91 347 GLN A C 1
ATOM 2696 O O . GLN A 1 347 ? -14.835 21.087 -6.235 1.00 40.91 347 GLN A O 1
ATOM 2701 N N . THR A 1 348 ? -13.751 21.150 -4.304 1.00 35.03 348 THR A N 1
ATOM 2702 C CA . THR A 1 348 ? -13.510 22.569 -4.304 1.00 35.03 348 THR A CA 1
ATOM 2703 C C . THR A 1 348 ? -12.298 22.637 -5.192 1.00 35.03 348 THR A C 1
ATOM 2705 O O . THR A 1 348 ? -11.216 22.189 -4.792 1.00 35.03 348 THR A O 1
ATOM 2708 N N . GLU A 1 349 ? -12.507 23.083 -6.432 1.00 37.06 349 GLU A N 1
ATOM 2709 C CA . GLU A 1 349 ? -11.416 23.644 -7.209 1.00 37.06 349 GLU A CA 1
ATOM 2710 C C . GLU A 1 349 ? -10.534 24.400 -6.215 1.00 37.06 349 GLU A C 1
ATOM 2712 O O . GLU A 1 349 ? -11.087 25.134 -5.380 1.00 37.06 349 GLU A O 1
ATOM 2717 N N . PRO A 1 350 ? -9.211 24.151 -6.189 1.00 42.06 350 PRO A N 1
ATOM 2718 C CA . PRO A 1 350 ? -8.345 24.960 -5.352 1.00 42.06 350 PRO A CA 1
ATOM 2719 C C . PRO A 1 350 ? -8.743 26.401 -5.637 1.00 42.06 350 PRO A C 1
ATOM 2721 O O . PRO A 1 350 ? -8.770 26.779 -6.810 1.00 42.06 350 PRO A O 1
ATOM 2724 N N . ALA A 1 351 ? -9.173 27.134 -4.599 1.00 45.88 351 ALA A N 1
ATOM 2725 C CA . ALA A 1 351 ? -9.588 28.519 -4.766 1.00 45.88 351 ALA A CA 1
ATOM 2726 C C . ALA A 1 351 ? -8.513 29.167 -5.630 1.00 45.88 351 ALA A C 1
ATOM 2728 O O . ALA A 1 351 ? -7.331 29.047 -5.284 1.00 45.88 351 ALA A O 1
ATOM 2729 N N . ALA A 1 352 ? -8.911 29.685 -6.800 1.00 53.59 352 ALA A N 1
ATOM 2730 C CA . ALA A 1 352 ? -7.957 30.152 -7.793 1.00 53.59 352 ALA A CA 1
ATOM 2731 C C . ALA A 1 352 ? -6.909 31.003 -7.061 1.00 53.59 352 ALA A C 1
ATOM 2733 O O . ALA A 1 352 ? -7.314 31.863 -6.267 1.00 53.59 352 ALA A O 1
ATOM 2734 N N . PRO A 1 353 ? -5.602 30.705 -7.213 1.00 62.62 353 PRO A N 1
ATOM 2735 C CA . PRO A 1 353 ? -4.578 31.378 -6.434 1.00 62.62 353 PRO A CA 1
ATOM 2736 C C . PRO A 1 353 ? -4.796 32.882 -6.556 1.00 62.62 353 PRO A C 1
ATOM 2738 O O . PRO A 1 353 ? -4.992 33.397 -7.659 1.00 62.62 353 PRO A O 1
ATOM 2741 N N . ALA A 1 354 ? -4.874 33.562 -5.410 1.00 78.25 354 ALA A N 1
ATOM 2742 C CA . ALA A 1 354 ? -5.286 34.954 -5.384 1.00 78.25 354 ALA A CA 1
ATOM 2743 C C . ALA A 1 354 ? -4.361 35.773 -6.294 1.00 78.25 354 ALA A C 1
ATOM 2745 O O . ALA A 1 354 ? -3.135 35.660 -6.235 1.00 78.25 354 ALA A O 1
ATOM 2746 N N . THR A 1 355 ? -4.958 36.564 -7.181 1.00 85.25 355 THR A N 1
ATOM 2747 C CA . THR A 1 355 ? -4.204 37.419 -8.092 1.00 85.25 355 THR A CA 1
ATOM 2748 C C . THR A 1 355 ? -3.684 38.633 -7.334 1.00 85.25 355 THR A C 1
ATOM 2750 O O . THR A 1 355 ? -4.469 39.370 -6.735 1.00 85.25 355 THR A O 1
ATOM 2753 N N . LEU A 1 356 ? -2.371 38.855 -7.369 1.00 91.31 356 LEU A N 1
ATOM 2754 C CA . LEU A 1 356 ? -1.746 40.042 -6.800 1.00 91.31 356 LEU A CA 1
ATOM 2755 C C . LEU A 1 356 ? -1.481 41.054 -7.912 1.00 91.31 356 LEU A C 1
ATOM 2757 O O . LEU A 1 356 ? -0.661 40.818 -8.801 1.00 91.31 356 LEU A O 1
ATOM 2761 N N . ARG A 1 357 ? -2.185 42.185 -7.843 1.00 92.62 357 ARG A N 1
ATOM 2762 C CA . ARG A 1 357 ? -2.018 43.295 -8.782 1.00 92.62 357 ARG A CA 1
ATOM 2763 C C . ARG A 1 357 ? -0.827 44.147 -8.388 1.00 92.62 357 ARG A C 1
ATOM 2765 O O . ARG A 1 357 ? -0.787 44.659 -7.266 1.00 92.62 357 ARG A O 1
ATOM 2772 N N . ILE A 1 358 ? 0.102 44.320 -9.322 1.00 93.94 358 ILE A N 1
ATOM 2773 C CA . ILE A 1 358 ? 1.264 45.185 -9.149 1.00 93.94 358 ILE A CA 1
ATOM 2774 C C . ILE A 1 358 ? 1.373 46.142 -10.333 1.00 93.94 358 ILE A C 1
ATOM 2776 O O . ILE A 1 358 ? 1.481 45.719 -11.481 1.00 93.94 358 ILE A O 1
ATOM 2780 N N . ALA A 1 359 ? 1.364 47.442 -10.063 1.00 93.31 359 ALA A N 1
ATOM 2781 C CA . ALA A 1 359 ? 1.585 48.467 -11.073 1.00 93.31 359 ALA A CA 1
ATOM 2782 C C . ALA A 1 359 ? 3.001 49.039 -10.930 1.00 93.31 359 ALA A C 1
ATOM 2784 O O . ALA A 1 359 ? 3.377 49.577 -9.892 1.00 93.31 359 ALA A O 1
ATOM 2785 N N . VAL A 1 360 ? 3.801 48.928 -11.983 1.00 93.12 360 VAL A N 1
ATOM 2786 C CA . VAL A 1 360 ? 5.200 49.360 -12.025 1.00 93.12 360 VAL A CA 1
ATOM 2787 C C . VAL A 1 360 ? 5.284 50.708 -12.735 1.00 93.12 360 VAL A C 1
ATOM 2789 O O . VAL A 1 360 ? 4.790 50.860 -13.854 1.00 93.12 360 VAL A O 1
ATOM 2792 N N . CYS A 1 361 ? 5.904 51.705 -12.099 1.00 92.56 361 CYS A N 1
ATOM 2793 C CA . CYS A 1 361 ? 6.116 52.998 -12.745 1.00 92.56 361 CYS A CA 1
ATOM 2794 C C . CYS A 1 361 ? 7.187 52.868 -13.836 1.00 92.56 361 CYS A C 1
ATOM 2796 O O . CYS A 1 361 ? 8.345 52.553 -13.548 1.00 92.56 361 CYS A O 1
ATOM 2798 N N . MET A 1 362 ? 6.801 53.166 -15.076 1.00 90.50 362 MET A N 1
ATOM 2799 C CA . MET A 1 362 ? 7.641 53.081 -16.277 1.00 90.50 362 MET A CA 1
ATOM 2800 C C . MET A 1 362 ? 8.180 54.449 -16.718 1.00 90.50 362 MET A C 1
ATOM 2802 O O . MET A 1 362 ? 8.670 54.607 -17.835 1.00 90.50 362 MET A O 1
ATOM 2806 N N . GLY A 1 363 ? 8.102 55.465 -15.850 1.00 89.50 363 GLY A N 1
ATOM 2807 C CA . GLY A 1 363 ? 8.750 56.754 -16.087 1.00 89.50 363 GLY A CA 1
ATOM 2808 C C . GLY A 1 363 ? 10.256 56.601 -16.293 1.00 89.50 363 GLY A C 1
ATOM 2809 O O . GLY A 1 363 ? 10.888 55.777 -15.633 1.00 89.50 363 GLY A O 1
ATOM 2810 N N . SER A 1 364 ? 10.850 57.435 -17.151 1.00 85.56 364 SER A N 1
ATOM 2811 C CA . SER A 1 364 ? 12.269 57.344 -17.541 1.00 85.56 364 SER A CA 1
ATOM 2812 C C . SER A 1 364 ? 13.239 57.268 -16.352 1.00 85.56 364 SER A C 1
ATOM 2814 O O . SER A 1 364 ? 14.223 56.533 -16.406 1.00 85.56 364 SER A O 1
ATOM 2816 N N . SER A 1 365 ? 12.950 57.973 -15.252 1.00 87.81 365 SER A N 1
ATOM 2817 C CA . SER A 1 365 ? 13.743 57.912 -14.016 1.00 87.81 365 SER A CA 1
ATOM 2818 C C . SER A 1 365 ? 13.538 56.634 -13.196 1.00 87.81 365 SER A C 1
ATOM 2820 O O . SER A 1 365 ? 14.495 56.157 -12.602 1.00 87.81 365 SER A O 1
ATOM 2822 N N . CYS A 1 366 ? 12.329 56.065 -13.139 1.00 88.50 366 CYS A N 1
ATOM 2823 C CA . CYS A 1 366 ? 12.095 54.801 -12.425 1.00 88.50 366 CYS A CA 1
ATOM 2824 C C . CYS A 1 366 ? 12.656 53.617 -13.218 1.00 88.50 366 CYS A C 1
ATOM 2826 O O . CYS A 1 366 ? 13.287 52.732 -12.642 1.00 88.50 366 CYS A O 1
ATOM 2828 N N . PHE A 1 367 ? 12.489 53.644 -14.542 1.00 88.62 367 PHE A N 1
ATOM 2829 C CA . PHE A 1 367 ? 13.025 52.634 -15.446 1.00 88.62 367 PHE A CA 1
ATOM 2830 C C . PHE A 1 367 ? 14.555 52.558 -15.364 1.00 88.62 367 PHE A C 1
ATOM 2832 O O . PHE A 1 367 ? 15.111 51.480 -15.168 1.00 88.62 367 PHE A O 1
ATOM 2839 N N . SER A 1 368 ? 15.247 53.704 -15.427 1.00 87.44 368 SER A N 1
ATOM 2840 C CA . SER A 1 368 ? 16.716 53.742 -15.353 1.00 87.44 368 SER A CA 1
ATOM 2841 C C . SER A 1 368 ? 17.282 53.367 -13.980 1.00 87.44 368 SER A C 1
ATOM 2843 O O . SER A 1 368 ? 18.440 52.968 -13.896 1.00 87.44 368 SER A O 1
ATOM 2845 N N . ARG A 1 369 ? 16.481 53.468 -12.912 1.00 88.38 369 ARG A N 1
ATOM 2846 C CA . ARG A 1 369 ? 16.899 53.196 -11.526 1.00 88.38 369 ARG A CA 1
ATOM 2847 C C . ARG A 1 369 ? 16.515 51.814 -10.997 1.00 88.38 369 ARG A C 1
ATOM 2849 O O . ARG A 1 369 ? 16.850 51.517 -9.854 1.00 88.38 369 ARG A O 1
ATOM 2856 N N . GLY A 1 370 ? 15.811 50.991 -11.775 1.00 84.88 370 GLY A N 1
ATOM 2857 C CA . GLY A 1 370 ? 15.512 49.619 -11.356 1.00 84.88 370 GLY A CA 1
ATOM 2858 C C . GLY A 1 370 ? 14.243 48.999 -11.926 1.00 84.88 370 GLY A C 1
ATOM 2859 O O . GLY A 1 370 ? 14.182 47.780 -11.977 1.00 84.88 370 GLY A O 1
ATOM 2860 N N . ASN A 1 371 ? 13.267 49.770 -12.419 1.00 90.81 371 ASN A N 1
ATOM 2861 C CA . ASN A 1 371 ? 12.025 49.225 -12.999 1.00 90.81 371 ASN A CA 1
ATOM 2862 C C . ASN A 1 371 ? 12.203 48.795 -14.472 1.00 90.81 371 ASN A C 1
ATOM 2864 O O . ASN A 1 371 ? 11.460 49.226 -15.352 1.00 90.81 371 ASN A O 1
ATOM 2868 N N . ASN A 1 372 ? 13.225 47.988 -14.757 1.00 90.06 372 ASN A N 1
ATOM 2869 C CA . ASN A 1 372 ? 13.492 47.445 -16.091 1.00 90.06 372 ASN A CA 1
ATOM 2870 C C . ASN A 1 372 ? 12.863 46.047 -16.275 1.00 90.06 372 ASN A C 1
ATOM 2872 O O . ASN A 1 372 ? 12.258 45.496 -15.356 1.00 90.06 372 ASN A O 1
ATOM 2876 N N . SER A 1 373 ? 13.003 45.460 -17.467 1.00 86.69 373 SER A N 1
ATOM 2877 C CA . SER A 1 373 ? 12.420 44.147 -17.790 1.00 86.69 373 SER A CA 1
ATOM 2878 C C . SER A 1 373 ? 12.879 43.035 -16.841 1.00 86.69 373 SER A C 1
ATOM 2880 O O . SER A 1 373 ? 12.057 42.253 -16.378 1.00 86.69 373 SER A O 1
ATOM 2882 N N . GLN A 1 374 ? 14.162 43.016 -16.473 1.00 88.56 374 GLN A N 1
ATOM 2883 C CA . GLN A 1 374 ? 14.715 42.013 -15.562 1.00 88.56 374 GLN A CA 1
ATOM 2884 C C . GLN A 1 374 ? 14.114 42.117 -14.152 1.00 88.56 374 GLN A C 1
ATOM 2886 O O . GLN A 1 374 ? 13.871 41.102 -13.495 1.00 88.56 374 GLN A O 1
ATOM 2891 N N . ALA A 1 375 ? 13.838 43.333 -13.683 1.00 88.19 375 ALA A N 1
ATOM 2892 C CA . ALA A 1 375 ? 13.151 43.542 -12.415 1.00 88.19 375 ALA A CA 1
ATOM 2893 C C . ALA A 1 375 ? 11.691 43.080 -12.469 1.00 88.19 375 ALA A C 1
ATOM 2895 O O . ALA A 1 375 ? 11.227 42.443 -11.530 1.00 88.19 375 ALA A O 1
ATOM 2896 N N . ILE A 1 376 ? 10.981 43.337 -13.569 1.00 90.88 376 ILE A N 1
ATOM 2897 C CA . ILE A 1 376 ? 9.604 42.855 -13.758 1.00 90.88 376 ILE A CA 1
ATOM 2898 C C . ILE A 1 376 ? 9.558 41.319 -13.739 1.00 90.88 376 ILE A C 1
ATOM 2900 O O . ILE A 1 376 ? 8.685 40.745 -13.088 1.00 90.88 376 ILE A O 1
ATOM 2904 N N . ASP A 1 377 ? 10.520 40.655 -14.382 1.00 87.94 377 ASP A N 1
ATOM 2905 C CA . ASP A 1 377 ? 10.634 39.194 -14.347 1.00 87.94 377 ASP A CA 1
ATOM 2906 C C . ASP A 1 377 ? 10.949 38.689 -12.937 1.00 87.94 377 ASP A C 1
ATOM 2908 O O . ASP A 1 377 ? 10.316 37.749 -12.464 1.00 87.94 377 ASP A O 1
ATOM 2912 N N . THR A 1 378 ? 11.874 39.336 -12.224 1.00 90.38 378 THR A N 1
ATOM 2913 C CA . THR A 1 378 ? 12.194 38.982 -10.829 1.00 90.38 378 THR A CA 1
ATOM 2914 C C . THR A 1 378 ? 10.963 39.112 -9.934 1.00 90.38 378 THR A C 1
ATOM 2916 O O . THR A 1 378 ? 10.649 38.210 -9.164 1.00 90.38 378 THR A O 1
ATOM 2919 N N . LEU A 1 379 ? 10.225 40.214 -10.075 1.00 91.06 379 LEU A N 1
ATOM 2920 C CA . LEU A 1 379 ? 8.996 40.469 -9.337 1.00 91.06 379 LEU A CA 1
ATOM 2921 C C . LEU A 1 379 ? 7.937 39.395 -9.620 1.00 91.06 379 LEU A C 1
ATOM 2923 O O . LEU A 1 379 ? 7.309 38.910 -8.685 1.00 91.06 379 LEU A O 1
ATOM 2927 N N . ARG A 1 380 ? 7.778 38.983 -10.885 1.00 90.88 380 ARG A N 1
ATOM 2928 C CA . ARG A 1 380 ? 6.879 37.892 -11.286 1.00 90.88 380 ARG A CA 1
ATOM 2929 C C . ARG A 1 380 ? 7.208 36.590 -10.557 1.00 90.88 380 ARG A C 1
ATOM 2931 O O . ARG A 1 380 ? 6.318 36.020 -9.931 1.00 90.88 380 ARG A O 1
ATOM 2938 N N . HIS A 1 381 ? 8.479 36.186 -10.566 1.00 87.62 381 HIS A N 1
ATOM 2939 C CA . HIS A 1 381 ? 8.929 34.977 -9.872 1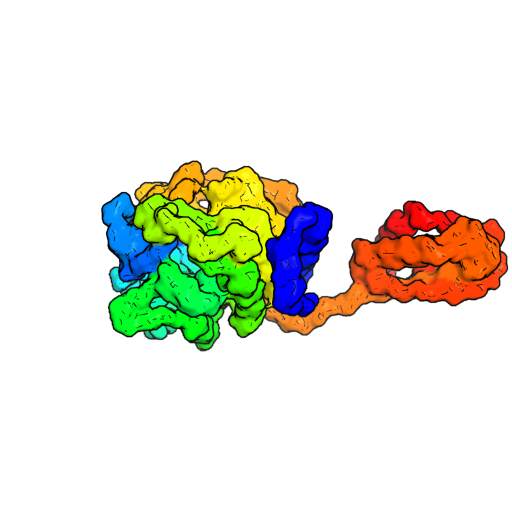.00 87.62 381 HIS A CA 1
ATOM 2940 C C . HIS A 1 381 ? 8.681 35.068 -8.362 1.00 87.62 381 HIS A C 1
ATOM 2942 O O . HIS A 1 381 ? 8.170 34.124 -7.775 1.00 87.62 381 HIS A O 1
ATOM 2948 N N . CYS A 1 382 ? 8.954 36.214 -7.728 1.00 90.19 382 CYS A N 1
ATOM 2949 C CA . CYS A 1 382 ? 8.706 36.369 -6.293 1.00 90.19 382 CYS A CA 1
ATOM 2950 C C . CYS A 1 382 ? 7.215 36.258 -5.920 1.00 90.19 382 CYS A C 1
ATOM 2952 O O . CYS A 1 382 ? 6.890 35.762 -4.842 1.00 90.19 382 CYS A O 1
ATOM 2954 N N . VAL A 1 383 ? 6.303 36.713 -6.786 1.00 89.19 383 VAL A N 1
ATOM 2955 C CA . VAL A 1 383 ? 4.851 36.567 -6.577 1.00 89.19 383 VAL A CA 1
ATOM 2956 C C . VAL A 1 383 ? 4.415 35.108 -6.737 1.00 89.19 383 VAL A C 1
ATOM 2958 O O . VAL A 1 383 ? 3.621 34.613 -5.935 1.00 89.19 383 VAL A O 1
ATOM 2961 N N . GLU A 1 384 ? 4.963 34.408 -7.729 1.00 86.19 384 GLU A N 1
ATOM 2962 C CA . GLU A 1 384 ? 4.707 32.981 -7.958 1.00 86.19 384 GLU A CA 1
ATOM 2963 C C . GLU A 1 384 ? 5.258 32.114 -6.811 1.00 86.19 384 GLU A C 1
ATOM 2965 O O . GLU A 1 384 ? 4.556 31.228 -6.319 1.00 86.19 384 GLU A O 1
ATOM 2970 N N . ASP A 1 385 ? 6.455 32.427 -6.304 1.00 83.88 385 ASP A N 1
ATOM 2971 C CA . ASP A 1 385 ? 7.066 31.785 -5.131 1.00 83.88 385 ASP A CA 1
ATOM 2972 C C . ASP A 1 385 ? 6.237 31.997 -3.852 1.00 83.88 385 ASP A C 1
ATOM 2974 O O . ASP A 1 385 ? 6.200 31.130 -2.975 1.00 83.88 385 ASP A O 1
ATOM 2978 N N . ALA A 1 386 ? 5.522 33.123 -3.758 1.00 83.38 386 ALA A N 1
ATOM 2979 C CA . ALA A 1 386 ? 4.575 33.405 -2.680 1.00 83.38 386 ALA A CA 1
ATOM 2980 C C . ALA A 1 386 ? 3.217 32.683 -2.844 1.00 83.38 386 ALA A C 1
ATOM 2982 O O . ALA A 1 386 ? 2.346 32.817 -1.982 1.00 83.38 386 ALA A O 1
ATOM 2983 N N . GLY A 1 387 ? 3.024 31.907 -3.919 1.00 79.56 387 GLY A N 1
ATOM 2984 C CA . GLY A 1 387 ? 1.807 31.134 -4.181 1.00 79.56 387 GLY A CA 1
ATOM 2985 C C . GLY A 1 387 ? 0.639 31.947 -4.754 1.00 79.56 387 GLY A C 1
ATOM 2986 O O . GLY A 1 387 ? -0.513 31.534 -4.611 1.00 79.56 387 GLY A O 1
ATOM 2987 N N . LEU A 1 388 ? 0.918 33.097 -5.377 1.00 88.06 388 LEU A N 1
ATOM 2988 C CA . LEU A 1 388 ? -0.069 34.025 -5.945 1.00 88.06 388 LEU A CA 1
ATOM 2989 C C . LEU A 1 388 ? 0.054 34.096 -7.475 1.00 88.06 388 LEU A C 1
ATOM 2991 O O . LEU A 1 388 ? 1.079 33.723 -8.042 1.00 88.06 388 LEU A O 1
ATOM 2995 N N . VAL A 1 389 ? -0.981 34.602 -8.156 1.00 87.12 389 VAL A N 1
ATOM 2996 C CA . VAL A 1 389 ? -0.922 34.864 -9.609 1.00 87.12 389 VAL A CA 1
ATOM 2997 C C . VAL A 1 389 ? -0.482 36.312 -9.852 1.00 87.12 389 VAL A C 1
ATOM 2999 O O . VAL A 1 389 ? -1.179 37.223 -9.400 1.00 87.12 389 VAL A O 1
ATOM 3002 N N . PRO A 1 390 ? 0.632 36.566 -10.560 1.00 90.75 390 PRO A N 1
ATOM 3003 C CA . PRO A 1 390 ? 1.093 37.923 -10.841 1.00 90.75 390 PRO A CA 1
ATOM 3004 C C . PRO A 1 390 ? 0.264 38.606 -11.937 1.00 90.75 390 PRO A C 1
ATOM 3006 O O . PRO A 1 390 ? 0.297 38.193 -13.097 1.00 90.75 390 PRO A O 1
ATOM 3009 N N . ASP A 1 391 ? -0.396 39.713 -11.592 1.00 92.62 391 ASP A N 1
ATOM 3010 C CA . ASP A 1 391 ? -1.007 40.657 -12.538 1.00 92.62 391 ASP A CA 1
ATOM 3011 C C . ASP A 1 391 ? -0.192 41.955 -12.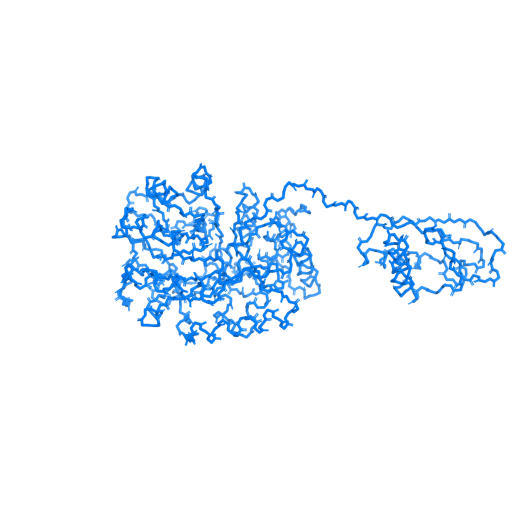527 1.00 92.62 391 ASP A C 1
ATOM 3013 O O . ASP A 1 391 ? -0.409 42.848 -11.706 1.00 92.62 391 ASP A O 1
ATOM 3017 N N . ILE A 1 392 ? 0.834 42.004 -13.383 1.00 93.25 392 ILE A N 1
ATOM 3018 C CA . ILE A 1 392 ? 1.803 43.103 -13.420 1.00 93.25 392 ILE A CA 1
ATOM 3019 C C . ILE A 1 392 ? 1.507 44.009 -14.612 1.00 93.25 392 ILE A C 1
ATOM 3021 O O . ILE A 1 392 ? 1.551 43.565 -15.760 1.00 93.25 392 ILE A O 1
ATOM 3025 N N . SER A 1 393 ? 1.278 45.291 -14.340 1.00 91.75 393 SER A N 1
ATOM 3026 C CA . SER A 1 393 ? 1.031 46.327 -15.345 1.00 91.75 393 SER A CA 1
ATOM 3027 C C . SER A 1 393 ? 2.044 47.465 -15.236 1.00 91.75 393 SER A C 1
ATOM 3029 O O . SER A 1 393 ? 2.618 47.708 -14.178 1.00 91.75 393 SER A O 1
ATOM 3031 N N . GLY A 1 394 ? 2.287 48.167 -16.342 1.00 89.38 394 GLY A N 1
ATOM 3032 C CA . GLY A 1 394 ? 3.100 49.382 -16.364 1.00 89.38 394 GLY A CA 1
ATOM 3033 C C . GLY A 1 394 ? 2.222 50.629 -16.440 1.00 89.38 394 GLY A C 1
ATOM 3034 O O . GLY A 1 394 ? 1.216 50.623 -17.145 1.00 89.38 394 GLY A O 1
ATOM 3035 N N . HIS A 1 395 ? 2.617 51.711 -15.771 1.00 87.81 395 HIS A N 1
ATOM 3036 C CA . HIS A 1 395 ? 1.973 53.025 -15.906 1.00 87.81 395 HIS A CA 1
ATOM 3037 C C . HIS A 1 395 ? 3.007 54.142 -16.096 1.00 87.81 395 HIS A C 1
ATOM 3039 O O . HIS A 1 395 ? 4.189 53.989 -15.771 1.00 87.81 395 HIS A O 1
ATOM 3045 N N . LEU A 1 396 ? 2.572 55.268 -16.665 1.00 84.00 396 LEU A N 1
ATOM 3046 C CA . LEU A 1 396 ? 3.406 56.464 -16.820 1.00 84.00 396 LEU A CA 1
ATOM 3047 C C . LEU A 1 396 ? 3.633 57.147 -15.461 1.00 84.00 396 LEU A C 1
ATOM 3049 O O . LEU A 1 396 ? 2.859 56.957 -14.531 1.00 84.00 396 LEU A O 1
ATOM 3053 N N . CYS A 1 397 ? 4.703 57.939 -15.334 1.00 79.50 397 CYS A N 1
ATOM 3054 C CA . CYS A 1 397 ? 5.050 58.571 -14.055 1.00 79.50 397 CYS A CA 1
ATOM 3055 C C . CYS A 1 397 ? 3.982 59.565 -13.582 1.00 79.50 397 CYS A C 1
ATOM 3057 O O . CYS A 1 397 ? 3.624 60.487 -14.308 1.00 79.50 397 CYS A O 1
ATOM 3059 N N . GLU A 1 398 ? 3.589 59.449 -12.315 1.00 79.44 398 GLU A N 1
ATOM 3060 C CA . GLU A 1 398 ? 2.648 60.347 -11.631 1.00 79.44 398 GLU A CA 1
ATOM 3061 C C . GLU A 1 398 ? 3.367 61.458 -10.836 1.00 79.44 398 GLU A C 1
ATOM 3063 O O . GLU A 1 398 ? 2.946 61.858 -9.758 1.00 79.44 398 GLU A O 1
ATOM 3068 N N . ASN A 1 399 ? 4.510 61.942 -11.335 1.00 80.94 399 ASN A N 1
ATOM 3069 C CA . ASN A 1 399 ? 5.359 62.964 -10.691 1.00 80.94 399 ASN A CA 1
ATOM 3070 C C . ASN A 1 399 ? 5.996 62.580 -9.335 1.00 80.94 399 ASN A C 1
ATOM 3072 O O . ASN A 1 399 ? 6.644 63.411 -8.705 1.00 80.94 399 ASN A O 1
ATOM 3076 N N . LEU A 1 400 ? 5.933 61.310 -8.928 1.00 78.81 400 LEU A N 1
ATOM 3077 C CA . LEU A 1 400 ? 6.640 60.771 -7.750 1.00 78.81 400 LEU A CA 1
ATOM 3078 C C . LEU A 1 400 ? 8.063 60.265 -8.065 1.00 78.81 400 LEU A C 1
ATOM 3080 O O . LEU A 1 400 ? 8.713 59.615 -7.246 1.00 78.81 400 LEU A O 1
ATOM 3084 N N . CYS A 1 401 ? 8.565 60.546 -9.270 1.00 72.75 401 CYS A N 1
ATOM 3085 C CA . CYS A 1 401 ? 9.821 60.007 -9.795 1.00 72.75 401 CYS A CA 1
ATOM 3086 C C . CYS A 1 401 ? 11.077 60.404 -8.982 1.00 72.75 401 CYS A C 1
ATOM 3088 O O . CYS A 1 401 ? 12.102 59.730 -9.087 1.00 72.75 401 CYS A O 1
ATOM 3090 N N . THR A 1 402 ? 11.023 61.453 -8.151 1.00 81.00 402 THR A N 1
ATOM 3091 C CA . THR A 1 402 ? 12.137 61.858 -7.269 1.00 81.00 402 THR A CA 1
ATOM 3092 C C . THR A 1 402 ? 12.451 60.818 -6.194 1.00 81.00 402 THR A C 1
ATOM 3094 O O . THR A 1 402 ? 13.607 60.708 -5.789 1.00 81.00 402 THR A O 1
ATOM 3097 N N . GLN A 1 403 ? 11.457 60.018 -5.799 1.00 82.25 403 GLN A N 1
ATOM 3098 C CA . GLN A 1 403 ? 11.581 58.933 -4.822 1.00 82.25 403 GLN A CA 1
ATOM 3099 C C . GLN A 1 403 ? 11.624 57.541 -5.481 1.00 82.25 403 GLN A C 1
ATOM 3101 O O . GLN A 1 403 ? 11.602 56.532 -4.785 1.00 82.25 403 GLN A O 1
ATOM 3106 N N . GLY A 1 404 ? 11.704 57.476 -6.817 1.00 83.25 404 GLY A N 1
ATOM 3107 C CA . GLY A 1 404 ? 11.710 56.221 -7.571 1.00 83.25 404 GLY A CA 1
ATOM 3108 C C . GLY A 1 404 ? 12.989 55.381 -7.406 1.00 83.25 404 GLY A C 1
ATOM 3109 O O . GLY A 1 404 ? 14.046 55.950 -7.110 1.00 83.25 404 GLY A O 1
ATOM 3110 N N . PRO A 1 405 ? 12.932 54.059 -7.676 1.00 92.00 405 PRO A N 1
ATOM 3111 C CA . PRO A 1 405 ? 11.847 53.366 -8.388 1.00 92.00 405 PRO A CA 1
ATOM 3112 C C . PRO A 1 405 ? 10.599 53.124 -7.540 1.00 92.00 405 PRO A C 1
ATOM 3114 O O . PRO A 1 405 ? 10.701 52.725 -6.381 1.00 92.00 405 PRO A O 1
ATOM 3117 N N . ASN A 1 406 ? 9.430 53.364 -8.138 1.00 91.06 406 ASN A N 1
ATOM 3118 C CA . ASN A 1 406 ? 8.142 53.205 -7.468 1.00 91.06 406 ASN A CA 1
ATOM 3119 C C . ASN A 1 406 ? 7.383 52.005 -8.041 1.00 91.06 406 ASN A C 1
ATOM 3121 O O . ASN A 1 406 ? 7.316 51.842 -9.267 1.00 91.06 406 ASN A O 1
ATOM 3125 N N . ILE A 1 407 ? 6.779 51.210 -7.164 1.00 93.19 407 ILE A N 1
ATOM 3126 C CA . ILE A 1 407 ? 5.803 50.180 -7.524 1.00 93.19 407 ILE A CA 1
ATOM 3127 C C . ILE A 1 407 ? 4.594 50.276 -6.597 1.00 93.19 407 ILE A C 1
ATOM 3129 O O . ILE A 1 407 ? 4.723 50.661 -5.438 1.00 93.19 407 ILE A O 1
ATOM 3133 N N . THR A 1 408 ? 3.431 49.887 -7.092 1.00 92.00 408 THR A N 1
ATOM 3134 C CA . THR A 1 408 ? 2.183 49.877 -6.329 1.00 92.00 408 THR A CA 1
ATOM 3135 C C . THR A 1 408 ? 1.698 48.445 -6.215 1.00 92.00 408 THR A C 1
ATOM 3137 O O . THR A 1 408 ? 1.502 47.804 -7.243 1.00 92.00 408 THR A O 1
ATOM 3140 N N . ILE A 1 409 ? 1.508 47.936 -4.999 1.00 91.69 409 ILE A N 1
ATOM 3141 C CA . ILE A 1 409 ? 0.964 46.594 -4.746 1.00 91.69 409 ILE A CA 1
ATOM 3142 C C . ILE A 1 409 ? -0.398 46.777 -4.077 1.00 91.69 409 ILE A C 1
ATOM 3144 O O . ILE A 1 409 ? -0.488 47.395 -3.013 1.00 91.69 409 ILE A O 1
ATOM 3148 N N . GLY A 1 410 ? -1.466 46.298 -4.720 1.00 85.44 410 GLY A N 1
ATOM 3149 C CA . GLY A 1 410 ? -2.831 46.631 -4.300 1.00 85.44 410 GLY A CA 1
ATOM 3150 C C . GLY A 1 410 ? -3.064 48.147 -4.335 1.00 85.44 410 GLY A C 1
ATOM 3151 O O . GLY A 1 410 ? -2.986 48.755 -5.399 1.00 85.44 410 GLY A O 1
ATOM 3152 N N . GLU A 1 411 ? -3.319 48.752 -3.173 1.00 84.25 411 GLU A N 1
ATOM 3153 C CA . GLU A 1 411 ? -3.510 50.206 -3.009 1.00 84.25 411 GLU A CA 1
ATOM 3154 C C . GLU A 1 411 ? -2.282 50.912 -2.402 1.00 84.25 411 GLU A C 1
ATOM 3156 O O . GLU A 1 411 ? -2.278 52.127 -2.219 1.00 84.25 411 GLU A O 1
ATOM 3161 N N . THR A 1 412 ? -1.223 50.168 -2.063 1.00 89.88 412 THR A N 1
ATOM 3162 C CA . THR A 1 412 ? -0.043 50.712 -1.377 1.00 89.88 412 THR A CA 1
ATOM 3163 C C . THR A 1 412 ? 1.075 51.026 -2.362 1.00 89.88 412 THR A C 1
ATOM 3165 O O . THR A 1 412 ? 1.526 50.148 -3.099 1.00 89.88 412 THR A O 1
ATOM 3168 N N . ILE A 1 413 ? 1.559 52.269 -2.338 1.00 91.12 413 ILE A N 1
ATOM 3169 C CA . ILE A 1 413 ? 2.717 52.714 -3.120 1.00 91.12 413 ILE A CA 1
ATOM 3170 C C . ILE A 1 413 ? 3.991 52.499 -2.302 1.00 91.12 413 ILE A C 1
ATOM 3172 O O . ILE A 1 413 ? 4.098 52.950 -1.162 1.00 91.12 413 ILE A O 1
ATOM 3176 N N . TYR A 1 414 ? 4.973 51.852 -2.917 1.00 92.12 414 TYR A N 1
ATOM 3177 C CA . TYR A 1 414 ? 6.311 51.655 -2.384 1.00 92.12 414 TYR A CA 1
ATOM 3178 C C . TYR A 1 414 ? 7.321 52.416 -3.235 1.00 92.12 414 TYR A C 1
ATOM 3180 O O . TYR A 1 414 ? 7.338 52.279 -4.459 1.00 92.12 414 TYR A O 1
ATOM 3188 N N . SER A 1 415 ? 8.177 53.185 -2.569 1.00 91.88 415 SER A N 1
ATOM 3189 C CA . SER A 1 415 ? 9.196 54.034 -3.191 1.00 91.88 415 SER A CA 1
ATOM 3190 C C . SER A 1 415 ? 10.604 53.523 -2.884 1.00 91.88 415 SER A C 1
ATOM 3192 O O . SER A 1 415 ? 10.812 52.789 -1.918 1.00 91.88 415 SER A O 1
ATOM 3194 N N . ASN A 1 416 ? 11.583 53.936 -3.692 1.00 90.19 416 ASN A N 1
ATOM 3195 C CA . ASN A 1 416 ? 12.984 53.509 -3.615 1.00 90.19 416 ASN A CA 1
ATOM 3196 C C . ASN A 1 416 ? 13.157 51.977 -3.628 1.00 90.19 416 ASN A C 1
ATOM 3198 O O . ASN A 1 416 ? 14.032 51.418 -2.962 1.00 90.19 416 ASN A O 1
ATOM 3202 N N . VAL A 1 417 ? 12.293 51.284 -4.371 1.00 89.81 417 VAL A N 1
ATOM 3203 C CA . VAL A 1 417 ? 12.273 49.825 -4.392 1.00 89.81 417 VAL A CA 1
ATOM 3204 C C . VAL A 1 417 ? 13.357 49.310 -5.327 1.00 89.81 417 VAL A C 1
ATOM 3206 O O . VAL A 1 417 ? 13.417 49.674 -6.499 1.00 89.81 417 VAL A O 1
ATOM 3209 N N . GLN A 1 418 ? 14.212 48.440 -4.797 1.00 89.31 418 GLN A N 1
ATOM 3210 C CA . GLN A 1 418 ? 15.230 47.732 -5.563 1.00 89.31 418 GLN A CA 1
ATOM 3211 C C . GLN A 1 418 ? 14.807 46.274 -5.777 1.00 89.31 418 GLN A C 1
ATOM 3213 O O . GLN A 1 418 ? 14.186 45.699 -4.877 1.00 89.31 418 GLN A O 1
ATOM 3218 N N . PRO A 1 419 ? 15.173 45.639 -6.908 1.00 86.69 419 PRO A N 1
ATOM 3219 C CA . PRO A 1 419 ? 14.755 44.267 -7.196 1.00 86.69 419 PRO A CA 1
ATOM 3220 C C . PRO A 1 419 ? 15.153 43.248 -6.124 1.00 86.69 419 PRO A C 1
ATOM 3222 O O . PRO A 1 419 ? 14.407 42.315 -5.841 1.00 86.69 419 PRO A O 1
ATOM 3225 N N . SER A 1 420 ? 16.292 43.461 -5.458 1.00 88.00 420 SER A N 1
ATOM 3226 C CA . SER A 1 420 ? 16.758 42.616 -4.352 1.00 88.00 420 SER A CA 1
ATOM 3227 C C . SER A 1 420 ? 15.831 42.619 -3.133 1.00 88.00 420 SER A C 1
ATOM 3229 O O . SER A 1 420 ? 15.909 41.714 -2.309 1.00 88.00 420 SER A O 1
ATOM 3231 N N . CYS A 1 421 ? 14.963 43.623 -3.000 1.00 89.75 421 CYS A N 1
ATOM 3232 C CA . CYS A 1 421 ? 14.05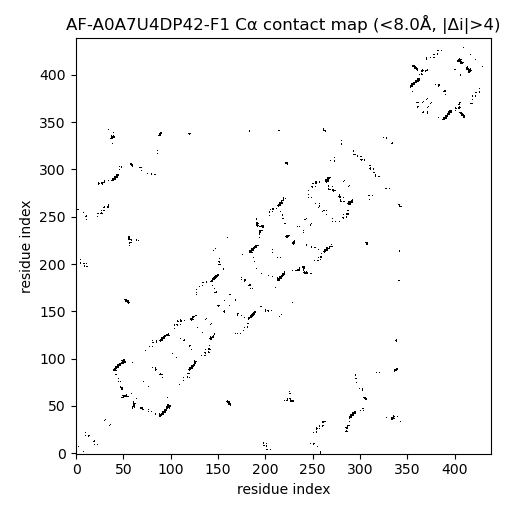9 43.774 -1.863 1.00 89.75 421 CYS A CA 1
ATOM 3233 C C . CYS A 1 421 ? 12.678 43.148 -2.103 1.00 89.75 421 CYS A C 1
ATOM 3235 O O . CYS A 1 421 ? 11.887 43.089 -1.165 1.00 89.75 421 CYS A O 1
ATOM 3237 N N . PHE A 1 422 ? 12.363 42.687 -3.321 1.00 91.50 422 PHE A N 1
ATOM 3238 C CA . PHE A 1 422 ? 11.027 42.177 -3.652 1.00 91.50 422 PHE A CA 1
ATOM 3239 C C . PHE A 1 422 ? 10.537 41.030 -2.752 1.00 91.50 422 PHE A C 1
ATOM 3241 O O . PHE A 1 422 ? 9.378 41.103 -2.337 1.00 91.50 422 PHE A O 1
ATOM 3248 N N . PRO A 1 423 ? 11.356 40.023 -2.378 1.00 88.00 423 PRO A N 1
ATOM 3249 C CA . PRO A 1 423 ? 10.885 38.940 -1.511 1.00 88.00 423 PRO A CA 1
ATOM 3250 C C . PRO A 1 423 ? 10.397 39.438 -0.143 1.00 88.00 423 PRO A C 1
ATOM 3252 O O . PRO A 1 423 ? 9.296 39.101 0.293 1.00 88.00 423 PRO A O 1
ATOM 3255 N N . GLU A 1 424 ? 11.186 40.291 0.518 1.00 89.00 424 GLU A N 1
ATOM 3256 C CA . GLU A 1 424 ? 10.835 40.839 1.834 1.00 89.00 424 GLU A CA 1
ATOM 3257 C C . GLU A 1 424 ? 9.701 41.868 1.742 1.00 89.00 424 GLU A C 1
ATOM 3259 O O . GLU A 1 424 ? 8.822 41.897 2.603 1.00 89.00 424 GLU A O 1
ATOM 3264 N N . LEU A 1 425 ? 9.662 42.665 0.669 1.00 91.19 425 LEU A N 1
ATOM 3265 C CA . LEU A 1 425 ? 8.581 43.614 0.408 1.00 91.19 425 LEU A CA 1
ATOM 3266 C C . LEU A 1 425 ? 7.226 42.907 0.282 1.00 91.19 425 LEU A C 1
ATOM 3268 O O . LEU A 1 425 ? 6.254 43.313 0.920 1.00 91.19 425 LEU A O 1
ATOM 3272 N N . LEU A 1 426 ? 7.169 41.832 -0.512 1.00 90.50 426 LEU A N 1
ATOM 3273 C CA . LEU A 1 426 ? 5.960 41.030 -0.698 1.00 90.50 426 LEU A CA 1
ATOM 3274 C C . LEU A 1 426 ? 5.537 40.367 0.610 1.00 90.50 426 LEU A C 1
ATOM 3276 O O . LEU A 1 426 ? 4.369 40.434 0.985 1.00 90.50 426 LEU A O 1
ATOM 3280 N N . LYS A 1 427 ? 6.487 39.786 1.346 1.00 88.12 427 LYS A N 1
ATOM 3281 C CA . LYS A 1 427 ? 6.223 39.182 2.655 1.00 88.12 427 LYS A CA 1
ATOM 3282 C C . LYS A 1 427 ? 5.621 40.188 3.638 1.00 88.12 427 LYS A C 1
ATOM 3284 O O . LYS A 1 427 ? 4.653 39.860 4.321 1.00 88.12 427 LYS A O 1
ATOM 3289 N N . HIS A 1 428 ? 6.157 41.407 3.684 1.00 88.94 428 HIS A N 1
ATOM 3290 C CA . HIS A 1 428 ? 5.642 42.473 4.539 1.00 88.94 428 HIS A CA 1
ATOM 3291 C C . HIS A 1 428 ? 4.234 42.925 4.122 1.00 88.94 428 HIS A C 1
ATOM 3293 O O . HIS A 1 428 ? 3.342 42.983 4.965 1.00 88.94 428 HIS A O 1
ATOM 3299 N N . HIS A 1 429 ? 4.009 43.176 2.828 1.00 89.25 429 HIS A N 1
ATOM 3300 C CA . HIS A 1 429 ? 2.701 43.585 2.301 1.00 89.25 429 HIS A CA 1
ATOM 3301 C C . HIS A 1 429 ? 1.605 42.536 2.558 1.00 89.25 429 HIS A C 1
ATOM 3303 O O . HIS A 1 429 ? 0.473 42.861 2.919 1.00 89.25 429 HIS A O 1
ATOM 3309 N N . LEU A 1 430 ? 1.932 41.253 2.396 1.00 87.81 430 LEU A N 1
ATOM 3310 C CA . LEU A 1 430 ? 0.991 40.156 2.627 1.00 87.81 430 LEU A CA 1
ATOM 3311 C C . LEU A 1 430 ? 0.697 39.926 4.118 1.00 87.81 430 LEU A C 1
ATOM 3313 O O . LEU A 1 430 ? -0.363 39.401 4.455 1.00 87.81 430 LEU A O 1
ATOM 3317 N N . ALA A 1 431 ? 1.615 40.303 5.011 1.00 84.00 431 ALA A N 1
ATOM 3318 C CA . ALA A 1 431 ? 1.382 40.261 6.452 1.00 84.00 431 ALA A CA 1
ATOM 3319 C C . ALA A 1 431 ? 0.445 41.395 6.902 1.00 84.00 431 ALA A C 1
ATOM 3321 O O . ALA A 1 431 ? -0.541 41.133 7.588 1.00 84.00 431 ALA A O 1
ATOM 3322 N N . SER A 1 432 ? 0.687 42.629 6.446 1.00 79.50 432 SER A N 1
ATOM 3323 C CA . SER A 1 432 ? -0.118 43.798 6.831 1.00 79.50 432 SER A CA 1
ATOM 3324 C C . SER A 1 432 ? -1.556 43.751 6.300 1.00 79.50 432 SER A C 1
ATOM 3326 O O . SER A 1 432 ? -2.485 44.208 6.959 1.00 79.50 432 SER A O 1
ATOM 3328 N N . THR A 1 433 ? -1.772 43.144 5.133 1.00 70.75 433 THR A N 1
ATOM 3329 C CA . THR A 1 433 ? -3.116 42.957 4.557 1.00 70.75 433 THR A CA 1
ATOM 3330 C C . THR A 1 433 ? -3.934 41.852 5.234 1.00 70.75 433 THR A C 1
ATOM 3332 O O . THR A 1 433 ? -5.160 41.853 5.108 1.00 70.75 433 THR A O 1
ATOM 3335 N N . LYS A 1 434 ? -3.300 40.926 5.971 1.00 63.53 434 LYS A N 1
ATOM 3336 C CA . LYS A 1 434 ? -4.003 39.918 6.786 1.00 63.53 434 LYS A CA 1
ATOM 3337 C C . LYS A 1 434 ? -4.518 40.497 8.104 1.00 63.53 434 LYS A C 1
ATOM 3339 O O . LYS A 1 434 ? -5.659 40.233 8.459 1.00 63.53 434 LYS A O 1
ATOM 3344 N N . GLU A 1 435 ? -3.731 41.335 8.777 1.00 54.06 435 GLU A N 1
ATOM 3345 C CA . GLU A 1 435 ? -4.121 41.958 10.055 1.00 54.06 435 GLU A CA 1
ATOM 3346 C C . GLU A 1 435 ? -5.331 42.904 9.924 1.00 54.06 435 GLU A C 1
ATOM 3348 O O . GLU A 1 435 ? -6.105 43.036 10.864 1.00 54.06 435 GLU A O 1
ATOM 3353 N N . GLY A 1 436 ? -5.549 43.509 8.750 1.00 48.12 436 GLY A N 1
ATOM 3354 C CA . GLY A 1 436 ? -6.709 44.371 8.477 1.00 48.12 436 GLY A CA 1
ATOM 3355 C C . GLY A 1 436 ? -8.000 43.654 8.050 1.00 48.12 436 GLY A C 1
ATOM 3356 O O . GLY A 1 436 ? -8.992 44.330 7.798 1.00 48.12 436 GLY A O 1
ATOM 3357 N N . ARG A 1 437 ? -8.000 42.318 7.905 1.00 48.31 437 ARG A N 1
ATOM 3358 C CA . ARG A 1 437 ? -9.200 41.517 7.566 1.00 48.31 437 ARG A CA 1
ATOM 3359 C C . ARG A 1 437 ? -9.802 40.767 8.759 1.00 48.31 437 ARG A C 1
ATOM 3361 O O . ARG A 1 437 ? -10.957 40.362 8.667 1.00 48.31 437 ARG A O 1
ATOM 3368 N N . ASP A 1 438 ? -9.031 40.595 9.832 1.00 41.56 438 ASP A N 1
ATOM 3369 C CA . ASP A 1 438 ? -9.428 39.877 11.055 1.00 41.56 438 ASP A CA 1
ATOM 3370 C C . ASP A 1 438 ? -9.770 40.823 12.234 1.00 41.56 438 ASP A C 1
ATOM 3372 O O . ASP A 1 438 ? -10.005 40.357 13.351 1.00 41.56 438 ASP A O 1
ATOM 3376 N N . GLY A 1 439 ? -9.805 42.140 11.996 1.00 35.97 439 GLY A N 1
ATOM 3377 C CA . GLY A 1 439 ? -10.332 43.169 12.906 1.00 35.97 439 GLY A CA 1
ATOM 3378 C C . GLY A 1 439 ? -11.550 43.849 12.303 1.00 35.97 439 GLY A C 1
ATOM 3379 O O . GLY A 1 439 ? -12.428 44.257 13.095 1.00 35.97 439 GLY A O 1
#

Nearest PDB structures (foldseek):
  3iix-assembly1_A  TM=9.591E-01  e=1.320E-35  Thermotoga maritima MSB8
  7o1p-assembly1_A  TM=9.649E-01  e=1.553E-35  Thermotoga maritima MSB8
  3t7v-assembly1_A  TM=8.892E-01  e=8.947E-21  Methanosarcina barkeri str. Fusaro
  4rtb-assembly1_A  TM=8.368E-01  e=4.101E-16  Carboxydothermus hydrogenoformans Z-2901
  7pd2-assembly1_A  TM=8.033E-01  e=5.391E-14  Thermosinus carboxydivorans Nor1

Solvent-accessible surface area (backbone atoms only — not comparable to full-atom values): 23038 Å² total; per-residue (Å²): 119,88,79,54,69,67,56,46,41,47,57,72,70,56,78,52,66,71,61,49,50,50,49,28,52,51,5,32,50,32,22,43,75,52,59,43,62,38,35,28,44,29,29,30,29,64,47,26,42,40,24,74,46,63,31,25,50,34,38,44,18,46,82,45,78,85,59,66,76,53,68,61,53,72,65,60,52,49,53,39,49,54,48,28,52,76,73,60,32,14,21,42,30,46,30,38,35,43,39,83,84,69,44,54,66,63,52,20,54,52,40,39,50,50,55,73,76,41,90,49,36,32,30,41,26,52,62,93,70,55,70,65,44,54,50,50,31,41,76,27,57,42,45,26,39,47,54,58,53,45,48,73,46,68,67,59,34,45,69,40,49,53,58,62,81,93,47,76,81,55,56,69,60,51,52,54,49,40,43,75,70,66,30,48,33,21,27,33,34,55,31,29,44,74,65,34,31,53,66,49,54,35,50,39,49,52,45,51,50,78,66,65,43,35,22,45,46,51,31,40,44,56,69,14,80,84,19,67,51,34,72,49,73,53,86,48,58,76,96,47,40,38,63,50,34,64,70,52,34,30,48,54,43,13,51,39,19,46,63,37,35,47,39,46,20,38,27,36,68,53,34,30,54,79,29,78,86,47,28,42,59,50,26,39,53,12,23,28,38,28,39,62,52,64,49,39,58,73,96,52,44,66,47,62,38,50,33,75,65,58,50,84,64,76,57,58,55,67,59,47,48,53,51,51,53,50,53,40,46,75,72,76,36,45,78,35,71,61,53,68,71,60,65,79,64,73,85,68,67,72,72,73,56,57,71,48,47,33,43,36,31,56,23,74,62,9,28,76,58,40,49,37,72,69,33,53,52,52,50,42,50,48,34,45,75,71,60,31,38,66,45,76,45,77,42,75,62,84,82,58,54,90,49,35,11,38,39,28,50,76,91,49,78,44,62,60,48,47,66,91,46,44,62,61,51,52,54,50,53,59,50,60,61,49,62,71,72,82,111

Foldseek 3Di:
DDDDLVNLLCLLLDPPPVVVVVLLVLQLVLLCVAVNQAFAEAAEAAQWLAALFQFQQFCSGNPNPPFDTDGHDLVLVVVLLVVCVVLQHFAYEYAYHQDPVPDLVVVLVSLLVSVVVHLHAYEYENEDDDLVSLLSNVVSRHAAYEYACQWPDPVLSCVRTPANVPHDDDSLVVQVSNVVSNHQYEYEHEFQQQADFSSRLSVRLVVLLVSLHQEYEYAFRAQAPSGNSSPDHRPDDPSGTTHSDLSSSLSSLSSSCNSNVQHAYELDVRLCQVPVPCSRVSSVSSNHRYYHQYSHPLVCQCSNPRDPSRNVPDDHSVVVSVVVCVSSVVVVGHHDHHHSTRPPDDPPPPPQFAEKEKEWEPEPLQCVLASDPVLVVLLCVLCVVVRHHYDYHYDYDPPPSVQDRWMAIPNDIDGPDHSVCNNVVVVVVVVVVVVVVVD

Organism: Desulfobulbus propionicus (strain ATCC 33891 / DSM 2032 / VKM B-1956 / 1pr3) (NCBI:txid577650)

Secondary structure (DSSP, 8-state):
----HHHHHHHHH---HHHHHHHHHHHHHHHHHHH-SEEEEEEEEEEE---S---TT-TT-TT--SSPP-B--HHHHHHHHHHHHHTT-SEEEEEES--TTS-HHHHHHHHHHHHHH---EEEEE--S--HHHHHHHHHTT--EEE---B-S-HHHHHHHS--BTTB---HHHHHHHHHHTT-EEEE-BEES-TT-BHHHHHHHHHHHHHTT-SEE--EE----TTSHHHHPPPSS-TTTBPP--HHHHHHHHHHHHHHSTTSB-EE-HHHHHH-TTTHHHHHHHTT--EE--B-S-HHHHTT--SSTTSGGG---HHHHHHHHHHHHHHTTPEEPPS-------------PPPEEEEEEE-SHHHHHHT-SHHHHHHHHHHHHHTT-EEEEEEE---S-GGG-S-EEETTEEE-S--GGGHHHHHHHHHHHHHHTT--

pLDDT: mean 91.07, std 11.54, range [35.03, 98.94]

Mean predicted aligned error: 11.09 Å